Protein AF-0000000070923104 (afdb_homodimer)

InterPro domains:
  IPR005271 Carboxy-S-adenosyl-L-methionine synthase [PIRSF006325] (12-236)
  IPR029063 S-adenosyl-L-methionine-dependent methyltransferase superfamily [G3DSA:3.40.50.150] (15-236)
  IPR029063 S-adenosyl-L-methionine-dependent methyltransferase superfamily [SSF53335] (19-234)
  IPR041698 Methyltransferase domain 25 [PF13649] (59-152)

Nearest PDB structures (foldseek):
  4gek-assembly1_A  TM=9.208E-01  e=6.893E-23  Escherichia coli str. K-12 substr. MG1655
  4iwn-assembly1_B  TM=9.216E-01  e=8.881E-23  Escherichia coli
  1im8-assembly2_B  TM=9.174E-01  e=4.608E-22  Haemophilus influenzae Rd KW20
  8tjj-assembly2_B  TM=7.218E-01  e=3.106E-13  uncultured bacterium
  2ip2-assembly1_B  TM=7.369E-01  e=1.011E-11  Pseudomonas aeruginosa PAO1

pLDDT: mean 89.95, std 16.15, range [25.59, 98.94]

Solvent-accessible surface area (backbone atoms only — not comparable to full-atom values): 24867 Å² total; per-residue (Å²): 125,83,57,91,56,60,86,64,79,50,52,72,46,54,68,61,81,52,74,79,45,51,86,46,36,69,64,52,47,50,57,70,34,84,60,44,65,57,50,48,50,50,52,50,59,56,45,68,81,46,57,55,74,75,28,34,35,39,31,42,50,35,47,52,24,67,61,54,43,52,44,47,64,74,43,64,91,46,55,44,44,36,35,32,28,22,65,44,66,63,21,39,53,43,16,48,61,67,34,64,90,36,88,50,53,45,74,44,80,35,49,82,85,67,55,86,73,66,75,16,24,34,40,35,27,67,64,31,67,37,59,46,58,75,94,51,40,57,59,46,44,34,50,51,51,70,25,37,36,86,65,10,39,38,40,44,28,32,56,36,42,46,96,44,71,70,51,31,55,52,38,52,51,51,50,51,51,51,34,45,75,64,64,51,47,72,67,40,53,52,43,50,53,40,11,34,42,91,50,57,58,59,43,28,62,67,49,51,50,47,44,45,41,74,46,65,42,76,51,66,45,72,42,32,29,51,61,43,37,37,26,35,44,31,36,75,125,82,59,90,57,60,86,66,78,52,50,73,47,55,65,62,81,52,74,80,46,49,86,47,36,70,63,51,47,50,57,72,34,82,61,43,65,59,50,47,51,51,52,50,59,57,44,68,80,46,56,55,75,76,29,33,35,39,31,42,50,34,46,52,24,67,60,55,42,52,43,45,64,73,43,62,92,46,53,46,42,36,37,30,28,21,66,44,66,61,21,39,54,43,16,46,60,68,33,63,88,35,87,51,54,46,74,45,79,36,50,82,86,68,56,86,72,67,74,17,23,33,39,34,28,69,63,33,66,37,58,43,58,75,93,52,40,57,58,46,44,34,51,51,52,71,26,37,35,87,64,10,37,38,39,43,28,33,56,36,41,45,96,44,72,67,51,31,54,50,37,52,50,52,50,50,51,51,36,43,74,63,65,49,48,71,67,41,54,51,44,49,55,41,12,35,42,91,49,57,58,62,43,29,62,66,51,51,50,48,44,44,40,75,44,64,40,76,50,65,46,72,41,30,28,51,60,44,36,37,25,36,44,32,36,74

Foldseek 3Di:
DQAPLHDCPQDFQADDCADPCLVCVVVVCPLQPDPLVVVLVVVLVVCVVFDAAPFEEEEEACFLQPSVQSNLVSQVVGNYAYEYEDQYPSRQVNNCVSCVVRPSYYYYHDDLLPDDAAAGQEYEYAANLQQPDPVCSLVSLLNVLVSYDAFGKYKYKHFAADPDDVLRVVLVVVSVVSSVVSVHDPVSVVSVVRNCVPRGHHYHPVVVVVSNVVSPFDDKDWPDDDSRMTMMMTGD/DQFPLPDCPQDFQADDCADPCQVCVVVVCPLQPDPLVVVLVVVLVVCVVFDAAPFEEEEEACFLQPSVQSNLVSQVVGNYAYEYEDQYPSRQVNNCVSCVVRPSYYYYHDDLLPDDAAAGQEYEYAANLQQPDPVCSLVSLLNVLVSYDAFGKYKYKHFAADPDDVLRVVLVVVSVVSSVVSVHDPVSVVSVVRNCVPRGHHYHPVVVVVSNVVSPFDDKDWPDDDSRMTMMMTTD

Sequence (472 aa):
MPGVGDELRADNANWSFGGDVSEHFDEHVQRSVPFYRAGHELVTHATDFFLPNGSLLYELGCSTGSLLTRLAARHRRKDVRIVGIDREPEMVARAREKCAGHPNVEVIEGDILEVPLENADVIIAYYTVQFVLPRVRQQLIDRIYQSLNWGGAFFLFEKVRGPDARFQDMLNALYTEYKLEQGYQSEEIVAKMRSLKGVLEPFSSEGNLGLLQRAGFTDITTVFKYICFEGFLAIKMPGVGDELRADNANWSFGGDVSEHFDEHVQRSVPFYRAGHELVTHATDFFLPNGSLLYELGCSTGSLLTRLAARHRRKDVRIVGIDREPEMVARAREKCAGHPNVEVIEGDILEVPLENADVIIAYYTVQFVLPRVRQQLIDRIYQSLNWGGAFFLFEKVRGPDARFQDMLNALYTEYKLEQGYQSEEIVAKMRSLKGVLEPFSSEGNLGLLQRAGFTDITTVFKYICFEGFLAIK

Radius of gyration: 23.2 Å; Cα contacts (8 Å, |Δi|>4): 879; chains: 2; bounding box: 59×64×51 Å

Secondary structure (DSSP, 8-state):
---TTTT----TT---S-TTHHHHHHHHHHHHSTTHHHHHHHHHHHGGGT--TTEEEEEES-TTSHHHHHHHHHTTTS-EEEEEEES-HHHHHHHHHHTTT-TTEEEEES-TTTS----EEEEEEES-GGGS-HHHHHHHHHHHHHTEEEEEEEEEEEEEE-SSHHHHHHHHHHHHHHHHHTT--HHHHHHHHHHHTTT--PEEHHHHHHHHHHHT--EEEEEEEETTEEEEEEE-/---TTTT----TT---S-TTHHHHHHHHHHHHSTTHHHHHHHHHHHGGGT--TTEEEEEES-TTSHHHHHHHHHTTTS-EEEEEEES-HHHHHHHHHHTTT-TTEEEEES-TTTS----EEEEEEES-GGGS-HHHHHHHHHHHHHTEEEEEEEEEEEEEE-SSHHHHHHHHHHHHHHHHHTT--HHHHHHHHHHHTTT--PEEHHHHHHHHHHHT--EEEEEEEETTEEEEEEE-

Organism: NCBI:txid713585

Structure (mmCIF, N/CA/C/O backbone):
data_AF-0000000070923104-model_v1
#
loop_
_entity.id
_entity.type
_entity.pdbx_description
1 polymer Methyltransferase
#
loop_
_atom_site.group_PDB
_atom_site.id
_atom_site.type_symbol
_atom_site.label_atom_id
_atom_site.label_alt_id
_atom_site.label_comp_id
_atom_site.label_asym_id
_atom_site.label_entity_id
_atom_site.label_seq_id
_atom_site.pdbx_PDB_ins_code
_atom_site.Cartn_x
_atom_site.Cartn_y
_atom_site.Cartn_z
_atom_site.occupancy
_atom_site.B_iso_or_equiv
_atom_site.auth_seq_id
_atom_site.auth_comp_id
_atom_site.auth_asym_id
_atom_site.auth_atom_id
_atom_site.pdbx_PDB_model_num
ATOM 1 N N . MET A 1 1 ? -23.031 9.578 -22.125 1 25.61 1 MET A N 1
ATOM 2 C CA . MET A 1 1 ? -22.078 8.477 -22.156 1 25.61 1 MET A CA 1
ATOM 3 C C . MET A 1 1 ? -22.5 7.355 -21.219 1 25.61 1 MET A C 1
ATOM 5 O O . MET A 1 1 ? -22.938 7.605 -20.094 1 25.61 1 MET A O 1
ATOM 9 N N . PRO A 1 2 ? -22.891 6.141 -21.703 1 31.53 2 PRO A N 1
ATOM 10 C CA . PRO A 1 2 ? -23.5 5.16 -20.797 1 31.53 2 PRO A CA 1
ATOM 11 C C . PRO A 1 2 ? -22.656 4.918 -19.547 1 31.53 2 PRO A C 1
ATOM 13 O O . PRO A 1 2 ? -21.438 5.102 -19.562 1 31.53 2 PRO A O 1
ATOM 16 N N . GLY A 1 3 ? -23.25 5.195 -18.5 1 34.88 3 GLY A N 1
ATOM 17 C CA . GLY A 1 3 ? -22.562 5.109 -17.234 1 34.88 3 GLY A CA 1
ATOM 18 C C . GLY A 1 3 ? -21.766 3.828 -17.062 1 34.88 3 GLY A C 1
ATOM 19 O O . GLY A 1 3 ? -22.094 2.805 -17.672 1 34.88 3 GLY A O 1
ATOM 20 N N . VAL A 1 4 ? -20.562 3.91 -16.953 1 39.94 4 VAL A N 1
ATOM 21 C CA . VAL A 1 4 ? -19.516 2.895 -16.859 1 39.94 4 VAL A CA 1
ATOM 22 C C . VAL A 1 4 ? -20 1.743 -15.977 1 39.94 4 VAL A C 1
ATOM 24 O O . VAL A 1 4 ? -19.344 0.693 -15.914 1 39.94 4 VAL A O 1
ATOM 27 N N . GLY A 1 5 ? -21.125 1.991 -15.141 1 39.88 5 GLY A N 1
ATOM 28 C CA . GLY A 1 5 ? -21.797 0.982 -14.336 1 39.88 5 GLY A CA 1
ATOM 29 C C . GLY A 1 5 ? -22.75 0.123 -15.141 1 39.88 5 GLY A C 1
ATOM 30 O O . GLY A 1 5 ? -23.641 -0.527 -14.578 1 39.88 5 GLY A O 1
ATOM 31 N N . ASP A 1 6 ? -22.875 0.282 -16.344 1 38.84 6 ASP A N 1
ATOM 32 C CA . ASP A 1 6 ? -24.094 0.094 -17.109 1 38.84 6 ASP A CA 1
ATOM 33 C C . ASP A 1 6 ? -24.719 -1.276 -16.844 1 38.84 6 ASP A C 1
ATOM 35 O O . ASP A 1 6 ? -25.938 -1.394 -16.688 1 38.84 6 ASP A O 1
ATOM 39 N N . GLU A 1 7 ? -24.203 -2.354 -17.438 1 40.53 7 GLU A N 1
ATOM 40 C CA . GLU A 1 7 ? -25.047 -3.539 -17.609 1 40.53 7 GLU A CA 1
ATOM 41 C C . GLU A 1 7 ? -25.031 -4.398 -16.344 1 40.53 7 GLU A C 1
ATOM 43 O O . GLU A 1 7 ? -25.516 -5.535 -16.359 1 40.53 7 GLU A O 1
ATOM 48 N N . LEU A 1 8 ? -24.484 -4.016 -15.352 1 37.03 8 LEU A N 1
ATOM 49 C CA . LEU A 1 8 ? -24.609 -4.918 -14.211 1 37.03 8 LEU A CA 1
ATOM 50 C C . LEU A 1 8 ? -25.875 -4.605 -13.414 1 37.03 8 LEU A C 1
ATOM 52 O O . LEU A 1 8 ? -25.891 -3.688 -12.594 1 37.03 8 LEU A O 1
ATOM 56 N N . ARG A 1 9 ? -27.047 -4.605 -14.016 1 37.88 9 ARG A N 1
ATOM 57 C CA . ARG A 1 9 ? -28.25 -4.66 -13.188 1 37.88 9 ARG A CA 1
ATOM 58 C C . ARG A 1 9 ? -28.141 -5.77 -12.148 1 37.88 9 ARG A C 1
ATOM 60 O O . ARG A 1 9 ? -28.344 -6.945 -12.469 1 37.88 9 ARG A O 1
ATOM 67 N N . ALA A 1 10 ? -27.172 -5.574 -11.258 1 40.12 10 ALA A N 1
ATOM 68 C CA . ALA A 1 10 ? -26.891 -6.598 -10.25 1 40.12 10 ALA A CA 1
ATOM 69 C C . ALA A 1 10 ? -28.109 -6.848 -9.375 1 40.12 10 ALA A C 1
ATOM 71 O O . ALA A 1 10 ? -28.656 -5.918 -8.773 1 40.12 10 ALA A O 1
ATOM 72 N N . ASP A 1 11 ? -28.797 -7.84 -9.633 1 41 11 ASP A N 1
ATOM 73 C CA . ASP A 1 11 ? -29.703 -8.328 -8.602 1 41 11 ASP A CA 1
ATOM 74 C C . ASP A 1 11 ? -28.984 -8.453 -7.258 1 41 11 ASP A C 1
ATOM 76 O O . ASP A 1 11 ? -27.781 -8.719 -7.219 1 41 11 ASP A O 1
ATOM 80 N N . ASN A 1 12 ? -29.438 -8.078 -6.113 1 43.75 12 ASN A N 1
ATOM 81 C CA . ASN A 1 12 ? -28.906 -8.148 -4.758 1 43.75 12 ASN A CA 1
ATOM 82 C C . ASN A 1 12 ? -28.219 -9.484 -4.496 1 43.75 12 ASN A C 1
ATOM 84 O O . ASN A 1 12 ? -28.812 -10.547 -4.672 1 43.75 12 ASN A O 1
ATOM 88 N N . ALA A 1 13 ? -27.094 -9.477 -4.102 1 45.78 13 ALA A N 1
ATOM 89 C CA . ALA A 1 13 ? -26.344 -10.648 -3.662 1 45.78 13 ALA A CA 1
ATOM 90 C C . ALA A 1 13 ? -26.172 -11.648 -4.805 1 45.78 13 ALA A C 1
ATOM 92 O O . ALA A 1 13 ? -26.094 -12.852 -4.574 1 45.78 13 ALA A O 1
ATOM 93 N N . ASN A 1 14 ? -26.234 -11.312 -5.945 1 44.81 14 ASN A N 1
ATOM 94 C CA . ASN A 1 14 ? -26.203 -12.242 -7.062 1 44.81 14 ASN A CA 1
ATOM 95 C C . ASN A 1 14 ? -25.047 -11.938 -8.016 1 44.81 14 ASN A C 1
ATOM 97 O O . ASN A 1 14 ? -25.172 -12.102 -9.227 1 44.81 14 ASN A O 1
ATOM 101 N N . TRP A 1 15 ? -24.031 -11.484 -7.438 1 49.22 15 TRP A N 1
ATOM 102 C CA . TRP A 1 15 ? -22.875 -11.242 -8.305 1 49.22 15 TRP A CA 1
ATOM 103 C C . TRP A 1 15 ? -22.281 -12.555 -8.789 1 49.22 15 TRP A C 1
ATOM 105 O O . TRP A 1 15 ? -22.219 -13.531 -8.039 1 49.22 15 TRP A O 1
ATOM 115 N N . SER A 1 16 ? -22.297 -12.688 -10.156 1 54.94 16 SER A N 1
ATOM 116 C CA . SER A 1 16 ? -21.594 -13.828 -10.734 1 54.94 16 SER A CA 1
ATOM 117 C C . SER A 1 16 ? -20.484 -13.383 -11.672 1 54.94 16 SER A C 1
ATOM 119 O O . SER A 1 16 ? -20.578 -12.328 -12.305 1 54.94 16 SER A O 1
ATOM 121 N N . PHE A 1 17 ? -19.328 -13.977 -11.555 1 57.62 17 PHE A N 1
ATOM 122 C CA . PHE A 1 17 ? -18.234 -13.758 -12.492 1 57.62 17 PHE A CA 1
ATOM 123 C C . PHE A 1 17 ? -18.562 -14.344 -13.859 1 57.62 17 PHE A C 1
ATOM 125 O O . PHE A 1 17 ? -17.719 -14.336 -14.766 1 57.62 17 PHE A O 1
ATOM 132 N N . GLY A 1 18 ? -19.766 -14.781 -14.031 1 53.28 18 GLY A N 1
ATOM 133 C CA . GLY A 1 18 ? -20.172 -15.406 -15.289 1 53.28 18 GLY A CA 1
ATOM 134 C C . GLY A 1 18 ? -20.812 -14.438 -16.25 1 53.28 18 GLY A C 1
ATOM 135 O O . GLY A 1 18 ? -20.953 -13.25 -15.961 1 53.28 18 GLY A O 1
ATOM 136 N N . GLY A 1 19 ? -21 -14.891 -17.469 1 53.69 19 GLY A N 1
ATOM 137 C CA . GLY A 1 19 ? -21.766 -14.188 -18.5 1 53.69 19 GLY A CA 1
ATOM 138 C C . GLY A 1 19 ? -20.969 -13.078 -19.172 1 53.69 19 GLY A C 1
ATOM 139 O O . GLY A 1 19 ? -19.828 -13.273 -19.562 1 53.69 19 GLY A O 1
ATOM 140 N N . ASP A 1 20 ? -21.562 -11.859 -19.438 1 56.62 20 ASP A N 1
ATOM 141 C CA . ASP A 1 20 ? -21.031 -10.719 -20.172 1 56.62 20 ASP A CA 1
ATOM 142 C C . ASP A 1 20 ? -19.969 -9.984 -19.359 1 56.62 20 ASP A C 1
ATOM 144 O O . ASP A 1 20 ? -19.297 -9.094 -19.875 1 56.62 20 ASP A O 1
ATOM 148 N N . VAL A 1 21 ? -19.734 -10.469 -18.156 1 60.53 21 VAL A N 1
ATOM 149 C CA . VAL A 1 21 ? -18.797 -9.805 -17.266 1 60.53 21 VAL A CA 1
ATOM 150 C C . VAL A 1 21 ? -17.375 -10.055 -17.734 1 60.53 21 VAL A C 1
ATOM 152 O O . VAL A 1 21 ? -16.516 -9.172 -17.625 1 60.53 21 VAL A O 1
ATOM 155 N N . SER A 1 22 ? -17.141 -11.125 -18.453 1 68.94 22 SER A N 1
ATOM 156 C CA . SER A 1 22 ? -15.789 -11.508 -18.828 1 68.94 22 SER A CA 1
ATOM 157 C C . SER A 1 22 ? -15.211 -10.562 -19.875 1 68.94 22 SER A C 1
ATOM 159 O O . SER A 1 22 ? -14.008 -10.289 -19.875 1 68.94 22 SER A O 1
ATOM 161 N N . GLU A 1 23 ? -15.984 -10.062 -20.719 1 68.19 23 GLU A N 1
ATOM 162 C CA . GLU A 1 23 ? -15.508 -9.219 -21.812 1 68.19 23 GLU A CA 1
ATOM 163 C C . GLU A 1 23 ? -14.969 -7.891 -21.297 1 68.19 23 GLU A C 1
ATOM 165 O O . GLU A 1 23 ? -14.016 -7.344 -21.859 1 68.19 23 GLU A O 1
ATOM 170 N N . HIS A 1 24 ? -15.531 -7.516 -20.172 1 78.75 24 HIS A N 1
ATOM 171 C CA . HIS A 1 24 ? -15.133 -6.203 -19.672 1 78.75 24 HIS A CA 1
ATOM 172 C C . HIS A 1 24 ? -14.484 -6.305 -18.297 1 78.75 24 HIS A C 1
ATOM 174 O O . HIS A 1 24 ? -14.305 -5.293 -17.609 1 78.75 24 HIS A O 1
ATOM 180 N N . PHE A 1 25 ? -14.156 -7.453 -17.953 1 84.12 25 PHE A N 1
ATOM 181 C CA . PHE A 1 25 ? -13.664 -7.707 -16.609 1 84.12 25 PHE A CA 1
ATOM 182 C C . PHE A 1 25 ? -12.406 -6.887 -16.328 1 84.12 25 PHE A C 1
ATOM 184 O O . PHE A 1 25 ? -12.32 -6.203 -15.312 1 84.12 25 PHE A O 1
ATOM 191 N N . ASP A 1 26 ? -11.5 -6.93 -17.266 1 86.81 26 ASP A N 1
ATOM 192 C CA . ASP A 1 26 ? -10.203 -6.297 -17.047 1 86.81 26 ASP A CA 1
ATOM 193 C C . ASP A 1 26 ? -10.359 -4.797 -16.812 1 86.81 26 ASP A C 1
ATOM 195 O O . ASP A 1 26 ? -9.727 -4.238 -15.906 1 86.81 26 ASP A O 1
ATOM 199 N N . GLU A 1 27 ? -11.164 -4.23 -17.562 1 85.19 27 GLU A N 1
ATOM 200 C CA . GLU A 1 27 ? -11.406 -2.799 -17.391 1 85.19 27 GLU A CA 1
ATOM 201 C C . GLU A 1 27 ? -12.117 -2.51 -16.078 1 85.19 27 GLU A C 1
ATOM 203 O O . GLU A 1 27 ? -11.766 -1.562 -15.367 1 85.19 27 GLU A O 1
ATOM 208 N N . HIS A 1 28 ? -13.094 -3.326 -15.75 1 85.19 28 HIS A N 1
ATOM 209 C CA . HIS A 1 28 ? -13.898 -3.129 -14.555 1 85.19 28 HIS A CA 1
ATOM 210 C C . HIS A 1 28 ? -13.047 -3.277 -13.289 1 85.19 28 HIS A C 1
ATOM 212 O O . HIS A 1 28 ? -13.117 -2.441 -12.391 1 85.19 28 HIS A O 1
ATOM 218 N N . VAL A 1 29 ? -12.211 -4.277 -13.273 1 90.12 29 VAL A N 1
ATOM 219 C CA . VAL A 1 29 ? -11.445 -4.555 -12.062 1 90.12 29 VAL A CA 1
ATOM 220 C C . VAL A 1 29 ? -10.367 -3.492 -11.875 1 90.12 29 VAL A C 1
ATOM 222 O O . VAL A 1 29 ? -10.07 -3.09 -10.75 1 90.12 29 VAL A O 1
ATOM 225 N N . GLN A 1 30 ? -9.805 -3.023 -12.961 1 89.19 30 GLN A N 1
ATOM 226 C CA . GLN A 1 30 ? -8.773 -1.993 -12.891 1 89.19 30 GLN A CA 1
ATOM 227 C C . GLN A 1 30 ? -9.328 -0.689 -12.328 1 89.19 30 GLN A C 1
ATOM 229 O O . GLN A 1 30 ? -8.625 0.052 -11.648 1 89.19 30 GLN A O 1
ATOM 234 N N . ARG A 1 31 ? -10.57 -0.459 -12.523 1 86.69 31 ARG A N 1
ATOM 235 C CA . ARG A 1 31 ? -11.195 0.771 -12.047 1 86.69 31 ARG A CA 1
ATOM 236 C C . ARG A 1 31 ? -11.68 0.623 -10.609 1 86.69 31 ARG A C 1
ATOM 238 O O . ARG A 1 31 ? -11.703 1.597 -9.852 1 86.69 31 ARG A O 1
ATOM 245 N N . SER A 1 32 ? -12.016 -0.596 -10.289 1 90.5 32 SER A N 1
ATOM 246 C CA . SER A 1 32 ? -12.633 -0.814 -8.984 1 90.5 32 SER A CA 1
ATOM 247 C C . SER A 1 32 ? -11.586 -1.131 -7.922 1 90.5 32 SER A C 1
ATOM 249 O O . SER A 1 32 ? -11.789 -0.862 -6.738 1 90.5 32 SER A O 1
ATOM 251 N N . VAL A 1 33 ? -10.5 -1.759 -8.336 1 94.69 33 VAL A N 1
ATOM 252 C CA . VAL A 1 33 ? -9.43 -2.105 -7.41 1 94.69 33 VAL A CA 1
ATOM 253 C C . VAL A 1 33 ? -8.25 -1.148 -7.605 1 94.69 33 VAL A C 1
ATOM 255 O O . VAL A 1 33 ? -7.602 -1.161 -8.648 1 94.69 33 VAL A O 1
ATOM 258 N N . PRO A 1 34 ? -7.984 -0.374 -6.59 1 95.94 34 PRO A N 1
ATOM 259 C CA . PRO A 1 34 ? -6.879 0.582 -6.727 1 95.94 34 PRO A CA 1
ATOM 260 C C . PRO A 1 34 ? -5.551 -0.094 -7.059 1 95.94 34 PRO A C 1
ATOM 262 O O . PRO A 1 34 ? -5.184 -1.084 -6.426 1 95.94 34 PRO A O 1
ATOM 265 N N . PHE A 1 35 ? -4.906 0.415 -8.094 1 96.5 35 PHE A N 1
ATOM 266 C CA . PHE A 1 35 ? -3.551 0.027 -8.469 1 96.5 35 PHE A CA 1
ATOM 267 C C . PHE A 1 35 ? -3.48 -1.466 -8.773 1 96.5 35 PHE A C 1
ATOM 269 O O . PHE A 1 35 ? -2.512 -2.133 -8.398 1 96.5 35 PHE A O 1
ATOM 276 N N . TYR A 1 36 ? -4.555 -1.993 -9.383 1 96 36 TYR A N 1
ATOM 277 C CA . TYR A 1 36 ? -4.652 -3.393 -9.781 1 96 36 TYR A CA 1
ATOM 278 C C . TYR A 1 36 ? -3.449 -3.805 -10.625 1 96 36 TYR A C 1
ATOM 280 O O . TYR A 1 36 ? -2.82 -4.832 -10.352 1 96 36 TYR A O 1
ATOM 288 N N . ARG A 1 37 ? -3.047 -3.018 -11.594 1 95.38 37 ARG A N 1
ATOM 289 C CA . ARG A 1 37 ? -1.942 -3.322 -12.5 1 95.38 37 ARG A CA 1
ATOM 290 C C . ARG A 1 37 ? -0.604 -3.254 -11.766 1 95.38 37 ARG A C 1
ATOM 292 O O . ARG A 1 37 ? 0.291 -4.062 -12.023 1 95.38 37 ARG A O 1
ATOM 299 N N . ALA A 1 38 ? -0.472 -2.295 -10.898 1 95.88 38 ALA A N 1
ATOM 300 C CA . ALA A 1 38 ? 0.767 -2.174 -10.133 1 95.88 38 ALA A CA 1
ATOM 301 C C . ALA A 1 38 ? 1.005 -3.412 -9.273 1 95.88 38 ALA A C 1
ATOM 303 O O . ALA A 1 38 ? 2.148 -3.822 -9.07 1 95.88 38 ALA A O 1
ATOM 304 N N . GLY A 1 39 ? -0.096 -3.939 -8.711 1 97.69 39 GLY A N 1
ATOM 305 C CA . GLY A 1 39 ? 0.025 -5.195 -7.988 1 97.69 39 GLY A CA 1
ATOM 306 C C . GLY A 1 39 ? 0.513 -6.34 -8.852 1 97.69 39 GLY A C 1
ATOM 307 O O . GLY A 1 39 ? 1.346 -7.141 -8.422 1 97.69 39 GLY A O 1
ATOM 308 N N . HIS A 1 40 ? -0.006 -6.438 -10.094 1 98 40 HIS A N 1
ATOM 309 C CA . HIS A 1 40 ? 0.47 -7.434 -11.047 1 98 40 HIS A CA 1
ATOM 310 C C . HIS A 1 40 ? 1.968 -7.285 -11.297 1 98 40 HIS A C 1
ATOM 312 O O . HIS A 1 40 ? 2.697 -8.281 -11.32 1 98 40 HIS A O 1
ATOM 318 N N . GLU A 1 41 ? 2.365 -6.062 -11.461 1 96.19 41 GLU A N 1
ATOM 319 C CA . GLU A 1 41 ? 3.773 -5.785 -11.727 1 96.19 41 GLU A CA 1
ATOM 320 C C . GLU A 1 41 ? 4.648 -6.191 -10.547 1 96.19 41 GLU A C 1
ATOM 322 O O . GLU A 1 41 ? 5.688 -6.828 -10.727 1 96.19 41 GLU A O 1
ATOM 327 N N . LEU A 1 42 ? 4.215 -5.812 -9.398 1 97.5 42 LEU A N 1
ATOM 328 C CA . LEU A 1 42 ? 4.941 -6.129 -8.18 1 97.5 42 LEU A CA 1
ATOM 329 C C . LEU A 1 42 ? 5.109 -7.633 -8.016 1 97.5 42 LEU A C 1
ATOM 331 O O . LEU A 1 42 ? 6.215 -8.117 -7.773 1 97.5 42 LEU A O 1
ATOM 335 N N . VAL A 1 43 ? 4.02 -8.352 -8.148 1 98.25 43 VAL A N 1
ATOM 336 C CA . VAL A 1 43 ? 4.043 -9.805 -8.016 1 98.25 43 VAL A CA 1
ATOM 337 C C . VAL A 1 43 ? 4.965 -10.406 -9.078 1 98.25 43 VAL A C 1
ATOM 339 O O . VAL A 1 43 ? 5.805 -11.258 -8.766 1 98.25 43 VAL A O 1
ATOM 342 N N . THR A 1 44 ? 4.828 -9.953 -10.305 1 97.69 44 THR A N 1
ATOM 343 C CA . THR A 1 44 ? 5.621 -10.477 -11.414 1 97.69 44 THR A CA 1
ATOM 344 C C . THR A 1 44 ? 7.109 -10.305 -11.133 1 97.69 44 THR A C 1
ATOM 346 O O . THR A 1 44 ? 7.883 -11.258 -11.266 1 97.69 44 THR A O 1
ATOM 349 N N . HIS A 1 45 ? 7.516 -9.141 -10.656 1 96.56 45 HIS A N 1
ATOM 350 C CA . HIS A 1 45 ? 8.922 -8.891 -10.352 1 96.56 45 HIS A CA 1
ATOM 351 C C . HIS A 1 45 ? 9.383 -9.742 -9.172 1 96.56 45 HIS A C 1
ATOM 353 O O . HIS A 1 45 ? 10.492 -10.273 -9.188 1 96.56 45 HIS A O 1
ATOM 359 N N . ALA A 1 46 ? 8.547 -9.875 -8.188 1 97.81 46 ALA A N 1
ATOM 360 C CA . ALA A 1 46 ? 8.914 -10.594 -6.969 1 97.81 46 ALA A CA 1
ATOM 361 C C . ALA A 1 46 ? 9.156 -12.07 -7.262 1 97.81 46 ALA A C 1
ATOM 363 O O . ALA A 1 46 ? 9.961 -12.727 -6.59 1 97.81 46 ALA A O 1
ATOM 364 N N . THR A 1 47 ? 8.484 -12.609 -8.266 1 97.75 47 THR A N 1
ATOM 365 C CA . THR A 1 47 ? 8.602 -14.031 -8.57 1 97.75 47 THR A CA 1
ATOM 366 C C . THR A 1 47 ? 10.016 -14.367 -9.023 1 97.75 47 THR A C 1
ATOM 3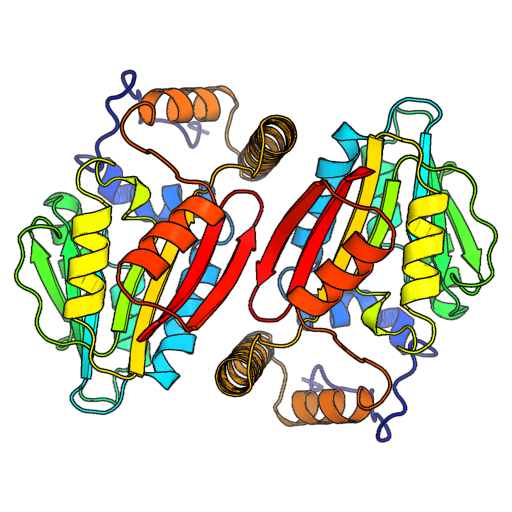68 O O . THR A 1 47 ? 10.422 -15.539 -8.992 1 97.75 47 THR A O 1
ATOM 371 N N . ASP A 1 48 ? 10.781 -13.406 -9.43 1 95.56 48 ASP A N 1
ATOM 372 C CA . ASP A 1 48 ? 12.164 -13.625 -9.844 1 95.56 48 ASP A CA 1
ATOM 373 C C . ASP A 1 48 ? 12.977 -14.289 -8.734 1 95.56 48 ASP A C 1
ATOM 375 O O . ASP A 1 48 ? 13.938 -15.008 -9.008 1 95.56 48 ASP A O 1
ATOM 379 N N . PHE A 1 49 ? 12.57 -14.07 -7.555 1 95.94 49 PHE A N 1
ATOM 380 C CA . PHE A 1 49 ? 13.336 -14.555 -6.41 1 95.94 49 PHE A CA 1
ATOM 381 C C . PHE A 1 49 ? 13.016 -16.016 -6.121 1 95.94 49 PHE A C 1
ATOM 383 O O . PHE A 1 49 ? 13.719 -16.656 -5.34 1 95.94 49 PHE A O 1
ATOM 390 N N . PHE A 1 50 ? 11.977 -16.594 -6.859 1 97.75 50 PHE A N 1
ATOM 391 C CA . PHE A 1 50 ? 11.461 -17.875 -6.363 1 97.75 50 PHE A CA 1
ATOM 392 C C . PHE A 1 50 ? 11.375 -18.891 -7.488 1 97.75 50 PHE A C 1
ATOM 394 O O . PHE A 1 50 ? 11.055 -20.062 -7.246 1 97.75 50 PHE A O 1
ATOM 401 N N . LEU A 1 51 ? 11.75 -18.453 -8.773 1 97.19 51 LEU A N 1
ATOM 402 C CA . LEU A 1 51 ? 11.461 -19.344 -9.891 1 97.19 51 LEU A CA 1
ATOM 403 C C . LEU A 1 51 ? 12.742 -19.703 -10.641 1 97.19 51 LEU A C 1
ATOM 405 O O . LEU A 1 51 ? 13.031 -19.125 -11.688 1 97.19 51 LEU A O 1
ATOM 409 N N . PRO A 1 52 ? 13.469 -20.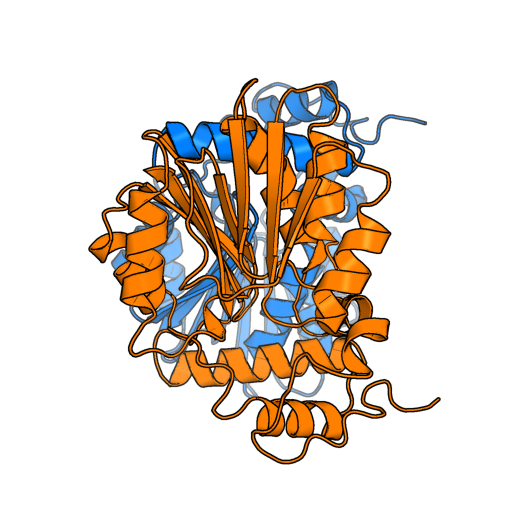703 -10.242 1 93.38 52 PRO A N 1
ATOM 410 C CA . PRO A 1 52 ? 14.539 -21.266 -11.07 1 93.38 52 PRO A CA 1
ATOM 411 C C . PRO A 1 52 ? 14.008 -22.172 -12.18 1 93.38 52 PRO A C 1
ATOM 413 O O . PRO A 1 52 ? 12.797 -22.406 -12.273 1 93.38 52 PRO A O 1
ATOM 416 N N . ASN A 1 53 ? 14.891 -22.609 -12.992 1 95.62 53 ASN A N 1
ATOM 417 C CA . ASN A 1 53 ? 14.5 -23.562 -14.023 1 95.62 53 ASN A CA 1
ATOM 418 C C . ASN A 1 53 ? 13.867 -24.812 -13.406 1 95.62 53 ASN A C 1
ATOM 420 O O . ASN A 1 53 ? 14.344 -25.312 -12.391 1 95.62 53 ASN A O 1
ATOM 424 N N . GLY A 1 54 ? 12.828 -25.266 -14 1 96.94 54 GLY A N 1
ATOM 425 C CA . GLY A 1 54 ? 12.141 -26.453 -13.531 1 96.94 54 GLY A CA 1
ATOM 426 C C . GLY A 1 54 ? 11.062 -26.156 -12.508 1 96.94 54 GLY A C 1
ATOM 427 O O . GLY A 1 54 ? 10.477 -27.078 -11.922 1 96.94 54 GLY A O 1
ATOM 428 N N . SER A 1 55 ? 10.781 -24.844 -12.344 1 97.62 55 SER A N 1
ATOM 429 C CA . SER A 1 55 ? 9.828 -24.438 -11.312 1 97.62 55 SER A CA 1
ATOM 430 C C . SER A 1 55 ? 8.391 -24.516 -11.82 1 97.62 55 SER A C 1
ATOM 432 O O . SER A 1 55 ? 8.156 -24.578 -13.023 1 97.62 55 SER A O 1
ATOM 434 N N . LEU A 1 56 ? 7.508 -24.578 -10.859 1 98.69 56 LEU A N 1
ATOM 435 C CA . LEU A 1 56 ? 6.07 -24.547 -11.094 1 98.69 56 LEU A CA 1
ATOM 436 C C . LEU A 1 56 ? 5.422 -23.375 -10.344 1 98.69 56 LEU A C 1
ATOM 438 O O . LEU A 1 56 ? 5.758 -23.125 -9.188 1 98.69 56 LEU A O 1
ATOM 442 N N . LEU A 1 57 ? 4.574 -22.641 -11.047 1 98.88 57 LEU A N 1
ATOM 443 C CA . LEU A 1 57 ? 3.811 -21.516 -10.492 1 98.88 57 LEU A CA 1
ATOM 444 C C . LEU A 1 57 ? 2.318 -21.719 -10.734 1 98.88 57 LEU A C 1
ATOM 446 O O . LEU A 1 57 ? 1.903 -22.078 -11.836 1 98.88 57 LEU A O 1
ATOM 450 N N . TYR A 1 58 ? 1.511 -21.547 -9.664 1 98.94 58 TYR A N 1
ATOM 451 C CA . TYR A 1 58 ? 0.058 -21.547 -9.797 1 98.94 58 TYR A CA 1
ATOM 452 C C . TYR A 1 58 ? -0.513 -20.156 -9.594 1 98.94 58 TYR A C 1
ATOM 454 O O . TYR A 1 58 ? -0.068 -19.422 -8.703 1 98.94 58 TYR A O 1
ATOM 462 N N . GLU A 1 59 ? -1.429 -19.75 -10.344 1 98.94 59 GLU A N 1
ATOM 463 C CA . GLU A 1 59 ? -2.359 -18.672 -10.023 1 98.94 59 GLU A CA 1
ATOM 464 C C . GLU A 1 59 ? -3.762 -19.219 -9.758 1 98.94 59 GLU A C 1
ATOM 466 O O . GLU A 1 59 ? -4.418 -19.719 -10.672 1 98.94 59 GLU A O 1
ATOM 471 N N . LEU A 1 60 ? -4.203 -19.125 -8.539 1 98.88 60 LEU A N 1
ATOM 472 C CA . LEU A 1 60 ? -5.543 -19.547 -8.141 1 98.88 60 LEU A CA 1
ATOM 473 C C . LEU A 1 60 ? -6.559 -18.422 -8.367 1 98.88 60 LEU A C 1
ATOM 475 O O . LEU A 1 60 ? -6.438 -17.344 -7.789 1 98.88 60 LEU A O 1
ATOM 479 N N . GLY A 1 61 ? -7.574 -18.688 -9.156 1 98.25 61 GLY A N 1
ATOM 480 C CA . GLY A 1 61 ? -8.469 -17.641 -9.609 1 98.25 61 GLY A CA 1
ATOM 481 C C . GLY A 1 61 ? -7.848 -16.734 -10.656 1 98.25 61 GLY A C 1
ATOM 482 O O . GLY A 1 61 ? -7.781 -15.516 -10.469 1 98.25 61 GLY A O 1
ATOM 483 N N . CYS A 1 62 ? -7.539 -17.344 -11.859 1 98.19 62 CYS A N 1
ATOM 484 C CA . CYS A 1 62 ? -6.719 -16.609 -12.828 1 98.19 62 CYS A CA 1
ATOM 485 C C . CYS A 1 62 ? -7.582 -15.711 -13.703 1 98.19 62 CYS A C 1
ATOM 487 O O . CYS A 1 62 ? -7.059 -14.875 -14.445 1 98.19 62 CYS A O 1
ATOM 489 N N . SER A 1 63 ? -8.898 -15.812 -13.609 1 96.5 63 SER A N 1
ATOM 490 C CA . SER A 1 63 ? -9.836 -15 -14.367 1 96.5 63 SER A CA 1
ATOM 491 C C . SER A 1 63 ? -9.484 -14.969 -15.852 1 96.5 63 SER A C 1
ATOM 493 O O . SER A 1 63 ? -9.352 -16.016 -16.484 1 96.5 63 SER A O 1
ATOM 495 N N . THR A 1 64 ? -9.273 -13.781 -16.438 1 96.19 64 THR A N 1
ATOM 496 C CA . THR A 1 64 ? -9.062 -13.68 -17.875 1 96.19 64 THR A CA 1
ATOM 497 C C . THR A 1 64 ? -7.605 -13.969 -18.234 1 96.19 64 THR A C 1
ATOM 499 O O . THR A 1 64 ? -7.227 -13.906 -19.406 1 96.19 64 THR A O 1
ATOM 502 N N . GLY A 1 65 ? -6.723 -14.172 -17.266 1 97.81 65 GLY A N 1
ATOM 503 C CA . GLY A 1 65 ? -5.355 -14.586 -17.516 1 97.81 65 GLY A CA 1
ATOM 504 C C . GLY A 1 65 ? -4.406 -13.414 -17.719 1 97.81 65 GLY A C 1
ATOM 505 O O . GLY A 1 65 ? -3.293 -13.594 -18.219 1 97.81 65 GLY A O 1
ATOM 506 N N . SER A 1 66 ? -4.773 -12.219 -17.312 1 97 66 SER A N 1
ATOM 507 C CA . SER A 1 66 ? -3.92 -11.047 -17.484 1 97 66 SER A CA 1
ATOM 508 C C . SER A 1 66 ? -2.604 -11.211 -16.734 1 97 66 SER A C 1
ATOM 510 O O . SER A 1 66 ? -1.534 -10.914 -17.266 1 97 66 SER A O 1
ATOM 512 N N . LEU A 1 67 ? -2.656 -11.68 -15.508 1 98.38 67 LEU A N 1
ATOM 513 C CA . LEU A 1 67 ? -1.435 -11.891 -14.734 1 98.38 67 LEU A CA 1
ATOM 514 C C . LEU A 1 67 ? -0.638 -13.062 -15.297 1 98.38 67 LEU A C 1
ATOM 516 O O . LEU A 1 67 ? 0.593 -13.008 -15.352 1 98.38 67 LEU A O 1
ATOM 520 N N . LEU A 1 68 ? -1.312 -14.109 -15.789 1 98.62 68 LEU A N 1
ATOM 521 C CA . LEU A 1 68 ? -0.643 -15.25 -16.391 1 98.62 68 LEU A CA 1
ATOM 522 C C . LEU A 1 68 ? 0.226 -14.812 -17.562 1 98.62 68 LEU A C 1
ATOM 524 O O . LEU A 1 68 ? 1.368 -15.258 -17.703 1 98.62 68 LEU A O 1
ATOM 528 N N . THR A 1 69 ? -0.336 -13.969 -18.391 1 97.62 69 THR A N 1
ATOM 529 C CA . THR A 1 69 ? 0.379 -13.5 -19.578 1 97.62 69 THR A CA 1
ATOM 530 C C . THR A 1 69 ? 1.63 -12.719 -19.172 1 97.62 69 THR A C 1
ATOM 532 O O . THR A 1 69 ? 2.684 -12.867 -19.797 1 97.62 69 THR A O 1
ATOM 535 N N . ARG A 1 70 ? 1.494 -11.906 -18.156 1 97.06 70 ARG A N 1
ATOM 536 C CA . ARG A 1 70 ? 2.639 -11.141 -17.656 1 97.06 70 ARG A CA 1
ATOM 537 C C . ARG A 1 70 ? 3.723 -12.07 -17.125 1 97.06 70 ARG A C 1
ATOM 539 O O . ARG A 1 70 ? 4.91 -11.875 -17.391 1 97.06 70 ARG A O 1
ATOM 546 N N . LEU A 1 71 ? 3.316 -13.031 -16.344 1 98.12 71 LEU A N 1
ATOM 547 C CA . LEU A 1 71 ? 4.246 -13.984 -15.758 1 98.12 71 LEU A CA 1
ATOM 548 C C . LEU A 1 71 ? 4.949 -14.797 -16.844 1 98.12 71 LEU A C 1
ATOM 550 O O . LEU A 1 71 ? 6.16 -15.016 -16.766 1 98.12 71 LEU A O 1
ATOM 554 N N . ALA A 1 72 ? 4.195 -15.203 -17.844 1 97.81 72 ALA A N 1
ATOM 555 C CA . ALA A 1 72 ? 4.758 -15.969 -18.953 1 97.81 72 ALA A CA 1
ATOM 556 C C . ALA A 1 72 ? 5.816 -15.156 -19.703 1 97.81 72 ALA A C 1
ATOM 558 O O . ALA A 1 72 ? 6.891 -15.672 -20.016 1 97.81 72 ALA A O 1
ATOM 559 N N . ALA A 1 73 ? 5.469 -13.922 -19.953 1 95.94 73 ALA A N 1
ATOM 560 C CA . ALA A 1 73 ? 6.398 -13.047 -20.656 1 95.94 73 ALA A CA 1
ATOM 561 C C . ALA A 1 73 ? 7.668 -12.828 -19.844 1 95.94 73 ALA A C 1
ATOM 563 O O . ALA A 1 73 ? 8.773 -12.836 -20.391 1 95.94 73 ALA A O 1
ATOM 564 N N . ARG A 1 74 ? 7.527 -12.641 -18.531 1 95.06 74 ARG A N 1
ATOM 565 C CA . ARG A 1 74 ? 8.656 -12.375 -17.656 1 95.06 74 ARG A CA 1
ATOM 566 C C . ARG A 1 74 ? 9.625 -13.555 -17.625 1 95.06 74 ARG A C 1
ATOM 568 O O . ARG A 1 74 ? 10.844 -13.367 -17.578 1 95.06 74 ARG A O 1
ATOM 575 N N . HIS A 1 75 ? 9.07 -14.766 -17.656 1 95.62 75 HIS A N 1
ATOM 576 C CA . HIS A 1 75 ? 9.898 -15.945 -17.453 1 95.62 75 HIS A CA 1
ATOM 577 C C . HIS A 1 75 ? 10.039 -16.75 -18.734 1 95.62 75 HIS A C 1
ATOM 579 O O . HIS A 1 75 ? 10.242 -17.969 -18.688 1 95.62 75 HIS A O 1
ATOM 585 N N . ARG A 1 76 ? 9.961 -16.141 -19.844 1 92.75 76 ARG A N 1
ATOM 586 C CA . ARG A 1 76 ? 9.953 -16.781 -21.141 1 92.75 76 ARG A CA 1
ATOM 587 C C . ARG A 1 76 ? 11.289 -17.484 -21.422 1 92.75 76 ARG A C 1
ATOM 589 O O . ARG A 1 76 ? 11.352 -18.422 -22.219 1 92.75 76 ARG A O 1
ATOM 596 N N . ARG A 1 77 ? 12.352 -17.062 -20.75 1 93.06 77 ARG A N 1
ATOM 597 C CA . ARG A 1 77 ? 13.68 -17.609 -21 1 93.06 77 ARG A CA 1
ATOM 598 C C . ARG A 1 77 ? 13.992 -18.75 -20.047 1 93.06 77 ARG A C 1
ATOM 600 O O . ARG A 1 77 ? 15.086 -19.328 -20.094 1 93.06 77 ARG A O 1
ATOM 607 N N . LYS A 1 78 ? 13.102 -19.016 -19.172 1 94.38 78 LYS A N 1
ATOM 608 C CA . LYS A 1 78 ? 13.273 -20.062 -18.172 1 94.38 78 LYS A CA 1
ATOM 609 C C . LYS A 1 78 ? 12.297 -21.219 -18.422 1 94.38 78 LYS A C 1
ATOM 611 O O . LYS A 1 78 ? 11.258 -21.031 -19.062 1 94.38 78 LYS A O 1
ATOM 616 N N . ASP A 1 79 ? 12.766 -22.391 -17.922 1 96.5 79 ASP A N 1
ATOM 617 C CA . ASP A 1 79 ? 11.859 -23.547 -17.922 1 96.5 79 ASP A CA 1
ATOM 618 C C . ASP A 1 79 ? 10.938 -23.516 -16.703 1 96.5 79 ASP A C 1
ATOM 620 O O . ASP A 1 79 ? 11.172 -24.203 -15.711 1 96.5 79 ASP A O 1
ATOM 624 N N . VAL A 1 80 ? 9.922 -22.688 -16.781 1 97.5 80 VAL A N 1
ATOM 625 C CA . VAL A 1 80 ? 8.938 -22.531 -15.711 1 97.5 80 VAL A CA 1
ATOM 626 C C . VAL A 1 80 ? 7.555 -22.906 -16.234 1 97.5 80 VAL A C 1
ATOM 628 O O . VAL A 1 80 ? 7.129 -22.438 -17.297 1 97.5 80 VAL A O 1
ATOM 631 N N . ARG A 1 81 ? 6.93 -23.828 -15.578 1 98.44 81 ARG A N 1
ATOM 632 C CA . ARG A 1 81 ? 5.535 -24.141 -15.867 1 98.44 81 ARG A CA 1
ATOM 633 C C . ARG A 1 81 ? 4.594 -23.219 -15.102 1 98.44 81 ARG A C 1
ATOM 635 O O . ARG A 1 81 ? 4.762 -23.016 -13.898 1 98.44 81 ARG A O 1
ATOM 642 N N . ILE A 1 82 ? 3.652 -22.625 -15.805 1 98.81 82 ILE A N 1
ATOM 643 C CA . ILE A 1 82 ? 2.686 -21.703 -15.211 1 98.81 82 ILE A CA 1
ATOM 644 C C . ILE A 1 82 ? 1.273 -22.25 -15.398 1 98.81 82 ILE A C 1
ATOM 646 O O . ILE A 1 82 ? 0.868 -22.578 -16.516 1 98.81 82 ILE A O 1
ATOM 650 N N . VAL A 1 83 ? 0.524 -22.391 -14.297 1 98.94 83 VAL A N 1
ATOM 651 C CA . VAL A 1 83 ? -0.812 -22.969 -14.352 1 98.94 83 VAL A CA 1
ATOM 652 C C . VAL A 1 83 ? -1.822 -22.016 -13.727 1 98.94 83 VAL A C 1
ATOM 654 O O . VAL A 1 83 ? -1.668 -21.609 -12.57 1 98.94 83 VAL A O 1
ATOM 657 N N . GLY A 1 84 ? -2.797 -21.609 -14.484 1 98.88 84 GLY A N 1
ATOM 658 C CA . GLY A 1 84 ? -3.936 -20.875 -13.961 1 98.88 84 GLY A CA 1
ATOM 659 C C . GLY A 1 84 ? -5.152 -21.75 -13.719 1 98.88 84 GLY A C 1
ATOM 660 O O . GLY A 1 84 ? -5.438 -22.656 -14.508 1 98.88 84 GLY A O 1
ATOM 661 N N . ILE A 1 85 ? -5.867 -21.516 -12.633 1 98.81 85 ILE A N 1
ATOM 662 C CA . ILE A 1 85 ? -7.09 -22.25 -12.328 1 98.81 85 ILE A CA 1
ATOM 663 C C . ILE A 1 85 ? -8.242 -21.266 -12.102 1 98.81 85 ILE A C 1
ATOM 665 O O . ILE A 1 85 ? -8.086 -20.281 -11.375 1 98.81 85 ILE A O 1
ATOM 669 N N . ASP A 1 86 ? -9.32 -21.469 -12.688 1 98.19 86 ASP A N 1
ATOM 670 C CA . ASP A 1 86 ? -10.547 -20.719 -12.453 1 98.19 86 ASP A CA 1
ATOM 671 C C . ASP A 1 86 ? -11.781 -21.609 -12.641 1 98.19 86 ASP A C 1
ATOM 673 O O . ASP A 1 86 ? -11.773 -22.516 -13.477 1 98.19 86 ASP A O 1
ATOM 677 N N . ARG A 1 87 ? -12.805 -21.328 -11.93 1 96.38 87 ARG A N 1
ATOM 678 C CA . ARG A 1 87 ? -13.977 -22.188 -11.984 1 96.38 87 ARG A CA 1
ATOM 679 C C . ARG A 1 87 ? -14.961 -21.703 -13.047 1 96.38 87 ARG A C 1
ATOM 681 O O . ARG A 1 87 ? -15.867 -22.438 -13.445 1 96.38 87 ARG A O 1
ATOM 688 N N . GLU A 1 88 ? -14.828 -20.422 -13.469 1 94.12 88 GLU A N 1
ATOM 689 C CA . GLU A 1 88 ? -15.773 -19.828 -14.414 1 94.12 88 GLU A CA 1
ATOM 690 C C . GLU A 1 88 ? -15.367 -20.125 -15.852 1 94.12 88 GLU A C 1
ATOM 692 O O . GLU A 1 88 ? -14.336 -19.641 -16.312 1 94.12 88 GLU A O 1
ATOM 697 N N . PRO A 1 89 ? -16.219 -20.812 -16.609 1 95.38 89 PRO A N 1
ATOM 698 C CA . PRO A 1 89 ? -15.859 -21.25 -17.969 1 95.38 89 PRO A CA 1
ATOM 699 C C . PRO A 1 89 ? -15.531 -20.062 -18.875 1 95.38 89 PRO A C 1
ATOM 701 O O . PRO A 1 89 ? -14.617 -20.156 -19.703 1 95.38 89 PRO A O 1
ATOM 704 N N . GLU A 1 90 ? -16.297 -19.031 -18.766 1 93.5 90 GLU A N 1
ATOM 705 C CA . GLU A 1 90 ? -16.047 -17.875 -19.625 1 93.5 90 GLU A CA 1
ATOM 706 C C . GLU A 1 90 ? -14.695 -17.234 -19.328 1 93.5 90 GLU A C 1
ATOM 708 O O . GLU A 1 90 ? -13.992 -16.812 -20.25 1 93.5 90 GLU A O 1
ATOM 713 N N . MET A 1 91 ? -14.336 -17.156 -18.062 1 95.25 91 MET A N 1
ATOM 714 C CA . MET A 1 91 ? -13.023 -16.656 -17.688 1 95.25 91 MET A CA 1
ATOM 715 C C . MET A 1 91 ? -11.914 -17.547 -18.219 1 95.25 91 MET A C 1
ATOM 717 O O . MET A 1 91 ? -10.922 -17.062 -18.766 1 95.25 91 MET A O 1
ATOM 721 N N . VAL A 1 92 ? -12.109 -18.828 -18.141 1 97.12 92 VAL A N 1
ATOM 722 C CA . VAL A 1 92 ? -11.133 -19.812 -18.578 1 97.12 92 VAL A CA 1
ATOM 723 C C . VAL A 1 92 ? -10.93 -19.688 -20.094 1 97.12 92 VAL A C 1
ATOM 725 O O . VAL A 1 92 ? -9.797 -19.719 -20.578 1 97.12 92 VAL A O 1
ATOM 728 N N . ALA A 1 93 ? -12 -19.578 -20.828 1 96.75 93 ALA A N 1
ATOM 729 C CA . ALA A 1 93 ? -11.914 -19.438 -22.281 1 96.75 93 ALA A CA 1
ATOM 730 C C . ALA A 1 93 ? -11.094 -18.203 -22.672 1 96.75 93 ALA A C 1
ATOM 732 O O . ALA A 1 93 ? -10.242 -18.266 -23.547 1 96.75 93 ALA A O 1
ATOM 733 N N . ARG A 1 94 ? -11.375 -17.141 -22.016 1 96.19 94 ARG A N 1
ATOM 734 C CA . ARG A 1 94 ? -10.641 -15.906 -22.266 1 96.19 94 ARG A CA 1
ATOM 735 C C . ARG A 1 94 ? -9.164 -16.062 -21.906 1 96.19 94 ARG A C 1
ATOM 737 O O . ARG A 1 94 ? -8.289 -15.578 -22.625 1 96.19 94 ARG A O 1
ATOM 744 N N . ALA A 1 95 ? -8.906 -16.672 -20.781 1 97.69 95 ALA A N 1
ATOM 745 C CA . ALA A 1 95 ? -7.527 -16.875 -20.344 1 97.69 95 ALA A CA 1
ATOM 746 C C . ALA A 1 95 ? -6.758 -17.734 -21.344 1 97.69 95 ALA A C 1
ATOM 748 O O . ALA A 1 95 ? -5.605 -17.438 -21.656 1 97.69 95 ALA A O 1
ATOM 749 N N . ARG A 1 96 ? -7.355 -18.781 -21.828 1 97.94 96 ARG A N 1
ATOM 750 C CA . ARG A 1 96 ? -6.715 -19.641 -22.812 1 97.94 96 ARG A CA 1
ATOM 751 C C . ARG A 1 96 ? -6.406 -18.875 -24.094 1 97.94 96 ARG A C 1
ATOM 753 O O . ARG A 1 96 ? -5.328 -19.031 -24.672 1 97.94 96 ARG A O 1
ATOM 760 N N . GLU A 1 97 ? -7.352 -18.047 -24.453 1 97.12 97 GLU A N 1
ATOM 761 C CA . GLU A 1 97 ? -7.133 -17.219 -25.625 1 97.12 97 GLU A CA 1
ATOM 762 C C . GLU A 1 97 ? -5.969 -16.266 -25.422 1 97.12 97 GLU A C 1
ATOM 764 O O . GLU A 1 97 ? -5.09 -16.141 -26.281 1 97.12 97 GLU A O 1
ATOM 769 N N . LYS A 1 98 ? -5.965 -15.578 -24.312 1 96.19 98 LYS A N 1
ATOM 770 C CA . LYS A 1 98 ? -4.938 -14.586 -24 1 96.19 98 LYS A CA 1
ATOM 771 C C . LYS A 1 98 ? -3.561 -15.234 -23.891 1 96.19 98 LYS A C 1
ATOM 773 O O . LYS A 1 98 ? -2.549 -14.625 -24.234 1 96.19 98 LYS A O 1
ATOM 778 N N . CYS A 1 99 ? -3.568 -16.484 -23.422 1 97.5 99 CYS A N 1
ATOM 779 C CA . CYS A 1 99 ? -2.297 -17.141 -23.141 1 97.5 99 CYS A CA 1
ATOM 780 C C . CYS A 1 99 ? -1.872 -18.031 -24.297 1 97.5 99 CYS A C 1
ATOM 782 O O . CYS A 1 99 ? -0.879 -18.766 -24.188 1 97.5 99 CYS A O 1
ATOM 784 N N . ALA A 1 100 ? -2.527 -18.031 -25.406 1 96.31 100 ALA A N 1
ATOM 785 C CA . ALA A 1 100 ? -2.301 -18.953 -26.516 1 96.31 100 ALA A CA 1
ATOM 786 C C . ALA A 1 100 ? -0.873 -18.828 -27.047 1 96.31 100 ALA A C 1
ATOM 788 O O . ALA A 1 100 ? -0.287 -19.812 -27.5 1 96.31 100 ALA A O 1
ATOM 789 N N . GLY A 1 101 ? -0.248 -17.719 -26.87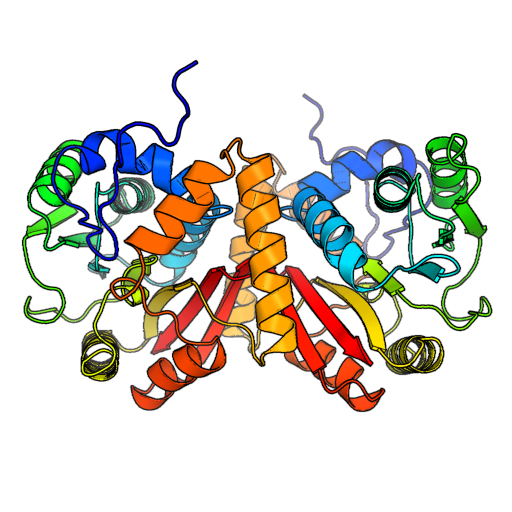5 1 95.19 101 GLY A N 1
ATOM 790 C CA . GLY A 1 101 ? 1.101 -17.5 -27.375 1 95.19 101 GLY A CA 1
ATOM 791 C C . GLY A 1 101 ? 2.176 -17.938 -26.391 1 95.19 101 GLY A C 1
ATOM 792 O O . GLY A 1 101 ? 3.369 -17.812 -26.688 1 95.19 101 GLY A O 1
ATOM 793 N N . HIS A 1 102 ? 1.745 -18.547 -25.312 1 96.88 102 HIS A N 1
ATOM 794 C CA . HIS A 1 102 ? 2.68 -18.953 -24.266 1 96.88 102 HIS A CA 1
ATOM 795 C C . HIS A 1 102 ? 2.562 -20.453 -23.984 1 96.88 102 HIS A C 1
ATOM 797 O O . HIS A 1 102 ? 1.745 -20.859 -23.156 1 96.88 102 HIS A O 1
ATOM 803 N N . PRO A 1 103 ? 3.445 -21.234 -24.578 1 94.12 103 PRO A N 1
ATOM 804 C CA . PRO A 1 103 ? 3.311 -22.688 -24.469 1 94.12 103 PRO A CA 1
ATOM 805 C C . PRO A 1 103 ? 3.525 -23.219 -23.047 1 94.12 103 PRO A C 1
ATOM 807 O O . PRO A 1 103 ? 3.148 -24.344 -22.75 1 94.12 103 PRO A O 1
ATOM 810 N N . ASN A 1 104 ? 4.164 -22.406 -22.219 1 95.25 104 ASN A N 1
ATOM 811 C CA . ASN A 1 104 ? 4.434 -22.859 -20.859 1 95.25 104 ASN A CA 1
ATOM 812 C C . ASN A 1 104 ? 3.287 -22.516 -19.922 1 95.25 104 ASN A C 1
ATOM 814 O O . ASN A 1 104 ? 3.418 -22.656 -18.703 1 95.25 104 ASN A O 1
ATOM 818 N N . VAL A 1 105 ? 2.16 -22.047 -20.422 1 98.38 105 VAL A N 1
ATOM 819 C CA . VAL A 1 105 ? 1.003 -21.703 -19.594 1 98.38 105 VAL A CA 1
ATOM 820 C C . VAL A 1 105 ? -0.115 -22.719 -19.828 1 98.38 105 VAL A C 1
ATOM 822 O O . VAL A 1 105 ? -0.453 -23.031 -20.969 1 98.38 105 VAL A O 1
ATOM 825 N N . GLU A 1 106 ? -0.594 -23.266 -18.797 1 98.5 106 GLU A N 1
ATOM 826 C CA . GLU A 1 106 ? -1.785 -24.109 -18.812 1 98.5 106 GLU A CA 1
ATOM 827 C C . GLU A 1 106 ? -2.914 -23.469 -18 1 98.5 106 GLU A C 1
ATOM 829 O O . GLU A 1 106 ? -2.676 -22.891 -16.938 1 98.5 106 GLU A O 1
ATOM 834 N N . VAL A 1 107 ? -4.117 -23.531 -18.531 1 98.75 107 VAL A N 1
ATOM 835 C CA . VAL A 1 107 ? -5.281 -23.031 -17.812 1 98.75 107 VAL A CA 1
ATOM 836 C C . VAL A 1 107 ? -6.25 -24.188 -17.531 1 98.75 107 VAL A C 1
ATOM 838 O O . VAL A 1 107 ? -6.703 -24.859 -18.453 1 98.75 107 VAL A O 1
ATOM 841 N N . ILE A 1 108 ? -6.594 -24.375 -16.328 1 98.75 108 ILE A N 1
ATOM 842 C CA . ILE A 1 108 ? -7.457 -25.469 -15.898 1 98.75 108 ILE A CA 1
ATOM 843 C C . ILE A 1 108 ? -8.789 -24.906 -15.398 1 98.75 108 ILE A C 1
ATOM 845 O O . ILE A 1 108 ? -8.82 -23.984 -14.586 1 98.75 108 ILE A O 1
ATOM 849 N N . GLU A 1 109 ? -9.867 -25.438 -15.961 1 98.5 109 GLU A N 1
ATOM 850 C CA . GLU A 1 109 ? -11.188 -25.125 -15.414 1 98.5 109 GLU A CA 1
ATOM 851 C C . GLU A 1 109 ? -11.5 -26.016 -14.211 1 98.5 109 GLU A C 1
ATOM 853 O O . GLU A 1 109 ? -11.594 -27.234 -14.344 1 98.5 109 GLU A O 1
ATOM 858 N N . GLY A 1 110 ? -11.609 -25.406 -13.016 1 98 110 GLY A N 1
ATOM 859 C CA . GLY A 1 110 ? -11.891 -26.188 -11.828 1 98 110 GLY A CA 1
ATOM 860 C C . GLY A 1 110 ? -11.93 -25.359 -10.555 1 98 110 GLY A C 1
ATOM 861 O O . GLY A 1 110 ? -11.617 -24.172 -10.578 1 98 110 GLY A O 1
ATOM 862 N N . ASP A 1 111 ? -12.391 -26.016 -9.508 1 97.88 111 ASP A N 1
ATOM 863 C CA . ASP A 1 111 ? -12.438 -25.422 -8.18 1 97.88 111 ASP A CA 1
ATOM 864 C C . ASP A 1 111 ? -11.086 -25.531 -7.48 1 97.88 111 ASP A C 1
ATOM 866 O O . ASP A 1 111 ? -10.547 -26.625 -7.34 1 97.88 111 ASP A O 1
ATOM 870 N N . ILE A 1 112 ? -10.57 -24.406 -7.031 1 97.81 112 ILE A N 1
ATOM 871 C CA . ILE A 1 112 ? -9.242 -24.375 -6.434 1 97.81 112 ILE A CA 1
ATOM 872 C C . ILE A 1 112 ? -9.219 -25.219 -5.168 1 97.81 112 ILE A C 1
ATOM 874 O O . ILE A 1 112 ? -8.148 -25.594 -4.684 1 97.81 112 ILE A O 1
ATOM 878 N N . LEU A 1 113 ? -10.336 -25.578 -4.613 1 97.56 113 LEU A N 1
ATOM 879 C CA . LEU A 1 113 ? -10.422 -26.438 -3.436 1 97.56 113 LEU A CA 1
ATOM 880 C C . LEU A 1 113 ? -10.305 -27.906 -3.828 1 97.56 113 LEU A C 1
ATOM 882 O O . LEU A 1 113 ? -10.062 -28.766 -2.977 1 97.56 113 LEU A O 1
ATOM 886 N N . GLU A 1 114 ? -10.453 -28.188 -5.148 1 97.56 114 GLU A N 1
ATOM 887 C CA . GLU A 1 114 ? -10.562 -29.578 -5.562 1 97.56 114 GLU A CA 1
ATOM 888 C C . GLU A 1 114 ? -9.43 -29.969 -6.512 1 97.56 114 GLU A C 1
ATOM 890 O O . GLU A 1 114 ? -8.961 -31.094 -6.5 1 97.56 114 GLU A O 1
ATOM 895 N N . VAL A 1 115 ? -9.039 -29.031 -7.375 1 98.19 115 VAL A N 1
ATOM 896 C CA . VAL A 1 115 ? -7.984 -29.328 -8.336 1 98.19 115 VAL A CA 1
ATOM 897 C C . VAL A 1 115 ? -6.711 -29.75 -7.602 1 98.19 115 VAL A C 1
ATOM 899 O O . VAL A 1 115 ? -6.238 -29.031 -6.715 1 98.19 115 VAL A O 1
ATOM 902 N N . PRO A 1 116 ? -6.188 -30.922 -7.934 1 97.88 116 PRO A N 1
ATOM 903 C CA . PRO A 1 116 ? -4.93 -31.312 -7.293 1 97.88 116 PRO A CA 1
ATOM 904 C C . PRO A 1 116 ? -3.783 -30.344 -7.625 1 97.88 116 PRO A C 1
ATOM 906 O O . PRO A 1 116 ? -3.666 -29.891 -8.766 1 97.88 116 PRO A O 1
ATOM 909 N N . LEU A 1 117 ? -3.012 -30.016 -6.613 1 98.31 117 LEU A N 1
ATOM 910 C CA . LEU A 1 117 ? -1.834 -29.172 -6.789 1 98.31 117 LEU A CA 1
ATOM 911 C C . LEU A 1 117 ? -0.554 -29.969 -6.602 1 98.31 117 LEU A C 1
ATOM 913 O O . LEU A 1 117 ? -0.457 -30.797 -5.684 1 98.31 117 LEU A O 1
ATOM 917 N N . GLU A 1 118 ? 0.42 -29.812 -7.48 1 98.38 118 GLU A N 1
ATOM 918 C CA . GLU A 1 118 ? 1.782 -30.281 -7.266 1 98.38 118 GLU A CA 1
ATOM 919 C C . GLU A 1 118 ? 2.584 -29.312 -6.41 1 98.38 118 GLU A C 1
ATOM 921 O O . GLU A 1 118 ? 2.164 -28.172 -6.199 1 98.38 118 GLU A O 1
ATOM 926 N N . ASN A 1 119 ? 3.746 -29.828 -5.918 1 98.31 119 ASN A N 1
ATOM 927 C CA . ASN A 1 119 ? 4.621 -28.906 -5.199 1 98.31 119 ASN A CA 1
ATOM 928 C C . ASN A 1 119 ? 5.129 -27.781 -6.105 1 98.31 119 ASN A C 1
ATOM 930 O O . ASN A 1 119 ? 5.711 -28.047 -7.16 1 98.31 119 ASN A O 1
ATOM 934 N N . ALA A 1 120 ? 4.879 -26.594 -5.684 1 98.81 120 ALA A N 1
ATOM 935 C CA . ALA A 1 120 ? 5.215 -25.438 -6.5 1 98.81 120 ALA A CA 1
ATOM 936 C C . ALA A 1 120 ? 6.156 -24.5 -5.75 1 98.81 120 ALA A C 1
ATOM 938 O O . ALA A 1 120 ? 6.281 -24.578 -4.527 1 98.81 120 ALA A O 1
ATOM 939 N N . ASP A 1 121 ? 6.777 -23.641 -6.473 1 98.88 121 ASP A N 1
ATOM 940 C CA . ASP A 1 121 ? 7.664 -22.641 -5.879 1 98.88 121 ASP A CA 1
ATOM 941 C C . ASP A 1 121 ? 6.922 -21.328 -5.613 1 98.88 121 ASP A C 1
ATOM 943 O O . ASP A 1 121 ? 7.312 -20.547 -4.738 1 98.88 121 ASP A O 1
ATOM 947 N N . VAL A 1 122 ? 5.883 -21.141 -6.414 1 98.94 122 VAL A N 1
ATOM 948 C CA . VAL A 1 122 ? 5.078 -19.938 -6.227 1 98.94 122 VAL A CA 1
ATOM 949 C C . VAL A 1 122 ? 3.6 -20.266 -6.402 1 98.94 122 VAL A C 1
ATOM 951 O O . VAL A 1 122 ? 3.225 -21 -7.328 1 98.94 122 VAL A O 1
ATOM 954 N N . ILE A 1 123 ? 2.807 -19.781 -5.516 1 98.94 123 ILE A N 1
ATOM 955 C CA . ILE A 1 123 ? 1.354 -19.781 -5.656 1 98.94 123 ILE A CA 1
ATOM 956 C C . ILE A 1 123 ? 0.815 -18.375 -5.438 1 98.94 123 ILE A C 1
ATOM 958 O O . ILE A 1 123 ? 1.216 -17.688 -4.492 1 98.94 123 ILE A O 1
ATOM 962 N N . ILE A 1 124 ? -0.058 -17.953 -6.32 1 98.94 124 ILE A N 1
ATOM 963 C CA . ILE A 1 124 ? -0.625 -16.609 -6.266 1 98.94 124 ILE A CA 1
ATOM 964 C C . ILE A 1 124 ? -2.146 -16.703 -6.156 1 98.94 124 ILE A C 1
ATOM 966 O O . ILE A 1 124 ? -2.783 -17.484 -6.871 1 98.94 124 ILE A O 1
ATOM 970 N N . ALA A 1 125 ? -2.713 -16.016 -5.258 1 98.88 125 ALA A N 1
ATOM 971 C CA . ALA A 1 125 ? -4.141 -15.719 -5.199 1 98.88 125 ALA A CA 1
ATOM 972 C C . ALA A 1 125 ? -4.375 -14.211 -5.191 1 98.88 125 ALA A C 1
ATOM 974 O O . ALA A 1 125 ? -4.25 -13.562 -4.148 1 98.88 125 ALA A O 1
ATOM 975 N N . TYR A 1 126 ? -4.676 -13.695 -6.324 1 98.56 126 TYR A N 1
ATOM 976 C CA . TYR A 1 126 ? -4.82 -12.258 -6.52 1 98.56 126 TYR A CA 1
ATOM 977 C C . TYR A 1 126 ? -6.293 -11.852 -6.516 1 98.56 126 TYR A C 1
ATOM 979 O O . TYR A 1 126 ? -6.938 -11.828 -7.566 1 98.56 126 TYR A O 1
ATOM 987 N N . TYR A 1 127 ? -6.766 -11.477 -5.254 1 97.88 127 TYR A N 1
ATOM 988 C CA . TYR A 1 127 ? -8.148 -11.086 -4.988 1 97.88 127 TYR A CA 1
ATOM 989 C C . TYR A 1 127 ? -9.102 -12.234 -5.301 1 97.88 127 TYR A C 1
ATOM 991 O O . TYR A 1 127 ? -10.133 -12.031 -5.949 1 97.88 127 TYR A O 1
ATOM 999 N N . THR A 1 128 ? -8.75 -13.43 -4.84 1 97.75 128 THR A N 1
ATOM 1000 C CA . THR A 1 128 ? -9.5 -14.648 -5.109 1 97.75 128 THR A CA 1
ATOM 1001 C C . THR A 1 128 ? -10.062 -15.234 -3.816 1 97.75 128 THR A C 1
ATOM 1003 O O . THR A 1 128 ? -11.234 -15.594 -3.75 1 97.75 128 THR A O 1
ATOM 1006 N N . VAL A 1 129 ? -9.273 -15.312 -2.738 1 97.69 129 VAL A N 1
ATOM 1007 C CA . VAL A 1 129 ? -9.617 -16 -1.5 1 97.69 129 VAL A CA 1
ATOM 1008 C C . VAL A 1 129 ? -10.828 -15.328 -0.856 1 97.69 129 VAL A C 1
ATOM 1010 O O . VAL A 1 129 ? -11.648 -15.992 -0.215 1 97.69 129 VAL A O 1
ATOM 1013 N N . GLN A 1 130 ? -10.984 -14.055 -1.114 1 95.88 130 GLN A N 1
ATOM 1014 C CA . GLN A 1 130 ? -12.094 -13.281 -0.573 1 95.88 130 GLN A CA 1
ATOM 1015 C C . GLN A 1 130 ? -13.438 -13.82 -1.068 1 95.88 130 GLN A C 1
ATOM 1017 O O . GLN A 1 130 ? -14.484 -13.523 -0.489 1 95.88 130 GLN A O 1
ATOM 1022 N N . PHE A 1 131 ? -13.453 -14.641 -2.092 1 94.38 131 PHE A N 1
ATOM 1023 C CA . PHE A 1 131 ? -14.68 -15.203 -2.65 1 94.38 131 PHE A CA 1
ATOM 1024 C C . PHE A 1 131 ? -14.867 -16.641 -2.195 1 94.38 131 PHE A C 1
ATOM 1026 O O . PHE A 1 131 ? -15.891 -17.266 -2.504 1 94.38 131 PHE A O 1
ATOM 1033 N N . VAL A 1 132 ? -13.906 -17.203 -1.483 1 95.31 132 VAL A N 1
ATOM 1034 C CA . VAL A 1 132 ? -14.031 -18.531 -0.878 1 95.31 132 VAL A CA 1
ATOM 1035 C C . VAL A 1 132 ? -14.82 -18.422 0.427 1 95.31 132 VAL A C 1
ATOM 1037 O O . VAL A 1 132 ? -14.57 -17.531 1.242 1 95.31 132 VAL A O 1
ATOM 1040 N N . LEU A 1 133 ? -15.711 -19.281 0.623 1 92.56 133 LEU A N 1
ATOM 1041 C CA . LEU A 1 133 ? -16.531 -19.266 1.836 1 92.56 133 LEU A CA 1
ATOM 1042 C C . LEU A 1 133 ? -15.641 -19.359 3.078 1 92.56 133 LEU A C 1
ATOM 1044 O O . LEU A 1 133 ? -14.672 -20.125 3.104 1 92.56 133 LEU A O 1
ATOM 1048 N N . PRO A 1 134 ? -16.016 -18.625 4.105 1 94.12 134 PRO A N 1
ATOM 1049 C CA . PRO A 1 134 ? -15.203 -18.609 5.324 1 94.12 134 PRO A CA 1
ATOM 1050 C C . PRO A 1 134 ? -15.016 -20 5.918 1 94.12 134 PRO A C 1
ATOM 1052 O O . PRO A 1 134 ? -13.93 -20.344 6.387 1 94.12 134 PRO A O 1
ATOM 1055 N N . ARG A 1 135 ? -15.969 -20.844 5.848 1 94.31 135 ARG A N 1
ATOM 1056 C CA . ARG A 1 135 ? -15.938 -22.141 6.52 1 94.31 135 ARG A CA 1
ATOM 1057 C C . ARG A 1 135 ? -14.859 -23.031 5.922 1 94.31 135 ARG A C 1
ATOM 1059 O O . ARG A 1 135 ? -14.406 -23.984 6.566 1 94.31 135 ARG A O 1
ATOM 1066 N N . VAL A 1 136 ? -14.383 -22.734 4.668 1 96.44 136 VAL A N 1
ATOM 1067 C CA . VAL A 1 136 ? -13.391 -23.609 4.039 1 96.44 136 VAL A CA 1
ATOM 1068 C C . VAL A 1 136 ? -12.133 -22.797 3.703 1 96.44 136 VAL A C 1
ATOM 1070 O O . VAL A 1 136 ? -11.266 -23.281 2.977 1 96.44 136 VAL A O 1
ATOM 1073 N N . ARG A 1 137 ? -12.008 -21.625 4.105 1 97.5 137 ARG A N 1
ATOM 1074 C CA . ARG A 1 137 ? -10.891 -20.766 3.734 1 97.5 137 ARG A CA 1
ATOM 1075 C C . ARG A 1 137 ? -9.586 -21.281 4.336 1 97.5 137 ARG A C 1
ATOM 1077 O O . ARG A 1 137 ? -8.539 -21.266 3.68 1 97.5 137 ARG A O 1
ATOM 1084 N N . GLN A 1 138 ? -9.703 -21.672 5.629 1 98.44 138 GLN A N 1
ATOM 1085 C CA . GLN A 1 138 ? -8.492 -22.203 6.25 1 98.44 138 GLN A CA 1
ATOM 1086 C C . GLN A 1 138 ? -8.016 -23.469 5.527 1 98.44 138 GLN A C 1
ATOM 1088 O O . GLN A 1 138 ? -6.809 -23.672 5.367 1 98.44 138 GLN A O 1
ATOM 1093 N N . GLN A 1 139 ? -8.93 -24.266 5.102 1 98.31 139 GLN A N 1
ATOM 1094 C CA . GLN A 1 139 ? -8.578 -25.453 4.34 1 98.31 139 GLN A CA 1
ATOM 1095 C C . GLN A 1 139 ? -7.793 -25.094 3.082 1 98.31 139 GLN A C 1
ATOM 1097 O O . GLN A 1 139 ? -6.809 -25.766 2.75 1 98.31 139 GLN A O 1
ATOM 1102 N N . LEU A 1 140 ? -8.227 -24.094 2.383 1 98.69 140 LEU A N 1
ATOM 1103 C CA . LEU A 1 140 ? -7.531 -23.656 1.179 1 98.69 140 LEU A CA 1
ATOM 1104 C C . LEU A 1 140 ? -6.117 -23.188 1.507 1 98.69 140 LEU A C 1
ATOM 1106 O O . LEU A 1 140 ? -5.164 -23.547 0.813 1 98.69 140 LEU A O 1
ATOM 1110 N N . ILE A 1 141 ? -6 -22.359 2.549 1 98.88 141 ILE A N 1
ATOM 1111 C CA . ILE A 1 141 ? -4.691 -21.828 2.914 1 98.88 141 ILE A CA 1
ATOM 1112 C C . ILE A 1 141 ? -3.773 -22.953 3.355 1 98.88 141 ILE A C 1
ATOM 1114 O O . ILE A 1 141 ? -2.58 -22.953 3.041 1 98.88 141 ILE A O 1
ATOM 1118 N N . ASP A 1 142 ? -4.309 -23.969 4.066 1 98.75 142 ASP A N 1
ATOM 1119 C CA . ASP A 1 142 ? -3.539 -25.156 4.43 1 98.75 142 ASP A CA 1
ATOM 1120 C C . ASP A 1 142 ? -3.035 -25.891 3.186 1 98.75 142 ASP A C 1
ATOM 1122 O O . ASP A 1 142 ? -1.867 -26.281 3.121 1 98.75 142 ASP A O 1
ATOM 1126 N N . ARG A 1 143 ? -3.916 -26.047 2.246 1 98.69 143 ARG A N 1
ATOM 1127 C CA . ARG A 1 143 ? -3.576 -26.719 0.993 1 98.69 143 ARG A CA 1
ATOM 1128 C C . ARG A 1 143 ? -2.465 -25.969 0.261 1 98.69 143 ARG A C 1
ATOM 1130 O O . ARG A 1 143 ? -1.545 -26.578 -0.277 1 98.69 143 ARG A O 1
ATOM 1137 N N . ILE A 1 144 ? -2.555 -24.688 0.229 1 98.81 144 ILE A N 1
ATOM 1138 C CA . ILE A 1 144 ? -1.553 -23.844 -0.418 1 98.81 144 ILE A CA 1
ATOM 1139 C C . ILE A 1 144 ? -0.201 -24.031 0.268 1 98.81 144 ILE A C 1
ATOM 1141 O O . ILE A 1 144 ? 0.812 -24.266 -0.395 1 98.81 144 ILE A O 1
ATOM 1145 N N . TYR A 1 145 ? -0.176 -23.938 1.584 1 98.88 145 TYR A N 1
ATOM 1146 C CA . TYR A 1 145 ? 1.059 -24.125 2.338 1 98.88 145 TYR A CA 1
ATOM 1147 C C . TYR A 1 145 ? 1.668 -25.484 2.062 1 98.88 145 TYR A C 1
ATOM 1149 O O . TYR A 1 145 ? 2.871 -25.609 1.818 1 98.88 145 TYR A O 1
ATOM 1157 N N . GLN A 1 146 ? 0.818 -26.531 2.064 1 98.62 146 GLN A N 1
ATOM 1158 C CA . GLN A 1 146 ? 1.279 -27.906 1.874 1 98.62 146 GLN A CA 1
ATOM 1159 C C . GLN A 1 146 ? 1.817 -28.109 0.461 1 98.62 146 GLN A C 1
ATOM 1161 O O . GLN A 1 146 ? 2.715 -28.922 0.248 1 98.62 146 GLN A O 1
ATOM 1166 N N . SER A 1 147 ? 1.347 -27.312 -0.446 1 98.75 147 SER A N 1
ATOM 1167 C CA . SER A 1 147 ? 1.694 -27.516 -1.851 1 98.75 147 SER A CA 1
ATOM 1168 C C . SER A 1 147 ? 2.865 -26.625 -2.256 1 98.75 147 SER A C 1
ATOM 1170 O O . SER A 1 147 ? 3.205 -26.531 -3.438 1 98.75 147 SER A O 1
ATOM 1172 N N . LEU A 1 148 ? 3.404 -25.922 -1.312 1 98.81 148 LEU A N 1
ATOM 1173 C CA . LEU A 1 148 ? 4.582 -25.109 -1.584 1 98.81 148 LEU A CA 1
ATOM 1174 C C . LEU A 1 148 ? 5.859 -25.859 -1.224 1 98.81 148 LEU A C 1
ATOM 1176 O O . LEU A 1 148 ? 5.922 -26.531 -0.187 1 98.81 148 LEU A O 1
ATOM 1180 N N . ASN A 1 149 ? 6.84 -25.781 -2.1 1 98.5 149 ASN A N 1
ATOM 1181 C CA . ASN A 1 149 ? 8.18 -26.203 -1.719 1 98.5 149 ASN A CA 1
ATOM 1182 C C . ASN A 1 149 ? 8.734 -25.359 -0.579 1 98.5 149 ASN A C 1
ATOM 1184 O O . ASN A 1 149 ? 8.336 -24.203 -0.41 1 98.5 149 ASN A O 1
ATOM 1188 N N . TRP A 1 150 ? 9.617 -25.969 0.211 1 98.06 150 TRP A N 1
ATOM 1189 C CA . TRP A 1 150 ? 10.305 -25.172 1.216 1 98.06 150 TRP A CA 1
ATOM 1190 C C . TRP A 1 150 ? 11.047 -24 0.568 1 98.06 150 TRP A C 1
ATOM 1192 O O . TRP A 1 150 ? 11.781 -24.188 -0.4 1 98.06 150 TRP A O 1
ATOM 1202 N N . GLY A 1 151 ? 10.828 -22.844 1.035 1 97.62 151 GLY A N 1
ATOM 1203 C CA . GLY A 1 151 ? 11.398 -21.641 0.433 1 97.62 151 GLY A CA 1
ATOM 1204 C C . GLY A 1 151 ? 10.508 -21.031 -0.625 1 97.62 151 GLY A C 1
ATOM 1205 O O . GLY A 1 151 ? 10.805 -19.953 -1.14 1 97.62 151 GLY A O 1
ATOM 1206 N N . GLY A 1 152 ? 9.383 -21.703 -0.908 1 98.56 152 GLY A N 1
ATOM 1207 C CA . GLY A 1 152 ? 8.438 -21.188 -1.88 1 98.56 152 GLY A CA 1
ATOM 1208 C C . GLY A 1 152 ? 7.605 -20.031 -1.346 1 98.56 152 GLY A C 1
ATOM 1209 O O . GLY A 1 152 ? 7.613 -19.766 -0.143 1 98.56 152 GLY A O 1
ATOM 1210 N N . ALA A 1 153 ? 6.898 -19.344 -2.256 1 98.81 153 ALA A N 1
ATOM 1211 C CA . ALA A 1 153 ? 6.195 -18.109 -1.88 1 98.81 153 ALA A CA 1
ATOM 1212 C C . ALA A 1 153 ? 4.711 -18.203 -2.215 1 98.81 153 ALA A C 1
ATOM 1214 O O . ALA A 1 153 ? 4.332 -18.781 -3.232 1 98.81 153 ALA A O 1
ATOM 1215 N N . PHE A 1 154 ? 3.961 -17.641 -1.323 1 98.94 154 PHE A N 1
ATOM 1216 C CA . PHE A 1 154 ? 2.543 -17.391 -1.56 1 98.94 154 PHE A CA 1
ATOM 1217 C C . PHE A 1 154 ? 2.24 -15.906 -1.562 1 98.94 154 PHE A C 1
ATOM 1219 O O . PHE A 1 154 ? 2.545 -15.203 -0.595 1 98.94 154 PHE A O 1
ATOM 1226 N N . PHE A 1 155 ? 1.709 -15.398 -2.689 1 98.94 155 PHE A N 1
ATOM 1227 C CA . PHE A 1 155 ? 1.212 -14.031 -2.791 1 98.94 155 PHE A CA 1
ATOM 1228 C C . PHE A 1 155 ? -0.298 -13.984 -2.594 1 98.94 155 PHE A C 1
ATOM 1230 O O . PHE A 1 155 ? -1.052 -14.516 -3.41 1 98.94 155 PHE A O 1
ATOM 1237 N N . LEU A 1 156 ? -0.686 -13.32 -1.55 1 98.94 156 LEU A N 1
ATOM 1238 C CA . LEU A 1 156 ? -2.102 -13.188 -1.227 1 98.94 156 LEU A CA 1
ATOM 1239 C C . LEU A 1 156 ? -2.533 -11.719 -1.288 1 98.94 156 LEU A C 1
ATOM 1241 O O . LEU A 1 156 ? -2.109 -10.914 -0.463 1 98.94 156 LEU A O 1
ATOM 1245 N N . PHE A 1 157 ? -3.299 -11.344 -2.238 1 98.81 157 PHE A N 1
ATOM 1246 C CA . PHE A 1 157 ? -3.918 -10.023 -2.322 1 98.81 157 PHE A CA 1
ATOM 1247 C C . PHE A 1 157 ? -5.41 -10.109 -2.012 1 98.81 157 PHE A C 1
ATOM 1249 O O . PHE A 1 157 ? -6.113 -10.961 -2.551 1 98.81 157 PHE A O 1
ATOM 1256 N N . GLU A 1 158 ? -5.898 -9.203 -1.105 1 98.25 158 GLU A N 1
ATOM 1257 C CA . GLU A 1 158 ? -7.27 -9.266 -0.607 1 98.25 158 GLU A CA 1
ATOM 1258 C C . GLU A 1 158 ? -7.812 -7.863 -0.318 1 98.25 158 GLU A C 1
ATOM 1260 O O . GLU A 1 158 ? -7.043 -6.945 -0.032 1 98.25 158 GLU A O 1
ATOM 1265 N N . LYS A 1 159 ? -9.109 -7.73 -0.499 1 97.69 159 LYS A N 1
ATOM 1266 C CA . LYS A 1 159 ? -9.766 -6.656 0.242 1 97.69 159 LYS A CA 1
ATOM 1267 C C . LYS A 1 159 ? -9.812 -6.969 1.735 1 97.69 159 LYS A C 1
ATOM 1269 O O . LYS A 1 159 ? -10.078 -8.109 2.129 1 97.69 159 LYS A O 1
ATOM 1274 N N . VAL A 1 160 ? -9.523 -5.996 2.607 1 98.06 160 VAL A N 1
ATOM 1275 C CA . VAL A 1 160 ? -9.469 -6.281 4.039 1 98.06 160 VAL A CA 1
ATOM 1276 C C . VAL A 1 160 ? -10.367 -5.309 4.797 1 98.06 160 VAL A C 1
ATOM 1278 O O . VAL A 1 160 ? -10.633 -4.203 4.324 1 98.06 160 VAL A O 1
ATOM 1281 N N . ARG A 1 161 ? -10.852 -5.77 5.926 1 95.69 161 ARG A N 1
ATOM 1282 C CA . ARG A 1 161 ? -11.594 -4.914 6.848 1 95.69 161 ARG A CA 1
ATOM 1283 C C . ARG A 1 161 ? -10.648 -4.164 7.781 1 95.69 161 ARG A C 1
ATOM 1285 O O . ARG A 1 161 ? -9.523 -4.609 8.023 1 95.69 161 ARG A O 1
ATOM 1292 N N . GLY A 1 162 ? -11.148 -2.969 8.273 1 95.62 162 GLY A N 1
ATOM 1293 C CA . GLY A 1 162 ? -10.391 -2.209 9.258 1 95.62 162 GLY A CA 1
ATOM 1294 C C . GLY A 1 162 ? -10.25 -2.934 10.586 1 95.62 162 GLY A C 1
ATOM 1295 O O . GLY A 1 162 ? -10.945 -3.918 10.844 1 95.62 162 GLY A O 1
ATOM 1296 N N . PRO A 1 163 ? -9.266 -2.475 11.375 1 95 163 PRO A N 1
ATOM 1297 C CA . PRO A 1 163 ? -8.992 -3.168 12.633 1 95 163 PRO A CA 1
ATOM 1298 C C . PRO A 1 163 ? -10.086 -2.961 13.672 1 95 163 PRO A C 1
ATOM 1300 O O . PRO A 1 163 ? -10.141 -3.682 14.672 1 95 163 PRO A O 1
ATOM 1303 N N . ASP A 1 164 ? -10.93 -1.988 13.523 1 93.75 164 ASP A N 1
ATOM 1304 C CA . ASP A 1 164 ? -12.102 -1.753 14.359 1 93.75 164 ASP A CA 1
ATOM 1305 C C . ASP A 1 164 ? -13.172 -0.978 13.602 1 93.75 164 ASP A C 1
ATOM 1307 O O . ASP A 1 164 ? -13.008 -0.676 12.422 1 93.75 164 ASP A O 1
ATOM 1311 N N . ALA A 1 165 ? -14.25 -0.688 14.281 1 92.62 165 ALA A N 1
ATOM 1312 C CA . ALA A 1 165 ? -15.414 -0.102 13.617 1 92.62 165 ALA A CA 1
ATOM 1313 C C . ALA A 1 165 ? -15.109 1.302 13.109 1 92.62 165 ALA A C 1
ATOM 1315 O O . ALA A 1 165 ? -15.57 1.695 12.031 1 92.62 165 ALA A O 1
ATOM 1316 N N . ARG A 1 166 ? -14.383 2.076 13.812 1 94.25 166 ARG A N 1
ATOM 1317 C CA . ARG A 1 166 ? -14.07 3.447 13.43 1 94.25 166 ARG A CA 1
ATOM 1318 C C . ARG A 1 166 ? -13.211 3.482 12.164 1 94.25 166 ARG A C 1
ATOM 1320 O O . ARG A 1 166 ? -13.531 4.195 11.211 1 94.25 166 ARG A O 1
ATOM 1327 N N . PHE A 1 167 ? -12.141 2.732 12.141 1 95.69 167 PHE A N 1
ATOM 1328 C CA . PHE A 1 167 ? -11.289 2.654 10.961 1 95.69 167 PHE A CA 1
ATOM 1329 C C . PHE A 1 167 ? -12.062 2.092 9.773 1 95.69 167 PHE A C 1
ATOM 1331 O O . PHE A 1 167 ? -11.867 2.529 8.633 1 95.69 167 PHE A O 1
ATOM 1338 N N . GLN A 1 168 ? -12.898 1.129 10.055 1 95.62 168 GLN A N 1
ATOM 1339 C CA . GLN A 1 168 ? -13.672 0.527 8.977 1 95.62 168 GLN A CA 1
ATOM 1340 C C . GLN A 1 168 ? -14.555 1.567 8.289 1 95.62 168 GLN A C 1
ATOM 1342 O O . GLN A 1 168 ? -14.633 1.6 7.059 1 95.62 168 GLN A O 1
ATOM 1347 N N . ASP A 1 169 ? -15.25 2.369 9.062 1 93.5 169 ASP A N 1
ATOM 1348 C CA . ASP A 1 169 ? -16.078 3.434 8.5 1 93.5 169 ASP A CA 1
ATOM 1349 C C . ASP A 1 169 ? -15.242 4.383 7.645 1 93.5 169 ASP A C 1
ATOM 1351 O O . ASP A 1 169 ? -15.648 4.746 6.539 1 93.5 169 ASP A O 1
ATOM 1355 N N . MET A 1 170 ? -14.102 4.793 8.141 1 95.06 170 MET A N 1
ATOM 1356 C CA . MET A 1 170 ? -13.227 5.703 7.418 1 95.06 170 MET A CA 1
ATOM 1357 C C . MET A 1 170 ? -12.742 5.074 6.113 1 95.06 170 MET A C 1
ATOM 1359 O O . MET A 1 170 ? -12.766 5.719 5.062 1 95.06 170 MET A O 1
ATOM 1363 N N . LEU A 1 171 ? -12.273 3.832 6.188 1 96 171 LEU A N 1
ATOM 1364 C CA . LEU A 1 171 ? -11.75 3.139 5.016 1 96 171 LEU A CA 1
ATOM 1365 C C . LEU A 1 171 ? -12.828 2.971 3.951 1 96 171 LEU A C 1
ATOM 1367 O O . LEU A 1 171 ? -12.562 3.125 2.758 1 96 171 LEU A O 1
ATOM 1371 N N . ASN A 1 172 ? -14.062 2.686 4.344 1 94 172 ASN A N 1
ATOM 1372 C CA . ASN A 1 172 ? -15.172 2.602 3.406 1 94 172 ASN A CA 1
ATOM 1373 C C . ASN A 1 172 ? -15.398 3.926 2.686 1 94 172 ASN A C 1
ATOM 1375 O O . ASN A 1 172 ? -15.617 3.949 1.473 1 94 172 ASN A O 1
ATOM 1379 N N . ALA A 1 173 ? -15.375 4.957 3.438 1 93.62 173 ALA A N 1
ATOM 1380 C CA . ALA A 1 173 ? -15.594 6.277 2.855 1 93.62 173 ALA A CA 1
ATOM 1381 C C . ALA A 1 173 ? -14.469 6.645 1.89 1 93.62 173 ALA A C 1
ATOM 1383 O O . ALA A 1 173 ? -14.719 7.191 0.813 1 93.62 173 ALA A O 1
ATOM 1384 N N . LEU A 1 174 ? -13.25 6.383 2.287 1 94.94 174 LEU A N 1
ATOM 1385 C CA . LEU A 1 174 ? -12.102 6.676 1.438 1 94.94 174 LEU A CA 1
ATOM 1386 C C . LEU A 1 174 ? -12.164 5.879 0.139 1 94.94 174 LEU A C 1
ATOM 1388 O O . LEU A 1 174 ? -11.82 6.395 -0.928 1 94.94 174 LEU A O 1
ATOM 1392 N N . TYR A 1 175 ? -12.57 4.633 0.231 1 95 175 TYR A N 1
ATOM 1393 C CA . TYR A 1 175 ? -12.727 3.805 -0.96 1 95 175 TYR A CA 1
ATOM 1394 C C . TYR A 1 175 ? -13.82 4.352 -1.863 1 95 175 TYR A C 1
ATOM 1396 O O . TYR A 1 175 ? -13.703 4.32 -3.09 1 95 175 TYR A O 1
ATOM 1404 N N . THR A 1 176 ? -14.914 4.82 -1.264 1 92.25 176 THR A N 1
ATOM 1405 C CA . THR A 1 176 ? -15.984 5.457 -2.029 1 92.25 176 THR A CA 1
ATOM 1406 C C . THR A 1 176 ? -15.453 6.672 -2.785 1 92.25 176 THR A C 1
ATOM 1408 O O . THR A 1 176 ? -15.766 6.867 -3.961 1 92.25 176 THR A O 1
ATOM 1411 N N . GLU A 1 177 ? -14.609 7.477 -2.092 1 91 177 GLU A N 1
ATOM 1412 C CA . GLU A 1 177 ? -14 8.633 -2.746 1 91 177 GLU A CA 1
ATOM 1413 C C . GLU A 1 177 ? -13.125 8.203 -3.922 1 91 177 GLU A C 1
ATOM 1415 O O . GLU A 1 177 ? -13.133 8.844 -4.973 1 91 177 GLU A O 1
ATOM 1420 N N . TYR A 1 178 ? -12.375 7.176 -3.697 1 93.25 178 TYR A N 1
ATOM 1421 C CA . TYR A 1 178 ? -11.555 6.645 -4.777 1 93.25 178 TYR A CA 1
ATOM 1422 C C . TYR A 1 178 ? -12.398 6.285 -5.988 1 93.25 178 TYR A C 1
ATOM 1424 O O . TYR A 1 178 ? -12.07 6.656 -7.117 1 93.25 178 TYR A O 1
ATOM 1432 N N . LYS A 1 179 ? -13.5 5.578 -5.801 1 91.5 179 LYS A N 1
ATOM 1433 C CA . LYS A 1 179 ? -14.359 5.145 -6.895 1 91.5 179 LYS A CA 1
ATOM 1434 C C . LYS A 1 179 ? -14.961 6.34 -7.633 1 91.5 179 LYS A C 1
ATOM 1436 O O . LYS A 1 179 ? -15.062 6.328 -8.859 1 91.5 179 LYS A O 1
ATOM 1441 N N . LEU A 1 180 ? -15.32 7.328 -6.906 1 88 180 LEU A N 1
ATOM 1442 C CA . LEU A 1 180 ? -15.867 8.531 -7.523 1 88 180 LEU A CA 1
ATOM 1443 C C . LEU A 1 180 ? -14.836 9.203 -8.414 1 88 180 LEU A C 1
ATOM 1445 O O . LEU A 1 180 ? -15.156 9.648 -9.523 1 88 180 LEU A O 1
ATOM 1449 N N . GLU A 1 181 ? -13.633 9.242 -7.898 1 88.25 181 GLU A N 1
ATOM 1450 C CA . GLU A 1 181 ? -12.555 9.852 -8.672 1 88.25 181 GLU A CA 1
ATOM 1451 C C . GLU A 1 181 ? -12.273 9.055 -9.945 1 88.25 181 GLU A C 1
ATOM 1453 O O . GLU A 1 181 ? -11.781 9.602 -10.93 1 88.25 181 GLU A O 1
ATOM 1458 N N . GLN A 1 182 ? -12.602 7.773 -9.828 1 87.56 182 GLN A N 1
ATOM 1459 C CA . GLN A 1 182 ? -12.406 6.914 -10.992 1 87.56 182 GLN A CA 1
ATOM 1460 C C . GLN A 1 182 ? -13.586 7.023 -11.961 1 87.56 182 GLN A C 1
ATOM 1462 O O . GLN A 1 182 ? -13.625 6.324 -12.969 1 87.56 182 GLN A O 1
ATOM 1467 N N . GLY A 1 183 ? -14.609 7.82 -11.664 1 83.06 183 GLY A N 1
ATOM 1468 C CA . GLY A 1 183 ? -15.703 8.094 -12.578 1 83.06 183 GLY A CA 1
ATOM 1469 C C . GLY A 1 183 ? -16.953 7.277 -12.281 1 83.06 183 GLY A C 1
ATOM 1470 O O . GLY A 1 183 ? -17.922 7.324 -13.031 1 83.06 183 GLY A O 1
ATOM 1471 N N . TYR A 1 184 ? -16.891 6.492 -11.211 1 82.38 184 TYR A N 1
ATOM 1472 C CA . TYR A 1 184 ? -18.109 5.773 -10.828 1 82.38 184 TYR A CA 1
ATOM 1473 C C . TYR A 1 184 ? -19.188 6.742 -10.375 1 82.38 184 TYR A C 1
ATOM 1475 O O . TYR A 1 184 ? -18.906 7.742 -9.711 1 82.38 184 TYR A O 1
ATOM 1483 N N . GLN A 1 185 ? -20.375 6.367 -10.773 1 80.75 185 GLN A N 1
ATOM 1484 C CA . GLN A 1 185 ? -21.516 7.102 -10.25 1 80.75 185 GLN A CA 1
ATOM 1485 C C . GLN A 1 185 ? -22.016 6.484 -8.945 1 80.75 185 GLN A C 1
ATOM 1487 O O . GLN A 1 185 ? -21.812 5.293 -8.703 1 80.75 185 GLN A O 1
ATOM 1492 N N . SER A 1 186 ? -22.625 7.285 -8.164 1 81.25 186 SER A N 1
ATOM 1493 C CA . SER A 1 186 ? -23.094 6.855 -6.848 1 81.25 186 SER A CA 1
ATOM 1494 C C . SER A 1 186 ? -23.969 5.609 -6.957 1 81.25 186 SER A C 1
ATOM 1496 O O . SER A 1 186 ? -23.844 4.688 -6.148 1 81.25 186 SER A O 1
ATOM 1498 N N . GLU A 1 187 ? -24.766 5.602 -7.91 1 75.44 187 GLU A N 1
ATOM 1499 C CA . GLU A 1 187 ? -25.672 4.473 -8.094 1 75.44 187 GLU A CA 1
ATOM 1500 C C . GLU A 1 187 ? -24.906 3.189 -8.398 1 75.44 187 GLU A C 1
ATOM 1502 O O . GLU A 1 187 ? -25.297 2.107 -7.953 1 75.44 187 GLU A O 1
ATOM 1507 N N . GLU A 1 188 ? -23.844 3.344 -9.07 1 74.31 188 GLU A N 1
ATOM 1508 C CA . GLU A 1 188 ? -23.016 2.193 -9.422 1 74.31 188 GLU A CA 1
ATOM 1509 C C . GLU A 1 188 ? -22.297 1.639 -8.188 1 74.31 188 GLU A C 1
ATOM 1511 O O . GLU A 1 188 ? -22.141 0.424 -8.055 1 74.31 188 GLU A O 1
ATOM 1516 N N . ILE A 1 189 ? -21.922 2.562 -7.383 1 78.5 189 ILE A N 1
ATOM 1517 C CA . ILE A 1 189 ? -21.219 2.178 -6.172 1 78.5 189 ILE A CA 1
ATOM 1518 C C . ILE A 1 189 ? -22.141 1.377 -5.258 1 78.5 189 ILE A C 1
ATOM 1520 O O . ILE A 1 189 ? -21.766 0.321 -4.75 1 78.5 189 ILE A O 1
ATOM 1524 N N . VAL A 1 190 ? -23.312 1.867 -5.105 1 73.12 190 VAL A N 1
ATOM 1525 C CA . VAL A 1 190 ? -24.297 1.198 -4.266 1 73.12 190 VAL A CA 1
ATOM 1526 C C . VAL A 1 190 ? -24.688 -0.143 -4.887 1 73.12 190 VAL A C 1
ATOM 1528 O O . VAL A 1 190 ? -24.781 -1.154 -4.184 1 73.12 190 VAL A O 1
ATOM 1531 N N . ALA A 1 191 ? -24.906 -0.184 -6.148 1 70.88 191 ALA A N 1
ATOM 1532 C CA . ALA A 1 191 ? -25.266 -1.411 -6.852 1 70.88 191 ALA A CA 1
ATOM 1533 C C . ALA A 1 191 ? -24.203 -2.48 -6.676 1 70.88 191 ALA A C 1
ATOM 1535 O O . ALA A 1 191 ? -24.516 -3.65 -6.438 1 70.88 191 ALA A O 1
ATOM 1536 N N . LYS A 1 192 ? -23.016 -2.08 -6.746 1 73.94 192 LYS A N 1
ATOM 1537 C CA . LYS A 1 192 ? -21.922 -3.016 -6.582 1 73.94 192 LYS A CA 1
ATOM 1538 C C . LYS A 1 192 ? -21.844 -3.533 -5.148 1 73.94 192 LYS A C 1
ATOM 1540 O O . LYS A 1 192 ? -21.609 -4.723 -4.922 1 73.94 192 LYS A O 1
ATOM 1545 N N . MET A 1 193 ? -22.062 -2.609 -4.285 1 73.06 193 MET A N 1
ATOM 1546 C CA . MET A 1 193 ? -22.078 -2.998 -2.877 1 73.06 193 MET A CA 1
ATOM 1547 C C . MET A 1 193 ? -23.156 -4.035 -2.605 1 73.06 193 MET A C 1
ATOM 1549 O O . MET A 1 193 ? -22.922 -5.031 -1.919 1 73.06 193 MET A O 1
ATOM 1553 N N . ARG A 1 194 ? -24.281 -3.871 -3.188 1 66.69 194 ARG A N 1
ATOM 1554 C CA . ARG A 1 194 ? -25.422 -4.77 -2.992 1 66.69 194 ARG A CA 1
ATOM 1555 C C . ARG A 1 194 ? -25.172 -6.121 -3.652 1 66.69 194 ARG A C 1
ATOM 1557 O O . ARG A 1 194 ? -25.531 -7.164 -3.105 1 66.69 194 ARG A O 1
ATOM 1564 N N . SER A 1 195 ? -24.516 -6.074 -4.766 1 69.19 195 SER A N 1
ATOM 1565 C CA . SER A 1 195 ? -24.281 -7.301 -5.52 1 69.19 195 SER A CA 1
ATOM 1566 C C . SER A 1 195 ? -23.234 -8.172 -4.844 1 69.19 195 SER A C 1
ATOM 1568 O O . SER A 1 195 ? -23.266 -9.398 -4.965 1 69.19 195 SER A O 1
ATOM 1570 N N . LEU A 1 196 ? -22.438 -7.562 -4.074 1 73.5 196 LEU A N 1
ATOM 1571 C CA . LEU A 1 196 ? -21.312 -8.266 -3.49 1 73.5 196 LEU A CA 1
ATOM 1572 C C . LEU A 1 196 ? -21.656 -8.828 -2.115 1 73.5 196 LEU A C 1
ATOM 1574 O O . LEU A 1 196 ? -20.953 -9.68 -1.582 1 73.5 196 LEU A O 1
ATOM 1578 N N . LYS A 1 197 ? -22.797 -8.43 -1.676 1 66.31 197 LYS A N 1
ATOM 1579 C CA . LYS A 1 197 ? -23.219 -8.891 -0.356 1 66.31 197 LYS A CA 1
ATOM 1580 C C . LYS A 1 197 ? -23.391 -10.414 -0.335 1 66.31 197 LYS A C 1
ATOM 1582 O O . LYS A 1 197 ? -24.062 -10.977 -1.207 1 66.31 197 LYS A O 1
ATOM 1587 N N . GLY A 1 198 ? -22.703 -11.023 0.549 1 70.75 198 GLY A N 1
ATOM 1588 C CA . GLY A 1 198 ? -22.797 -12.469 0.697 1 70.75 198 GLY A CA 1
ATOM 1589 C C . GLY A 1 198 ? -21.859 -13.227 -0.226 1 70.75 198 GLY A C 1
ATOM 1590 O O . GLY A 1 198 ? -21.719 -14.445 -0.105 1 70.75 198 GLY A O 1
ATOM 1591 N N . VAL A 1 199 ? -21.266 -12.57 -1.137 1 76.06 199 VAL A N 1
ATOM 1592 C CA . VAL A 1 199 ? -20.375 -13.203 -2.107 1 76.06 199 VAL A CA 1
ATOM 1593 C C . VAL A 1 199 ? -18.922 -12.898 -1.746 1 76.06 199 VAL A C 1
ATOM 1595 O O . VAL A 1 199 ? -18.109 -13.812 -1.608 1 76.06 199 VAL A O 1
ATOM 1598 N N . LEU A 1 200 ? -18.641 -11.711 -1.528 1 86 200 LEU A N 1
ATOM 1599 C CA . LEU A 1 200 ? -17.328 -11.25 -1.098 1 86 200 LEU A CA 1
ATOM 1600 C C . LEU A 1 200 ? -17.281 -11.078 0.417 1 86 200 LEU A C 1
ATOM 1602 O O . LEU A 1 200 ? -18.047 -10.305 0.985 1 86 200 LEU A O 1
ATOM 1606 N N . GLU A 1 201 ? -16.5 -11.875 1.073 1 90.25 201 GLU A N 1
ATOM 1607 C CA . GLU A 1 201 ? -16.359 -11.789 2.523 1 90.25 201 GLU A CA 1
ATOM 1608 C C . GLU A 1 201 ? -14.922 -11.461 2.924 1 90.25 201 GLU A C 1
ATOM 1610 O O . GLU A 1 201 ? -14.125 -12.367 3.195 1 90.25 201 GLU A O 1
ATOM 1615 N N . PRO A 1 202 ? -14.641 -10.227 3.084 1 95.19 202 PRO A N 1
ATOM 1616 C CA . PRO A 1 202 ? -13.273 -9.844 3.459 1 95.19 202 PRO A CA 1
ATOM 1617 C C . PRO A 1 202 ? -12.969 -10.117 4.93 1 95.19 202 PRO A C 1
ATOM 1619 O O . PRO A 1 202 ? -13.844 -9.961 5.785 1 95.19 202 PRO A O 1
ATOM 1622 N N . PHE A 1 203 ? -11.789 -10.586 5.223 1 96.25 203 PHE A N 1
ATOM 1623 C CA . PHE A 1 203 ? -11.242 -10.625 6.574 1 96.25 203 PHE A CA 1
ATOM 1624 C C . PHE A 1 203 ? -10.375 -9.398 6.844 1 96.25 203 PHE A C 1
ATOM 1626 O O . PHE A 1 203 ? -9.953 -8.711 5.906 1 96.25 203 PHE A O 1
ATOM 1633 N N . SER A 1 204 ? -10.211 -9.102 8.109 1 97.44 204 SER A N 1
ATOM 1634 C CA . SER A 1 204 ? -9.258 -8.062 8.461 1 97.44 204 SER A CA 1
ATOM 1635 C C . SER A 1 204 ? -7.836 -8.461 8.102 1 97.44 204 SER A C 1
ATOM 1637 O O . SER A 1 204 ? -7.578 -9.617 7.762 1 97.44 204 SER A O 1
ATOM 1639 N N . SER A 1 205 ? -6.918 -7.461 8.117 1 98.12 205 SER A N 1
ATOM 1640 C CA . SER A 1 205 ? -5.5 -7.781 7.961 1 98.12 205 SER A CA 1
ATOM 1641 C C . SER A 1 205 ? -5.059 -8.852 8.953 1 98.12 205 SER A C 1
ATOM 1643 O O . SER A 1 205 ? -4.391 -9.812 8.578 1 98.12 205 SER A O 1
ATOM 1645 N N . GLU A 1 206 ? -5.5 -8.688 10.156 1 97.56 206 GLU A N 1
ATOM 1646 C CA . GLU A 1 206 ? -5.141 -9.656 11.195 1 97.56 206 GLU A CA 1
ATOM 1647 C C . GLU A 1 206 ? -5.777 -11.016 10.922 1 97.56 206 GLU A C 1
ATOM 1649 O O . GLU A 1 206 ? -5.18 -12.055 11.211 1 97.56 206 GLU A O 1
ATOM 1654 N N . GLY A 1 207 ? -6.969 -10.992 10.406 1 97.81 207 GLY A N 1
ATOM 1655 C CA . GLY A 1 207 ? -7.609 -12.242 10.031 1 97.81 207 GLY A CA 1
ATOM 1656 C C . GLY A 1 207 ? -6.852 -13.008 8.969 1 97.81 207 GLY A C 1
ATOM 1657 O O . GLY A 1 207 ? -6.691 -14.227 9.062 1 97.81 207 GLY A O 1
ATOM 1658 N N . ASN A 1 208 ? -6.418 -12.328 7.961 1 98.56 208 ASN A N 1
ATOM 1659 C CA . ASN A 1 208 ? -5.637 -12.961 6.906 1 98.56 208 ASN A CA 1
ATOM 1660 C C . ASN A 1 208 ? -4.289 -13.461 7.426 1 98.56 208 ASN A C 1
ATOM 1662 O O . ASN A 1 208 ? -3.859 -14.562 7.09 1 98.56 208 ASN A O 1
ATOM 1666 N N . LEU A 1 209 ? -3.645 -12.617 8.258 1 98.44 209 LEU A N 1
ATOM 1667 C CA . LEU A 1 209 ? -2.393 -13.039 8.875 1 98.44 209 LEU A CA 1
ATOM 1668 C C . LEU A 1 209 ? -2.6 -14.297 9.711 1 98.44 209 LEU A C 1
ATOM 1670 O O . LEU A 1 209 ? -1.767 -15.211 9.688 1 98.44 209 LEU A O 1
ATOM 1674 N N . GLY A 1 210 ? -3.709 -14.344 10.43 1 98.56 210 GLY A N 1
ATOM 1675 C CA . GLY A 1 210 ? -4.043 -15.523 11.211 1 98.56 210 GLY A CA 1
ATOM 1676 C C . GLY A 1 210 ? -4.191 -16.781 10.375 1 98.56 210 GLY A C 1
ATOM 1677 O O . GLY A 1 210 ? -3.707 -17.844 10.758 1 98.56 210 GLY A O 1
ATOM 1678 N N . LEU A 1 211 ? -4.871 -16.656 9.211 1 98.56 211 LEU A N 1
ATOM 1679 C CA . LEU A 1 211 ? -5.008 -17.781 8.289 1 98.56 211 LEU A CA 1
ATOM 1680 C C . LEU A 1 211 ? -3.639 -18.312 7.871 1 98.56 211 LEU A C 1
ATOM 1682 O O . LEU A 1 211 ? -3.404 -19.516 7.887 1 98.56 211 LEU A O 1
ATOM 1686 N N . LEU A 1 212 ? -2.766 -17.359 7.508 1 98.88 212 LEU A N 1
ATOM 1687 C CA . LEU A 1 212 ? -1.438 -17.734 7.027 1 98.88 212 LEU A CA 1
ATOM 1688 C C . LEU A 1 212 ? -0.624 -18.391 8.133 1 98.88 212 LEU A C 1
ATOM 1690 O O . LEU A 1 212 ? 0.009 -19.422 7.914 1 98.88 212 LEU A O 1
ATOM 1694 N N . GLN A 1 213 ? -0.693 -17.859 9.32 1 98.75 213 GLN A N 1
ATOM 1695 C CA . GLN A 1 213 ? 0.083 -18.359 10.445 1 98.75 213 GLN A CA 1
ATOM 1696 C C . GLN A 1 213 ? -0.404 -19.734 10.875 1 98.75 213 GLN A C 1
ATOM 1698 O O . GLN A 1 213 ? 0.402 -20.625 11.148 1 98.75 213 GLN A O 1
ATOM 1703 N N . ARG A 1 214 ? -1.685 -19.938 10.914 1 98.69 214 ARG A N 1
ATOM 1704 C CA . ARG A 1 214 ? -2.25 -21.219 11.305 1 98.69 214 ARG A CA 1
ATOM 1705 C C . ARG A 1 214 ? -1.854 -22.312 10.312 1 98.69 214 ARG A C 1
ATOM 1707 O O . ARG A 1 214 ? -1.694 -23.484 10.695 1 98.69 214 ARG A O 1
ATOM 1714 N N . ALA A 1 215 ? -1.663 -21.906 9.047 1 98.81 215 ALA A N 1
ATOM 1715 C CA . ALA A 1 215 ? -1.263 -22.891 8.039 1 98.81 215 ALA A CA 1
ATOM 1716 C C . ALA A 1 215 ? 0.203 -23.281 8.195 1 98.81 215 ALA A C 1
ATOM 1718 O O . ALA A 1 215 ? 0.633 -24.312 7.707 1 98.81 215 ALA A O 1
ATOM 1719 N N . GLY A 1 216 ? 1.047 -22.359 8.773 1 98.75 216 GLY A N 1
ATOM 1720 C CA . GLY A 1 216 ? 2.441 -22.688 9.023 1 98.75 216 GLY A CA 1
ATOM 1721 C C . GLY A 1 216 ? 3.4 -21.609 8.578 1 98.75 216 GLY A C 1
ATOM 1722 O O . GLY A 1 216 ? 4.598 -21.672 8.859 1 98.75 216 GLY A O 1
ATOM 1723 N N . PHE A 1 217 ? 2.869 -20.547 7.926 1 98.69 217 PHE A N 1
ATOM 1724 C CA . PHE A 1 217 ? 3.748 -19.484 7.484 1 98.69 217 PHE A CA 1
ATOM 1725 C C . PHE A 1 217 ? 4.277 -18.688 8.672 1 98.69 217 PHE A C 1
ATOM 1727 O O . PHE A 1 217 ? 3.516 -18.297 9.562 1 98.69 217 PHE A O 1
ATOM 1734 N N . THR A 1 218 ? 5.555 -18.391 8.656 1 97.62 218 THR A N 1
ATOM 1735 C CA . THR A 1 218 ? 6.184 -17.562 9.68 1 97.62 218 THR A CA 1
ATOM 1736 C C . THR A 1 218 ? 6.742 -16.281 9.078 1 97.62 218 THR A C 1
ATOM 1738 O O . THR A 1 218 ? 6.656 -15.219 9.688 1 97.62 218 THR A O 1
ATOM 1741 N N . ASP A 1 219 ? 7.27 -16.453 7.891 1 97.69 219 ASP A N 1
ATOM 1742 C CA . ASP A 1 219 ? 7.84 -15.312 7.191 1 97.69 219 ASP A CA 1
ATOM 1743 C C . ASP A 1 219 ? 6.797 -14.633 6.309 1 97.69 219 ASP A C 1
ATOM 1745 O O . ASP A 1 219 ? 6.598 -15.016 5.156 1 97.69 219 ASP A O 1
ATOM 1749 N N . ILE A 1 220 ? 6.18 -13.648 6.863 1 98.44 220 ILE A N 1
ATOM 1750 C CA . ILE A 1 220 ? 5.098 -12.945 6.184 1 98.44 220 ILE A CA 1
ATOM 1751 C C . ILE A 1 220 ? 5.348 -11.438 6.227 1 98.44 220 ILE A C 1
ATOM 1753 O O . ILE A 1 220 ? 5.785 -10.906 7.25 1 98.44 220 ILE A O 1
ATOM 1757 N N . THR A 1 221 ? 5.125 -10.703 5.152 1 97.88 221 THR A N 1
ATOM 1758 C CA . THR A 1 221 ? 5.176 -9.242 5.152 1 97.88 221 THR A CA 1
ATOM 1759 C C . THR A 1 221 ? 4.133 -8.664 4.203 1 97.88 221 THR A C 1
ATOM 1761 O O . THR A 1 221 ? 3.697 -9.336 3.266 1 97.88 221 THR A O 1
ATOM 1764 N N . THR A 1 222 ? 3.619 -7.492 4.531 1 98.38 222 THR A N 1
ATOM 1765 C CA . THR A 1 222 ? 2.775 -6.742 3.609 1 98.38 222 THR A CA 1
ATOM 1766 C C . THR A 1 222 ? 3.623 -6.035 2.557 1 98.38 222 THR A C 1
ATOM 1768 O O . THR A 1 222 ? 4.59 -5.348 2.889 1 98.38 222 THR A O 1
ATOM 1771 N N . VAL A 1 223 ? 3.256 -6.199 1.268 1 98.25 223 VAL A N 1
ATOM 1772 C CA . VAL A 1 223 ? 4.043 -5.594 0.2 1 98.25 223 VAL A CA 1
ATOM 1773 C C . VAL A 1 223 ? 3.213 -4.539 -0.523 1 98.25 223 VAL A C 1
ATOM 1775 O O . VAL A 1 223 ? 3.75 -3.723 -1.274 1 98.25 223 VAL A O 1
ATOM 1778 N N . PHE A 1 224 ? 1.956 -4.59 -0.311 1 98.62 224 PHE A N 1
ATOM 1779 C CA . PHE A 1 224 ? 1.037 -3.637 -0.923 1 98.62 224 PHE A CA 1
ATOM 1780 C C . PHE A 1 224 ? -0.111 -3.307 0.024 1 98.62 224 PHE A C 1
ATOM 1782 O O . PHE A 1 224 ? -0.636 -4.191 0.703 1 98.62 224 PHE A O 1
ATOM 1789 N N . LYS A 1 225 ? -0.466 -2.053 0.102 1 98.62 225 LYS A N 1
ATOM 1790 C CA . LYS A 1 225 ? -1.659 -1.605 0.814 1 98.62 225 LYS A CA 1
ATOM 1791 C C . LYS A 1 225 ? -2.154 -0.267 0.273 1 98.62 225 LYS A C 1
ATOM 1793 O O . LYS A 1 225 ? -1.367 0.664 0.09 1 98.62 225 LYS A O 1
ATOM 1798 N N . TYR A 1 226 ? -3.316 -0.19 -0.034 1 98.5 226 TYR A N 1
ATOM 1799 C CA . TYR A 1 226 ? -4.008 1.066 -0.298 1 98.5 226 TYR A CA 1
ATOM 1800 C C . TYR A 1 226 ? -5.441 1.019 0.221 1 98.5 226 TYR A C 1
ATOM 1802 O O . TYR A 1 226 ? -6.273 0.268 -0.297 1 98.5 226 TYR A O 1
ATOM 1810 N N . ILE A 1 227 ? -5.73 1.783 1.257 1 97.31 227 ILE A N 1
ATOM 1811 C CA . ILE A 1 227 ? -7.035 1.841 1.907 1 97.31 227 ILE A CA 1
ATOM 1812 C C . ILE A 1 227 ? -7.438 0.447 2.383 1 97.31 227 ILE A C 1
ATOM 1814 O O . ILE A 1 227 ? -6.906 -0.052 3.379 1 97.31 227 ILE A O 1
ATOM 1818 N N . CYS A 1 228 ? -8.297 -0.27 1.647 1 97.56 228 CYS A N 1
ATOM 1819 C CA . CYS A 1 228 ? -8.805 -1.558 2.113 1 97.56 228 CYS A CA 1
ATOM 1820 C C . CYS A 1 228 ? -8.344 -2.686 1.196 1 97.56 228 CYS A C 1
ATOM 1822 O O . CYS A 1 228 ? -8.93 -3.77 1.2 1 97.56 228 CYS A O 1
ATOM 1824 N N . PHE A 1 229 ? -7.344 -2.516 0.41 1 98.5 229 PHE A N 1
ATOM 1825 C CA . PHE A 1 229 ? -6.746 -3.557 -0.421 1 98.5 229 PHE A CA 1
ATOM 1826 C C . PHE A 1 229 ? -5.312 -3.832 0.006 1 98.5 229 PHE A C 1
ATOM 1828 O O . PHE A 1 229 ? -4.508 -2.906 0.135 1 98.5 229 PHE A O 1
ATOM 1835 N N . GLU A 1 230 ? -5.039 -5.047 0.202 1 98.75 230 GLU A N 1
ATOM 1836 C CA . GLU A 1 230 ? -3.762 -5.402 0.81 1 98.75 230 GLU A CA 1
ATOM 1837 C C . GLU A 1 230 ? -3.146 -6.621 0.126 1 98.75 230 GLU A C 1
ATOM 1839 O O . GLU A 1 230 ? -3.863 -7.535 -0.289 1 98.75 230 GLU A O 1
ATOM 1844 N N . GLY A 1 231 ? -1.835 -6.57 -0.072 1 98.81 231 GLY A N 1
ATOM 1845 C CA . GLY A 1 231 ? -1.067 -7.691 -0.594 1 98.81 231 GLY A CA 1
ATOM 1846 C C . GLY A 1 231 ? -0.023 -8.203 0.379 1 98.81 231 GLY A C 1
ATOM 1847 O O . GLY A 1 231 ? 0.773 -7.426 0.91 1 98.81 231 GLY A O 1
ATOM 1848 N N . PHE A 1 232 ? -0.038 -9.531 0.611 1 98.75 232 PHE A N 1
ATOM 1849 C CA . PHE A 1 232 ? 0.911 -10.211 1.489 1 98.75 232 PHE A CA 1
ATOM 1850 C C . PHE A 1 232 ? 1.861 -11.086 0.684 1 98.75 232 PHE A C 1
ATOM 1852 O O . PHE A 1 232 ? 1.458 -11.711 -0.3 1 98.75 232 PHE A O 1
ATOM 1859 N N . LEU A 1 233 ? 3.113 -11.109 1.086 1 98.88 233 LEU A N 1
ATOM 1860 C CA . LEU A 1 233 ? 4.09 -12.109 0.677 1 98.88 233 LEU A CA 1
ATOM 1861 C C . LEU A 1 233 ? 4.434 -13.039 1.837 1 98.88 233 LEU A C 1
ATOM 1863 O O . LEU A 1 233 ? 4.906 -12.586 2.881 1 98.88 233 LEU A O 1
ATOM 1867 N N . ALA A 1 234 ? 4.121 -14.273 1.701 1 98.88 234 ALA A N 1
ATOM 1868 C CA . ALA A 1 234 ? 4.434 -15.305 2.695 1 98.88 234 ALA A CA 1
ATOM 1869 C C . ALA A 1 234 ? 5.395 -16.344 2.129 1 98.88 234 ALA A C 1
ATOM 1871 O O . ALA A 1 234 ? 5.172 -16.875 1.039 1 98.88 234 ALA A O 1
ATOM 1872 N N . ILE A 1 235 ? 6.43 -16.641 2.893 1 98.62 235 ILE A N 1
ATOM 1873 C CA . ILE A 1 235 ? 7.43 -17.609 2.441 1 98.62 235 ILE A CA 1
ATOM 1874 C C . ILE A 1 235 ? 7.438 -18.812 3.369 1 98.62 235 ILE A C 1
ATOM 1876 O O . ILE A 1 235 ? 7.414 -18.672 4.594 1 98.62 235 ILE A O 1
ATOM 1880 N N . LYS A 1 236 ? 7.387 -19.969 2.797 1 98.19 236 LYS A N 1
ATOM 1881 C CA . LYS A 1 236 ? 7.469 -21.203 3.553 1 98.19 236 LYS A CA 1
ATOM 1882 C C . LYS A 1 236 ? 8.906 -21.516 3.959 1 98.19 236 LYS A C 1
ATOM 1884 O O . LYS A 1 236 ? 9.82 -21.469 3.125 1 98.19 236 LYS A O 1
ATOM 1889 N N . MET B 1 1 ? 19.109 12.516 -24.625 1 25.59 1 MET B N 1
ATOM 1890 C CA . MET B 1 1 ? 18.234 13.148 -23.641 1 25.59 1 MET B CA 1
ATOM 1891 C C . MET B 1 1 ? 18.891 13.156 -22.266 1 25.59 1 MET B C 1
ATOM 1893 O O . MET B 1 1 ? 19.438 12.148 -21.828 1 25.59 1 MET B O 1
ATOM 1897 N N . PRO B 1 2 ? 19.328 14.305 -21.656 1 31.62 2 PRO B N 1
ATOM 1898 C CA . PRO B 1 2 ? 20.141 14.242 -20.453 1 31.62 2 PRO B CA 1
ATOM 1899 C C . PRO B 1 2 ? 19.516 13.375 -19.359 1 31.62 2 PRO B C 1
ATOM 1901 O O . PRO B 1 2 ? 18.297 13.211 -19.312 1 31.62 2 PRO B O 1
ATOM 1904 N N . GLY B 1 3 ? 20.203 12.406 -19.031 1 34.94 3 GLY B N 1
ATOM 1905 C CA . GLY B 1 3 ? 19.734 11.43 -18.062 1 34.94 3 GLY B CA 1
ATOM 1906 C C . GLY B 1 3 ? 19.078 12.07 -16.844 1 34.94 3 GLY B C 1
ATOM 1907 O O . GLY B 1 3 ? 19.438 13.18 -16.453 1 34.94 3 GLY B O 1
ATOM 1908 N N . VAL B 1 4 ? 17.906 11.898 -16.672 1 39.03 4 VAL B N 1
ATOM 1909 C CA . VAL B 1 4 ? 16.969 12.43 -15.672 1 39.03 4 VAL B CA 1
ATOM 1910 C C . VAL B 1 4 ? 17.641 12.453 -14.305 1 39.03 4 VAL B C 1
ATOM 1912 O O . VAL B 1 4 ? 17.062 12.945 -13.328 1 39.03 4 VAL B O 1
ATOM 1915 N N . GLY B 1 5 ? 18.859 11.711 -14.148 1 39.75 5 GLY B N 1
ATOM 1916 C CA . GLY B 1 5 ? 19.703 11.766 -12.961 1 39.75 5 GLY B CA 1
ATOM 1917 C C . GLY B 1 5 ? 20.531 13.039 -12.875 1 39.75 5 GLY B C 1
ATOM 1918 O O . GLY B 1 5 ? 21.625 13.039 -12.312 1 39.75 5 GLY B O 1
ATOM 1919 N N . ASP B 1 6 ? 20.344 13.953 -13.648 1 38.34 6 ASP B N 1
ATOM 1920 C CA . ASP B 1 6 ? 21.375 14.875 -14.102 1 38.34 6 ASP B CA 1
ATOM 1921 C C . ASP B 1 6 ? 22.188 15.398 -12.922 1 38.34 6 ASP B C 1
ATOM 1923 O O . ASP B 1 6 ? 23.422 15.297 -12.922 1 38.34 6 ASP B O 1
ATOM 1927 N N . GLU B 1 7 ? 21.875 16.656 -12.445 1 39.44 7 GLU B N 1
ATOM 1928 C CA . GLU B 1 7 ? 22.844 17.5 -11.75 1 39.44 7 GLU B CA 1
ATOM 1929 C C . GLU B 1 7 ? 23.031 17.062 -10.297 1 39.44 7 GLU B C 1
ATOM 1931 O O . GLU B 1 7 ? 23.609 17.781 -9.492 1 39.44 7 GLU B O 1
ATOM 1936 N N . LEU B 1 8 ? 22.531 16.047 -9.922 1 36.72 8 LEU B N 1
ATOM 1937 C CA . LEU B 1 8 ? 22.875 15.727 -8.539 1 36.72 8 LEU B CA 1
ATOM 1938 C C . LEU B 1 8 ? 24.219 15.016 -8.469 1 36.72 8 LEU B C 1
ATOM 1940 O O . LEU B 1 8 ? 24.297 13.812 -8.719 1 36.72 8 LEU B O 1
ATOM 1944 N N . ARG B 1 9 ? 25.297 15.562 -8.977 1 37.69 9 ARG B N 1
ATOM 1945 C CA . ARG B 1 9 ? 26.625 15.055 -8.602 1 37.69 9 ARG B CA 1
ATOM 1946 C C . ARG B 1 9 ? 26.734 14.898 -7.094 1 37.69 9 ARG B C 1
ATOM 1948 O O . ARG B 1 9 ? 26.938 15.883 -6.375 1 37.69 9 ARG B O 1
ATOM 1955 N N . ALA B 1 10 ? 25.875 14.023 -6.578 1 39.59 10 ALA B N 1
ATOM 1956 C CA . ALA B 1 10 ? 25.844 13.844 -5.129 1 39.59 10 ALA B CA 1
ATOM 1957 C C . ALA B 1 10 ? 27.203 13.391 -4.602 1 39.59 10 ALA B C 1
ATOM 1959 O O . ALA B 1 10 ? 27.75 12.383 -5.066 1 39.59 10 ALA B O 1
ATOM 1960 N N . ASP B 1 11 ? 27.922 14.25 -4.094 1 40.94 11 ASP B N 1
ATOM 1961 C CA . ASP B 1 11 ? 29 13.797 -3.217 1 40.94 11 ASP B CA 1
ATOM 1962 C C . ASP B 1 11 ? 28.469 12.797 -2.186 1 40.94 11 ASP B C 1
ATOM 1964 O O . ASP B 1 11 ? 27.312 12.859 -1.78 1 40.94 11 ASP B O 1
ATOM 1968 N N . ASN B 1 12 ? 29.047 11.703 -1.855 1 43.75 12 ASN B N 1
ATOM 1969 C CA . ASN B 1 12 ? 28.719 10.664 -0.886 1 43.75 12 ASN B CA 1
ATOM 1970 C C . ASN B 1 12 ? 28.156 11.258 0.398 1 43.75 12 ASN B C 1
ATOM 1972 O O . ASN B 1 12 ? 28.781 12.109 1.025 1 43.75 12 ASN B O 1
ATOM 1976 N N . ALA B 1 13 ? 27.094 10.883 0.796 1 45.72 13 ALA B N 1
ATOM 1977 C CA . ALA B 1 13 ? 26.5 11.219 2.08 1 45.72 13 ALA B CA 1
ATOM 1978 C C . ALA B 1 13 ? 26.219 12.719 2.186 1 45.72 13 ALA B C 1
ATOM 1980 O O . ALA B 1 13 ? 26.266 13.289 3.277 1 45.72 13 ALA B O 1
ATOM 1981 N N . ASN B 1 14 ? 26.109 13.414 1.212 1 45.5 14 ASN B N 1
ATOM 1982 C CA . ASN B 1 14 ? 25.969 14.867 1.262 1 45.5 14 ASN B CA 1
ATOM 1983 C C . ASN B 1 14 ? 24.672 15.328 0.602 1 45.5 14 ASN B C 1
ATOM 1985 O O . ASN B 1 14 ? 24.625 16.391 -0.026 1 45.5 14 ASN B O 1
ATOM 1989 N N . TRP B 1 15 ? 23.703 14.508 0.769 1 48.72 15 TRP B N 1
ATOM 1990 C CA . TRP B 1 15 ? 22.438 14.945 0.201 1 48.72 15 TRP B CA 1
ATOM 1991 C C . TRP B 1 15 ? 21.844 16.078 1.018 1 48.72 15 TRP B C 1
ATOM 1993 O O . TRP B 1 15 ? 21.938 16.094 2.246 1 48.72 15 TRP B O 1
ATOM 2003 N N . SER B 1 16 ? 21.672 17.234 0.289 1 54.91 16 SER B N 1
ATOM 2004 C CA . SER B 1 16 ? 20.953 18.344 0.935 1 54.91 16 SER B CA 1
ATOM 2005 C C . SER B 1 16 ? 19.703 18.719 0.166 1 54.91 16 SER B C 1
ATOM 2007 O O . SER B 1 16 ? 19.641 18.562 -1.056 1 54.91 16 SER B O 1
ATOM 2009 N N . PHE B 1 17 ? 18.625 18.922 0.864 1 57.41 17 PHE B N 1
ATOM 2010 C CA . PHE B 1 17 ? 17.391 19.422 0.277 1 57.41 17 PHE B CA 1
ATOM 2011 C C . PHE B 1 17 ? 17.547 20.875 -0.148 1 57.41 17 PHE B C 1
ATOM 2013 O O . PHE B 1 17 ? 16.594 21.516 -0.589 1 57.41 17 PHE B O 1
ATOM 2020 N N . GLY B 1 18 ? 18.75 21.391 -0.083 1 52.91 18 GLY B N 1
ATOM 2021 C CA . GLY B 1 18 ? 19 22.781 -0.423 1 52.91 18 GLY B CA 1
ATOM 2022 C C . GLY B 1 18 ? 19.422 22.984 -1.864 1 52.91 18 GLY B C 1
ATOM 2023 O O . GLY B 1 18 ? 19.531 22.016 -2.623 1 52.91 18 GLY B O 1
ATOM 2024 N N . GLY B 1 19 ? 19.453 24.219 -2.305 1 53.22 19 GLY B N 1
ATOM 2025 C CA . GLY B 1 19 ? 20.016 24.641 -3.584 1 53.22 19 GLY B CA 1
ATOM 2026 C C . GLY B 1 19 ? 19.062 24.391 -4.75 1 53.22 19 GLY B C 1
ATOM 2027 O O . GLY B 1 19 ? 17.875 24.703 -4.676 1 53.22 19 GLY B O 1
ATOM 2028 N N . ASP B 1 20 ? 19.547 23.891 -5.961 1 56.34 20 ASP B N 1
ATOM 2029 C CA . ASP B 1 20 ? 18.844 23.688 -7.223 1 56.34 20 ASP B CA 1
ATOM 2030 C C . ASP B 1 20 ? 17.859 22.516 -7.129 1 56.34 20 ASP B C 1
ATOM 2032 O O . ASP B 1 20 ? 17.047 22.297 -8.031 1 56.34 20 ASP B O 1
ATOM 2036 N N . VAL B 1 21 ? 17.844 21.875 -5.984 1 60.22 21 VAL B N 1
ATOM 2037 C CA . VAL B 1 21 ? 17.016 20.688 -5.805 1 60.22 21 VAL B CA 1
ATOM 2038 C C . VAL B 1 21 ? 15.547 21.109 -5.68 1 60.22 21 VAL B C 1
ATOM 2040 O O . VAL B 1 21 ? 14.648 20.422 -6.184 1 60.22 21 VAL B O 1
ATOM 2043 N N . SER B 1 22 ? 15.297 22.328 -5.266 1 68.44 22 SER B N 1
ATOM 2044 C CA . SER B 1 22 ? 13.93 22.766 -4.992 1 68.44 22 SER B CA 1
ATOM 2045 C C . SER B 1 22 ? 13.133 22.938 -6.281 1 68.44 22 SER B C 1
ATOM 2047 O O . SER B 1 22 ? 11.93 22.672 -6.312 1 68.44 22 SER B O 1
ATOM 2049 N N . GLU B 1 23 ? 13.734 23.344 -7.305 1 68 23 GLU B N 1
ATOM 2050 C CA . GLU B 1 23 ? 13.047 23.641 -8.555 1 68 23 GLU B CA 1
ATOM 2051 C C . GLU B 1 23 ? 12.5 22.359 -9.195 1 68 23 GLU B C 1
ATOM 2053 O O . GLU B 1 23 ? 11.438 22.375 -9.82 1 68 23 GLU B O 1
ATOM 2058 N N . HIS B 1 24 ? 13.195 21.281 -8.867 1 78.81 24 HIS B N 1
ATOM 2059 C CA . HIS B 1 24 ? 12.781 20.047 -9.531 1 78.81 24 HIS B CA 1
ATOM 2060 C C . HIS B 1 24 ? 12.352 19 -8.516 1 78.81 24 HIS B C 1
ATOM 2062 O O . HIS B 1 24 ? 12.203 17.812 -8.859 1 78.81 24 HIS B O 1
ATOM 2068 N N . PHE B 1 25 ? 12.164 19.438 -7.371 1 84.06 25 PHE B N 1
ATOM 2069 C CA . PHE B 1 25 ? 11.891 18.5 -6.281 1 84.06 25 PHE B CA 1
ATOM 2070 C C . PHE B 1 25 ? 10.633 17.688 -6.562 1 84.06 25 PHE B C 1
ATOM 2072 O O . PHE B 1 25 ? 10.648 16.469 -6.461 1 84.06 25 PHE B O 1
ATOM 2079 N N . ASP B 1 26 ? 9.602 18.375 -6.969 1 86.81 26 ASP B N 1
ATOM 2080 C CA . ASP B 1 26 ? 8.305 17.719 -7.141 1 86.81 26 ASP B CA 1
ATOM 2081 C C . ASP B 1 26 ? 8.391 16.594 -8.18 1 86.81 26 ASP B C 1
ATOM 2083 O O . ASP B 1 26 ? 7.863 15.508 -7.973 1 86.81 26 ASP B O 1
ATOM 2087 N N . GLU B 1 27 ? 9.039 16.906 -9.195 1 85.12 27 GLU B N 1
ATOM 2088 C CA . GLU B 1 27 ? 9.195 15.891 -10.242 1 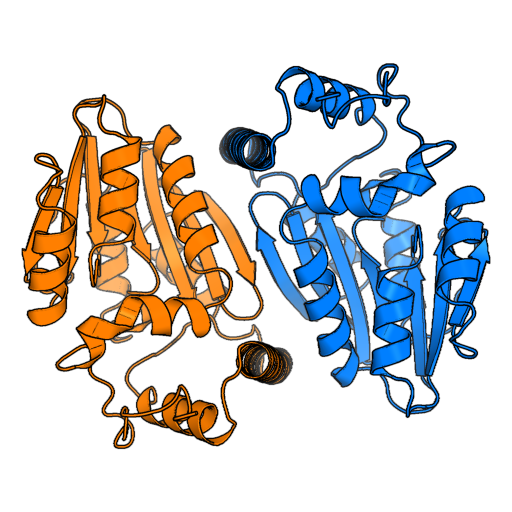85.12 27 GLU B CA 1
ATOM 2089 C C . GLU B 1 27 ? 10.07 14.734 -9.766 1 85.12 27 GLU B C 1
ATOM 2091 O O . GLU B 1 27 ? 9.758 13.57 -10.023 1 85.12 27 GLU B O 1
ATOM 2096 N N . HIS B 1 28 ? 11.133 15.055 -9.078 1 85.25 28 HIS B N 1
ATOM 2097 C CA . HIS B 1 28 ? 12.094 14.055 -8.617 1 85.25 28 HIS B CA 1
ATOM 2098 C C . HIS B 1 28 ? 11.453 13.109 -7.609 1 85.25 28 HIS B C 1
ATOM 2100 O O . HIS B 1 28 ? 11.602 11.891 -7.715 1 85.25 28 HIS B O 1
ATOM 2106 N N . VAL B 1 29 ? 10.695 13.672 -6.695 1 90.12 29 VAL B N 1
ATOM 2107 C CA . VAL B 1 29 ? 10.141 12.844 -5.629 1 90.12 29 VAL B CA 1
ATOM 2108 C C . VAL B 1 29 ? 9.023 11.961 -6.184 1 90.12 29 VAL B C 1
ATOM 2110 O O . VAL B 1 29 ? 8.867 10.812 -5.762 1 90.12 29 VAL B O 1
ATOM 2113 N N . GLN B 1 30 ? 8.281 12.469 -7.129 1 89.12 30 GLN B N 1
ATOM 2114 C CA . GLN B 1 30 ? 7.203 11.703 -7.738 1 89.12 30 GLN B CA 1
ATOM 2115 C C . GLN B 1 30 ? 7.742 10.492 -8.492 1 89.12 30 GLN B C 1
ATOM 2117 O O . GLN B 1 30 ? 7.094 9.445 -8.555 1 89.12 30 GLN B O 1
ATOM 2122 N N . ARG B 1 31 ? 8.922 10.586 -8.961 1 86.81 31 ARG B N 1
ATOM 2123 C CA . ARG B 1 31 ? 9.516 9.5 -9.727 1 86.81 31 ARG B CA 1
ATOM 2124 C C . ARG B 1 31 ? 10.211 8.5 -8.805 1 86.81 31 ARG B C 1
ATOM 2126 O O . ARG B 1 31 ? 10.273 7.305 -9.102 1 86.81 31 ARG B O 1
ATOM 2133 N N . SER B 1 32 ? 10.68 9.039 -7.715 1 90.56 32 SER B N 1
ATOM 2134 C CA . SER B 1 32 ? 11.492 8.195 -6.84 1 90.56 32 SER B CA 1
ATOM 2135 C C . SER B 1 32 ? 10.633 7.496 -5.793 1 90.56 32 SER B C 1
ATOM 2137 O O . SER B 1 32 ? 10.984 6.414 -5.312 1 90.56 32 SER B O 1
ATOM 2139 N N . VAL B 1 33 ? 9.555 8.125 -5.383 1 94.69 33 VAL B N 1
ATOM 2140 C CA . VAL B 1 33 ? 8.656 7.551 -4.391 1 94.69 33 VAL B CA 1
ATOM 2141 C C . VAL B 1 33 ? 7.398 7.023 -5.078 1 94.69 33 VAL B C 1
ATOM 2143 O O . VAL B 1 33 ? 6.605 7.797 -5.617 1 94.69 33 VAL B O 1
ATOM 2146 N N . PRO B 1 34 ? 7.223 5.734 -5.023 1 96 34 PRO B N 1
ATOM 2147 C CA . PRO B 1 34 ? 6.047 5.168 -5.688 1 96 34 PRO B CA 1
ATOM 2148 C C . PRO B 1 34 ? 4.738 5.754 -5.172 1 96 34 PRO B C 1
ATOM 2150 O O . PRO B 1 34 ? 4.535 5.859 -3.957 1 96 34 PRO B O 1
ATOM 2153 N N . PHE B 1 35 ? 3.91 6.184 -6.102 1 96.44 35 PHE B N 1
ATOM 2154 C CA . PHE B 1 35 ? 2.545 6.621 -5.836 1 96.44 35 PHE B CA 1
ATOM 2155 C C . PHE B 1 35 ? 2.535 7.785 -4.852 1 96.44 35 PHE B C 1
ATOM 2157 O O . PHE B 1 35 ? 1.678 7.848 -3.965 1 96.44 35 PHE B O 1
ATOM 2164 N N . TYR B 1 36 ? 3.543 8.664 -4.973 1 96.06 36 TYR B N 1
ATOM 2165 C CA . TYR B 1 36 ? 3.676 9.859 -4.145 1 96.06 36 TYR B CA 1
ATOM 2166 C C . TYR B 1 36 ? 2.395 10.688 -4.164 1 96.06 36 TYR B C 1
ATOM 2168 O O . TYR B 1 36 ? 1.883 11.078 -3.113 1 96.06 36 TYR B O 1
ATOM 2176 N N . ARG B 1 37 ? 1.798 10.93 -5.312 1 95.31 37 ARG B N 1
ATOM 2177 C CA . ARG B 1 37 ? 0.599 11.742 -5.469 1 95.31 37 ARG B CA 1
ATOM 2178 C C . ARG B 1 37 ? -0.623 11.039 -4.883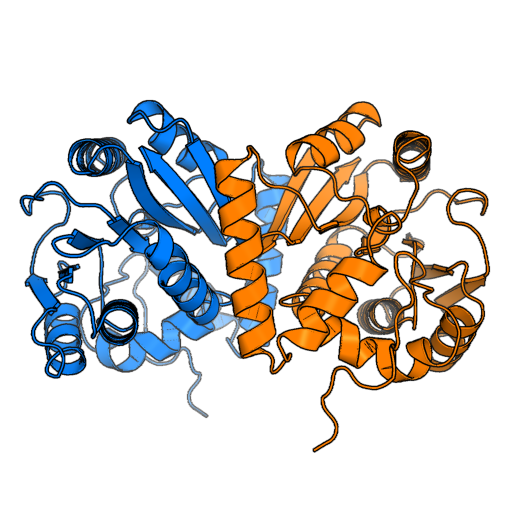 1 95.31 37 ARG B C 1
ATOM 2180 O O . ARG B 1 37 ? -1.488 11.688 -4.289 1 95.31 37 ARG B O 1
ATOM 2187 N N . ALA B 1 38 ? -0.685 9.758 -5.082 1 95.94 38 ALA B N 1
ATOM 2188 C CA . ALA B 1 38 ? -1.806 9 -4.527 1 95.94 38 ALA B CA 1
ATOM 2189 C C . ALA B 1 38 ? -1.828 9.086 -3.006 1 95.94 38 ALA B C 1
ATOM 2191 O O . ALA B 1 38 ? -2.898 9.102 -2.395 1 95.94 38 ALA B O 1
ATOM 2192 N N . GLY B 1 39 ? -0.629 9.055 -2.41 1 97.69 39 GLY B N 1
ATOM 2193 C CA . GLY B 1 39 ? -0.553 9.266 -0.973 1 97.69 39 GLY B CA 1
ATOM 2194 C C . GLY B 1 39 ? -1.081 10.625 -0.541 1 97.69 39 GLY B C 1
ATOM 2195 O O . GLY B 1 39 ? -1.785 10.727 0.465 1 97.69 39 GLY B O 1
ATOM 2196 N N . HIS B 1 40 ? -0.734 11.688 -1.293 1 98 40 HIS B N 1
ATOM 2197 C CA . HIS B 1 40 ? -1.272 13.016 -1.034 1 98 40 HIS B CA 1
ATOM 2198 C C . HIS B 1 40 ? -2.797 13.016 -1.083 1 98 40 HIS B C 1
ATOM 2200 O O . HIS B 1 40 ? -3.451 13.609 -0.224 1 98 40 HIS B O 1
ATOM 2206 N N . GLU B 1 41 ? -3.307 12.352 -2.084 1 96.25 41 GLU B N 1
ATOM 2207 C CA . GLU B 1 41 ? -4.754 12.289 -2.256 1 96.25 41 GLU B CA 1
ATOM 2208 C C . GLU B 1 41 ? -5.418 11.562 -1.088 1 96.25 41 GLU B C 1
ATOM 2210 O O . GLU B 1 41 ? -6.422 12.031 -0.551 1 96.25 41 GLU B O 1
ATOM 2215 N N . LEU B 1 42 ? -4.844 10.461 -0.748 1 97.56 42 LEU B N 1
ATOM 2216 C CA . LEU B 1 42 ? -5.359 9.656 0.352 1 97.56 42 LEU B CA 1
ATOM 2217 C C . LEU B 1 42 ? -5.395 10.461 1.646 1 97.56 42 LEU B C 1
ATOM 2219 O O . LEU B 1 42 ? -6.418 10.5 2.334 1 97.56 42 LEU B O 1
ATOM 2223 N N . VAL B 1 43 ? -4.281 11.094 1.968 1 98.25 43 VAL B N 1
ATOM 2224 C CA . VAL B 1 43 ? -4.184 11.898 3.182 1 98.25 43 VAL B CA 1
ATOM 2225 C C . VAL B 1 43 ? -5.207 13.031 3.135 1 98.25 43 VAL B C 1
ATOM 2227 O O . VAL B 1 43 ? -5.926 13.266 4.109 1 98.25 43 VAL B O 1
ATOM 2230 N N . THR B 1 44 ? -5.281 13.703 2.008 1 97.69 44 THR B N 1
ATOM 2231 C CA . THR B 1 44 ? -6.188 14.836 1.852 1 97.69 44 THR B CA 1
ATOM 2232 C C . THR B 1 44 ? -7.633 14.414 2.107 1 97.69 44 THR B C 1
ATOM 2234 O O . THR B 1 44 ? -8.344 15.055 2.885 1 97.69 44 THR B O 1
ATOM 2237 N N . HIS B 1 45 ? -8.047 13.289 1.551 1 96.44 45 HIS B N 1
ATOM 2238 C CA . HIS B 1 45 ? -9.406 12.797 1.75 1 96.44 45 HIS B CA 1
ATOM 2239 C C . HIS B 1 45 ? -9.633 12.383 3.199 1 96.44 45 HIS B C 1
ATOM 2241 O O . HIS B 1 45 ? -10.695 12.641 3.764 1 96.44 45 HIS B O 1
ATOM 2247 N N . ALA B 1 46 ? -8.656 11.742 3.785 1 97.81 46 ALA B N 1
ATOM 2248 C CA . ALA B 1 46 ? -8.797 11.227 5.145 1 97.81 46 ALA B CA 1
ATOM 2249 C C . ALA B 1 46 ? -8.969 12.359 6.148 1 97.81 46 ALA B C 1
ATOM 2251 O O . ALA B 1 46 ? -9.609 12.188 7.188 1 97.81 46 ALA B O 1
ATOM 2252 N N . THR B 1 47 ? -8.406 13.523 5.855 1 97.69 47 THR B N 1
ATOM 2253 C CA . THR B 1 47 ? -8.469 14.641 6.789 1 97.69 47 THR B CA 1
ATOM 2254 C C . THR B 1 47 ? -9.906 15.102 6.988 1 97.69 47 THR B C 1
ATOM 2256 O O . THR B 1 47 ? -10.219 15.781 7.973 1 97.69 47 THR B O 1
ATOM 2259 N N . ASP B 1 48 ? -10.797 14.758 6.113 1 95.44 48 ASP B N 1
ATOM 2260 C CA . ASP B 1 48 ? -12.203 15.125 6.23 1 95.44 48 ASP B CA 1
ATOM 2261 C C . ASP B 1 48 ? -12.797 14.609 7.543 1 95.44 48 ASP B C 1
ATOM 2263 O O . ASP B 1 48 ? -13.734 15.203 8.078 1 95.44 48 ASP B O 1
ATOM 2267 N N . PHE B 1 49 ? -12.234 13.594 8.031 1 95.75 49 PHE B N 1
ATOM 2268 C CA . PHE B 1 49 ? -12.789 12.945 9.219 1 95.75 49 PHE B CA 1
ATOM 2269 C C . PHE B 1 49 ? -12.336 13.664 10.484 1 95.75 49 PHE B C 1
ATOM 2271 O O . PHE B 1 49 ? -12.859 13.414 11.57 1 95.75 49 PHE B O 1
ATOM 2278 N N . PHE B 1 50 ? -11.375 14.68 10.336 1 97.69 50 PHE B N 1
ATOM 2279 C CA . PHE B 1 50 ? -10.711 15.117 11.555 1 97.69 50 PHE B CA 1
ATOM 2280 C C . PHE B 1 50 ? -10.719 16.641 11.648 1 97.69 50 PHE B C 1
ATOM 2282 O O . PHE B 1 50 ? -10.281 17.203 12.656 1 97.69 50 PHE B O 1
ATOM 2289 N N . LEU B 1 51 ? -11.305 17.344 10.57 1 97.06 51 LEU B N 1
ATOM 2290 C CA . LEU B 1 51 ? -11.125 18.781 10.539 1 97.06 51 LEU B CA 1
ATOM 2291 C C . LEU B 1 51 ? -12.469 19.5 10.555 1 97.06 51 LEU B C 1
ATOM 2293 O O . LEU B 1 51 ? -12.953 19.938 9.508 1 97.06 51 LEU B O 1
ATOM 2297 N N . PRO B 1 52 ? -13.055 19.766 11.695 1 93.19 52 PRO B N 1
ATOM 2298 C CA . PRO B 1 52 ? -14.188 20.703 11.781 1 93.19 52 PRO B CA 1
ATOM 2299 C C . PRO B 1 52 ? -13.75 22.156 11.727 1 93.19 52 PRO B C 1
ATOM 2301 O O . PRO B 1 52 ? -12.555 22.453 11.672 1 93.19 52 PRO B O 1
ATOM 2304 N N . ASN B 1 53 ? -14.734 23.016 11.688 1 95.62 53 ASN B N 1
ATOM 2305 C CA . ASN B 1 53 ? -14.422 24.438 11.75 1 95.62 53 ASN B CA 1
ATOM 2306 C C . ASN B 1 53 ? -13.633 24.781 13.008 1 95.62 53 ASN B C 1
ATOM 2308 O O . ASN B 1 53 ? -13.93 24.266 14.094 1 95.62 53 ASN B O 1
ATOM 2312 N N . GLY B 1 54 ? -12.648 25.594 12.836 1 97 54 GLY B N 1
ATOM 2313 C CA . GLY B 1 54 ? -11.82 26.016 13.953 1 97 54 GLY B CA 1
ATOM 2314 C C . GLY B 1 54 ? -10.625 25.109 14.188 1 97 54 GLY B C 1
ATOM 2315 O O . GLY B 1 54 ? -9.898 25.281 15.172 1 97 54 GLY B O 1
ATOM 2316 N N . SER B 1 55 ? -10.406 24.188 13.234 1 97.62 55 SER B N 1
ATOM 2317 C CA . SER B 1 55 ? -9.344 23.188 13.398 1 97.62 55 SER B CA 1
ATOM 2318 C C . SER B 1 55 ? -7.996 23.734 12.945 1 97.62 55 SER B C 1
ATOM 2320 O O . SER B 1 55 ? -7.938 24.734 12.219 1 97.62 55 SER B O 1
ATOM 2322 N N . LEU B 1 56 ? -6.992 23.094 13.438 1 98.69 56 LEU B N 1
ATOM 2323 C CA . LEU B 1 56 ? -5.609 23.359 13.055 1 98.69 56 LEU B CA 1
ATOM 2324 C C . LEU B 1 56 ? -4.945 22.094 12.516 1 98.69 56 LEU B C 1
ATOM 2326 O O . LEU B 1 56 ? -5.125 21.016 13.07 1 98.69 56 LEU B O 1
ATOM 2330 N N . LEU B 1 57 ? -4.262 22.234 11.383 1 98.88 57 LEU B N 1
ATOM 2331 C CA . LEU B 1 57 ? -3.51 21.156 10.742 1 98.88 57 LEU B CA 1
ATOM 2332 C C . LEU B 1 57 ? -2.057 21.562 10.523 1 98.88 57 LEU B C 1
ATOM 2334 O O . LEU B 1 57 ? -1.785 22.672 10.062 1 98.88 57 LEU B O 1
ATOM 2338 N N . TYR B 1 58 ? -1.118 20.688 10.922 1 98.94 58 TYR B N 1
ATOM 2339 C CA . TYR B 1 58 ? 0.296 20.906 10.633 1 98.94 58 TYR B CA 1
ATOM 2340 C C . TYR B 1 58 ? 0.793 19.906 9.594 1 98.94 58 TYR B C 1
ATOM 2342 O O . TYR B 1 58 ? 0.434 18.719 9.633 1 98.94 58 TYR B O 1
ATOM 2350 N N . GLU B 1 59 ? 1.565 20.312 8.688 1 98.94 59 GLU B N 1
ATOM 2351 C CA . GLU B 1 59 ? 2.457 19.453 7.914 1 98.94 59 GLU B CA 1
ATOM 2352 C C . GLU B 1 59 ? 3.916 19.688 8.297 1 98.94 59 GLU B C 1
ATOM 2354 O O . GLU B 1 59 ? 4.469 20.75 8.023 1 98.94 59 GLU B O 1
ATOM 2359 N N . LEU B 1 60 ? 4.516 18.703 8.891 1 98.88 60 LEU B N 1
ATOM 2360 C CA . LEU B 1 60 ? 5.922 18.75 9.273 1 98.88 60 LEU B CA 1
ATOM 2361 C C . LEU B 1 60 ? 6.816 18.312 8.125 1 98.88 60 LEU B C 1
ATOM 2363 O O . LEU B 1 60 ? 6.703 17.172 7.656 1 98.88 60 LEU B O 1
ATOM 2367 N N . GLY B 1 61 ? 7.73 19.156 7.703 1 98.25 61 GLY B N 1
ATOM 2368 C CA . GLY B 1 61 ? 8.477 18.906 6.477 1 98.25 61 GLY B CA 1
ATOM 2369 C C . GLY B 1 61 ? 7.641 19.109 5.227 1 98.25 61 GLY B C 1
ATOM 2370 O O . GLY B 1 61 ? 7.512 18.203 4.406 1 98.25 61 GLY B O 1
ATOM 2371 N N . CYS B 1 62 ? 7.199 20.406 5.004 1 98.19 62 CYS B N 1
ATOM 2372 C CA . CYS B 1 62 ? 6.203 20.641 3.969 1 98.19 62 CYS B CA 1
ATOM 2373 C C . CYS B 1 62 ? 6.859 20.812 2.604 1 98.19 62 CYS B C 1
ATOM 2375 O O . CYS B 1 62 ? 6.18 20.828 1.577 1 98.19 62 CYS B O 1
ATOM 2377 N N . SER B 1 63 ? 8.18 20.906 2.551 1 96.44 63 SER B N 1
ATOM 2378 C CA . SER B 1 63 ? 8.945 21.062 1.317 1 96.44 63 SER B CA 1
ATOM 2379 C C . SER B 1 63 ? 8.375 22.172 0.443 1 96.44 63 SER B C 1
ATOM 2381 O O . SER B 1 63 ? 8.227 23.312 0.895 1 96.44 63 SER B O 1
ATOM 2383 N N . THR B 1 64 ? 8 21.859 -0.813 1 96.06 64 THR B N 1
ATOM 2384 C CA . THR B 1 64 ? 7.582 22.906 -1.741 1 96.06 64 THR B CA 1
ATOM 2385 C C . THR B 1 64 ? 6.113 23.266 -1.529 1 96.06 64 THR B C 1
ATOM 2387 O O . THR B 1 64 ? 5.562 24.109 -2.238 1 96.06 64 THR B O 1
ATOM 2390 N N . GLY B 1 65 ? 5.391 22.562 -0.658 1 97.81 65 GLY B N 1
ATOM 2391 C CA . GLY B 1 65 ? 4.031 22.938 -0.295 1 97.81 65 GLY B CA 1
ATOM 2392 C C . GLY B 1 65 ? 2.984 22.281 -1.183 1 97.81 65 GLY B C 1
ATOM 2393 O O . GLY B 1 65 ? 1.825 22.703 -1.188 1 97.81 65 GLY B O 1
ATOM 2394 N N . SER B 1 66 ? 3.324 21.266 -1.927 1 97 66 SER B N 1
ATOM 2395 C CA . SER B 1 66 ? 2.377 20.594 -2.816 1 97 66 SER B CA 1
ATOM 2396 C C . SER B 1 66 ? 1.198 20.016 -2.039 1 97 66 SER B C 1
ATOM 2398 O O . SER B 1 66 ? 0.044 20.172 -2.441 1 97 66 SER B O 1
ATOM 2400 N N . LEU B 1 67 ? 1.457 19.359 -0.933 1 98.38 67 LEU B N 1
ATOM 2401 C CA . LEU B 1 67 ? 0.379 18.797 -0.119 1 98.38 67 LEU B CA 1
ATOM 2402 C C . LEU B 1 67 ? -0.407 19.922 0.567 1 98.38 67 LEU B C 1
ATOM 2404 O O . LEU B 1 67 ? -1.634 19.844 0.669 1 98.38 67 LEU B O 1
ATOM 2408 N N . LEU B 1 68 ? 0.271 21 0.984 1 98.62 68 LEU B N 1
ATOM 2409 C CA . LEU B 1 68 ? -0.4 22.141 1.599 1 98.62 68 LEU B CA 1
ATOM 2410 C C . LEU B 1 68 ? -1.46 22.719 0.665 1 98.62 68 LEU B C 1
ATOM 2412 O O . LEU B 1 68 ? -2.576 23.016 1.096 1 98.62 68 LEU B O 1
ATOM 2416 N N . THR B 1 69 ? -1.087 22.875 -0.578 1 97.62 69 THR B N 1
ATOM 2417 C CA . THR B 1 69 ? -1.998 23.453 -1.561 1 97.62 69 THR B CA 1
ATOM 2418 C C . THR B 1 69 ? -3.229 22.562 -1.739 1 97.62 69 THR B C 1
ATOM 2420 O O . THR B 1 69 ? -4.348 23.062 -1.849 1 97.62 69 THR B O 1
ATOM 2423 N N . ARG B 1 70 ? -3 21.266 -1.761 1 97 70 ARG B N 1
ATOM 2424 C CA . ARG B 1 70 ? -4.109 20.328 -1.884 1 97 70 ARG B CA 1
ATOM 2425 C C . ARG B 1 70 ? -5.039 20.406 -0.677 1 97 70 ARG B C 1
ATOM 2427 O O . ARG B 1 70 ? -6.262 20.422 -0.828 1 97 70 ARG B O 1
ATOM 2434 N N . LEU B 1 71 ? -4.449 20.438 0.482 1 98.06 71 LEU B N 1
ATOM 2435 C CA . LEU B 1 71 ? -5.215 20.5 1.722 1 98.06 71 LEU B CA 1
ATOM 2436 C C . LEU B 1 71 ? -6.012 21.797 1.793 1 98.06 71 LEU B C 1
ATOM 2438 O O . LEU B 1 71 ? -7.18 21.797 2.184 1 98.06 71 LEU B O 1
ATOM 2442 N N . ALA B 1 72 ? -5.387 22.906 1.38 1 97.81 72 ALA B N 1
ATOM 2443 C CA . ALA B 1 72 ? -6.051 24.203 1.38 1 97.81 72 ALA B CA 1
ATOM 2444 C C . ALA B 1 72 ? -7.258 24.203 0.447 1 97.81 72 ALA B C 1
ATOM 2446 O O . ALA B 1 72 ? -8.328 24.688 0.81 1 97.81 72 ALA B O 1
ATOM 2447 N N . ALA B 1 73 ? -7.039 23.656 -0.719 1 95.88 73 ALA B N 1
ATOM 2448 C CA . ALA B 1 73 ? -8.117 23.594 -1.699 1 95.88 73 ALA B CA 1
ATOM 2449 C C . ALA B 1 73 ? -9.273 22.734 -1.189 1 95.88 73 ALA B C 1
ATOM 2451 O O . ALA B 1 73 ? -10.438 23.078 -1.358 1 95.88 73 ALA B O 1
ATOM 2452 N N . ARG B 1 74 ? -8.961 21.609 -0.556 1 95 74 ARG B N 1
ATOM 2453 C CA . ARG B 1 74 ? -9.969 20.672 -0.066 1 95 74 ARG B CA 1
ATOM 2454 C C . ARG B 1 74 ? -10.828 21.328 1.012 1 95 74 ARG B C 1
ATOM 2456 O O . ARG B 1 74 ? -12.039 21.078 1.07 1 95 74 ARG B O 1
ATOM 2463 N N . HIS B 1 75 ? -10.203 22.125 1.864 1 95.44 75 HIS B N 1
ATOM 2464 C CA . HIS B 1 75 ? -10.906 22.656 3.031 1 95.44 75 HIS B CA 1
ATOM 2465 C C . HIS B 1 75 ? -11.18 24.141 2.891 1 95.44 75 HIS B C 1
ATOM 2467 O O . HIS B 1 75 ? -11.289 24.859 3.891 1 95.44 75 HIS B O 1
ATOM 2473 N N . ARG B 1 76 ? -11.273 24.625 1.724 1 92.56 76 ARG B N 1
ATOM 2474 C CA . ARG B 1 76 ? -11.422 26.047 1.43 1 92.56 76 ARG B CA 1
ATOM 2475 C C . ARG B 1 76 ? -12.719 26.594 2.004 1 92.56 76 ARG B C 1
ATOM 2477 O O . ARG B 1 76 ? -12.844 27.797 2.24 1 92.56 76 ARG B O 1
ATOM 2484 N N . ARG B 1 77 ? -13.727 25.734 2.236 1 93.5 77 ARG B N 1
ATOM 2485 C CA . ARG B 1 77 ? -15.031 26.203 2.699 1 93.5 77 ARG B CA 1
ATOM 2486 C C . ARG B 1 77 ? -15.125 26.125 4.219 1 93.5 77 ARG B C 1
ATOM 2488 O O . ARG B 1 77 ? -16.172 26.469 4.797 1 93.5 77 ARG B O 1
ATOM 2495 N N . LYS B 1 78 ? -14.109 25.688 4.816 1 94.25 78 LYS B N 1
ATOM 2496 C CA . LYS B 1 78 ? -14.055 25.562 6.27 1 94.25 78 LYS B CA 1
ATOM 2497 C C . LYS B 1 78 ? -13.055 26.531 6.875 1 94.25 78 LYS B C 1
ATOM 2499 O O . LYS B 1 78 ? -12.125 26.984 6.195 1 94.25 78 LYS B O 1
ATOM 2504 N N . ASP B 1 79 ? -13.367 26.844 8.164 1 96.5 79 ASP B N 1
ATOM 2505 C CA . ASP B 1 79 ? -12.398 27.625 8.93 1 96.5 79 ASP B CA 1
ATOM 2506 C C . ASP B 1 79 ? -11.312 26.719 9.508 1 96.5 79 ASP B C 1
ATOM 2508 O O . ASP B 1 79 ? -11.359 26.359 10.688 1 96.5 79 ASP B O 1
ATOM 2512 N N . VAL B 1 80 ? -10.367 26.328 8.695 1 97.5 80 VAL B N 1
ATOM 2513 C CA . VAL B 1 80 ? -9.242 25.469 9.078 1 97.5 80 VAL B CA 1
ATOM 2514 C C . VAL B 1 80 ? -7.93 26.219 8.844 1 97.5 80 VAL B C 1
ATOM 2516 O O . VAL B 1 80 ? -7.695 26.766 7.766 1 97.5 80 VAL B O 1
ATOM 2519 N N . ARG B 1 81 ? -7.164 26.328 9.867 1 98.44 81 ARG B N 1
ATOM 2520 C CA . ARG B 1 81 ? -5.812 26.844 9.727 1 98.44 81 ARG B CA 1
ATOM 2521 C C . ARG B 1 81 ? -4.832 25.75 9.344 1 98.44 81 ARG B C 1
ATOM 2523 O O . ARG B 1 81 ? -4.832 24.672 9.953 1 98.44 81 ARG B O 1
ATOM 2530 N N . ILE B 1 82 ? -4.051 25.984 8.312 1 98.81 82 ILE B N 1
ATOM 2531 C CA . ILE B 1 82 ? -3.07 25.016 7.82 1 98.81 82 ILE B CA 1
ATOM 2532 C C . ILE B 1 82 ? -1.667 25.609 7.93 1 98.81 82 ILE B C 1
ATOM 2534 O O . ILE B 1 82 ? -1.411 26.703 7.434 1 98.81 82 ILE B O 1
ATOM 2538 N N . VAL B 1 83 ? -0.762 24.891 8.602 1 98.88 83 VAL B N 1
ATOM 2539 C CA . VAL B 1 83 ? 0.588 25.391 8.82 1 98.88 83 VAL B CA 1
ATOM 2540 C C . VAL B 1 83 ? 1.611 24.391 8.32 1 98.88 83 VAL B C 1
ATOM 2542 O O . VAL B 1 83 ? 1.604 23.219 8.734 1 98.88 83 VAL B O 1
ATOM 2545 N N . GLY B 1 84 ? 2.443 24.781 7.398 1 98.88 84 GLY B N 1
ATOM 2546 C CA . GLY B 1 84 ? 3.592 23.984 6.984 1 98.88 84 GLY B CA 1
ATOM 2547 C C . GLY B 1 84 ? 4.891 24.438 7.633 1 98.88 84 GLY B C 1
ATOM 2548 O O . GLY B 1 84 ? 5.117 25.641 7.809 1 98.88 84 GLY B O 1
ATOM 2549 N N . ILE B 1 85 ? 5.734 23.516 8.008 1 98.81 85 ILE B N 1
ATOM 2550 C CA . ILE B 1 85 ? 7.035 23.812 8.594 1 98.81 85 ILE B CA 1
ATOM 2551 C C . ILE B 1 85 ? 8.133 23.109 7.801 1 98.81 85 ILE B C 1
ATOM 2553 O O . ILE B 1 85 ? 8.023 21.906 7.5 1 98.81 85 ILE B O 1
ATOM 2557 N N . ASP B 1 86 ? 9.125 23.766 7.453 1 98.19 86 ASP B N 1
ATOM 2558 C CA . ASP B 1 86 ? 10.32 23.188 6.832 1 98.19 86 ASP B CA 1
ATOM 2559 C C . ASP B 1 86 ? 11.57 23.984 7.227 1 98.19 86 ASP B C 1
ATOM 2561 O O . ASP B 1 86 ? 11.508 25.188 7.434 1 98.19 86 ASP B O 1
ATOM 2565 N N . ARG B 1 87 ? 12.664 23.312 7.289 1 96.31 87 ARG B N 1
ATOM 2566 C CA . ARG B 1 87 ? 13.875 23.984 7.754 1 96.31 87 ARG B CA 1
ATOM 2567 C C . ARG B 1 87 ? 14.656 24.578 6.586 1 96.31 87 ARG B C 1
ATOM 2569 O O . ARG B 1 87 ? 15.539 25.406 6.785 1 96.31 87 ARG B O 1
ATOM 2576 N N . GLU B 1 88 ? 14.375 24.094 5.352 1 94.12 88 GLU B N 1
ATOM 2577 C CA . GLU B 1 88 ? 15.133 24.531 4.18 1 94.12 88 GLU B CA 1
ATOM 2578 C C . GLU B 1 88 ? 14.539 25.797 3.586 1 94.12 88 GLU B C 1
ATOM 2580 O O . GLU B 1 88 ? 13.414 25.797 3.082 1 94.12 88 GLU B O 1
ATOM 2585 N N . PRO B 1 89 ? 15.312 26.891 3.539 1 95.44 89 PRO B N 1
ATOM 2586 C CA . PRO B 1 89 ? 14.797 28.188 3.092 1 95.44 89 PRO B CA 1
ATOM 2587 C C . PRO B 1 89 ? 14.25 28.141 1.665 1 95.44 89 PRO B C 1
ATOM 2589 O O . PRO B 1 89 ? 13.242 28.781 1.367 1 95.44 89 PRO B O 1
ATOM 2592 N N . GLU B 1 90 ? 14.953 27.453 0.813 1 93.56 90 GLU B N 1
ATOM 2593 C CA . GLU B 1 90 ? 14.516 27.391 -0.576 1 93.56 90 GLU B CA 1
ATOM 2594 C C . GLU B 1 90 ? 13.172 26.672 -0.696 1 93.56 90 GLU B C 1
ATOM 2596 O O . GLU B 1 90 ? 12.32 27.062 -1.494 1 93.56 90 GLU B O 1
ATOM 2601 N N . MET B 1 91 ? 12.992 25.594 0.061 1 95.19 91 MET B N 1
ATOM 2602 C CA . MET B 1 91 ? 11.719 24.891 0.09 1 95.19 91 MET B CA 1
ATOM 2603 C C . MET B 1 91 ? 10.609 25.797 0.626 1 95.19 91 MET B C 1
ATOM 2605 O O . MET B 1 91 ? 9.516 25.859 0.057 1 95.19 91 MET B O 1
ATOM 2609 N N . VAL B 1 92 ? 10.906 26.547 1.649 1 97.19 92 VAL B N 1
ATOM 2610 C CA . VAL B 1 92 ? 9.945 27.438 2.285 1 97.19 92 VAL B CA 1
ATOM 2611 C C . VAL B 1 92 ? 9.516 28.516 1.302 1 97.19 92 VAL B C 1
ATOM 2613 O O . VAL B 1 92 ? 8.328 28.844 1.192 1 97.19 92 VAL B O 1
ATOM 2616 N N . ALA B 1 93 ? 10.453 29.094 0.596 1 96.75 93 ALA B N 1
ATOM 2617 C CA . ALA B 1 93 ? 10.148 30.125 -0.387 1 96.75 93 ALA B CA 1
ATOM 2618 C C . ALA B 1 93 ? 9.203 29.609 -1.462 1 96.75 93 ALA B C 1
ATOM 2620 O O . ALA B 1 93 ? 8.234 30.281 -1.826 1 96.75 93 ALA B O 1
ATOM 2621 N N . ARG B 1 94 ? 9.508 28.453 -1.929 1 96.19 94 ARG B N 1
ATOM 2622 C CA . ARG B 1 94 ? 8.656 27.828 -2.941 1 96.19 94 ARG B CA 1
ATOM 2623 C C . ARG B 1 94 ? 7.266 27.531 -2.383 1 96.19 94 ARG B C 1
ATOM 2625 O O . ARG B 1 94 ? 6.262 27.719 -3.072 1 96.19 94 ARG B O 1
ATOM 2632 N N . ALA B 1 95 ? 7.203 27.016 -1.186 1 97.75 95 ALA B N 1
ATOM 2633 C CA . ALA B 1 95 ? 5.922 26.703 -0.552 1 97.75 95 ALA B CA 1
ATOM 2634 C C . ALA B 1 95 ? 5.074 27.969 -0.385 1 97.75 95 ALA B C 1
ATOM 2636 O O . ALA B 1 95 ? 3.869 27.953 -0.649 1 97.75 95 ALA B O 1
ATOM 2637 N N . ARG B 1 96 ? 5.68 29.047 0.059 1 97.94 96 ARG B N 1
ATOM 2638 C CA . ARG B 1 96 ? 4.961 30.297 0.214 1 97.94 96 ARG B CA 1
ATOM 2639 C C . ARG B 1 96 ? 4.414 30.781 -1.124 1 97.94 96 ARG B C 1
ATOM 2641 O O . ARG B 1 96 ? 3.279 31.266 -1.2 1 97.94 96 ARG B O 1
ATOM 2648 N N . GLU B 1 97 ? 5.238 30.625 -2.131 1 97.12 97 GLU B N 1
ATOM 2649 C CA . GLU B 1 97 ? 4.793 31 -3.467 1 97.12 97 GLU B CA 1
ATOM 2650 C C . GLU B 1 97 ? 3.605 30.156 -3.918 1 97.12 97 GLU B C 1
ATOM 2652 O O . GLU B 1 97 ? 2.607 30.688 -4.406 1 97.12 97 GLU B O 1
ATOM 2657 N N . LYS B 1 98 ? 3.717 28.859 -3.758 1 96.12 98 LYS B N 1
ATOM 2658 C CA . LYS B 1 98 ? 2.68 27.938 -4.195 1 96.12 98 LYS B CA 1
ATOM 2659 C C . LYS B 1 98 ? 1.383 28.156 -3.424 1 96.12 98 LYS B C 1
ATOM 2661 O O . LYS B 1 98 ? 0.292 27.969 -3.967 1 96.12 98 LYS B O 1
ATOM 2666 N N . CYS B 1 99 ? 1.536 28.578 -2.178 1 97.5 99 CYS B N 1
ATOM 2667 C CA . CYS B 1 99 ? 0.369 28.672 -1.309 1 97.5 99 CYS B CA 1
ATOM 2668 C C . CYS B 1 99 ? -0.153 30.109 -1.251 1 97.5 99 CYS B C 1
ATOM 2670 O O . CYS B 1 99 ? -1.067 30.406 -0.481 1 97.5 99 CYS B O 1
ATOM 2672 N N . ALA B 1 100 ? 0.34 31 -2.023 1 96.19 100 ALA B N 1
ATOM 2673 C CA . ALA B 1 100 ? 0.015 32.438 -1.968 1 96.19 100 ALA B CA 1
ATOM 2674 C C . ALA B 1 100 ? -1.479 32.656 -2.178 1 96.19 100 ALA B C 1
ATOM 2676 O O . ALA B 1 100 ? -2.057 33.594 -1.606 1 96.19 100 ALA B O 1
ATOM 2677 N N . GLY B 1 101 ? -2.154 31.797 -2.855 1 95.12 101 GLY B N 1
ATOM 2678 C CA . GLY B 1 101 ? -3.574 31.953 -3.133 1 95.12 101 GLY B CA 1
ATOM 2679 C C . GLY B 1 101 ? -4.461 31.391 -2.045 1 95.12 101 GLY B C 1
ATOM 2680 O O . GLY B 1 101 ? -5.691 31.438 -2.146 1 95.12 101 GLY B O 1
ATOM 2681 N N . HIS B 1 102 ? -3.854 30.953 -0.965 1 96.81 102 HIS B N 1
ATOM 2682 C CA . HIS B 1 102 ? -4.594 30.328 0.129 1 96.81 102 HIS B CA 1
ATOM 2683 C C . HIS B 1 102 ? -4.328 31.047 1.448 1 96.81 102 HIS B C 1
ATOM 2685 O O . HIS B 1 102 ? -3.373 30.719 2.156 1 96.81 102 HIS B O 1
ATOM 2691 N N . PRO B 1 103 ? -5.207 31.953 1.831 1 94.12 103 PRO B N 1
ATOM 2692 C CA . PRO B 1 103 ? -4.961 32.781 3.002 1 94.12 103 PRO B CA 1
ATOM 2693 C C . PRO B 1 103 ? -4.93 32 4.305 1 94.12 103 PRO B C 1
ATOM 2695 O O . PRO B 1 103 ? -4.434 32.5 5.324 1 94.12 103 PRO B O 1
ATOM 2698 N N . ASN B 1 104 ? -5.504 30.812 4.293 1 95.19 104 ASN B N 1
ATOM 2699 C CA . ASN B 1 104 ? -5.543 30.016 5.516 1 95.19 104 ASN B CA 1
ATOM 2700 C C . ASN B 1 104 ? -4.301 29.141 5.656 1 95.19 104 ASN B C 1
ATOM 2702 O O . ASN B 1 104 ? -4.242 28.266 6.527 1 95.19 104 ASN B O 1
ATOM 2706 N N . VAL B 1 105 ? -3.289 29.328 4.816 1 98.38 105 VAL B N 1
ATOM 2707 C CA . VAL B 1 105 ? -2.053 28.562 4.883 1 98.38 105 VAL B CA 1
ATOM 2708 C C . VAL B 1 105 ? -0.913 29.453 5.367 1 98.38 105 VAL B C 1
ATOM 2710 O O . VAL B 1 105 ? -0.726 30.562 4.863 1 98.38 105 VAL B O 1
ATOM 2713 N N . GLU B 1 106 ? -0.263 29.031 6.344 1 98.44 106 GLU B N 1
ATOM 2714 C CA . GLU B 1 106 ? 0.969 29.641 6.828 1 98.44 106 GLU B CA 1
ATOM 2715 C C . GLU B 1 106 ? 2.158 28.703 6.664 1 98.44 106 GLU B C 1
ATOM 2717 O O . GLU B 1 106 ? 2.041 27.5 6.91 1 98.44 106 GLU B O 1
ATOM 2722 N N . VAL B 1 107 ? 3.279 29.219 6.211 1 98.75 107 VAL B N 1
ATOM 2723 C CA . VAL B 1 107 ? 4.5 28.422 6.094 1 98.75 107 VAL B CA 1
ATOM 2724 C C . VAL B 1 107 ? 5.578 29 7.016 1 98.75 107 VAL B C 1
ATOM 2726 O O . VAL B 1 107 ? 5.938 30.172 6.902 1 98.75 107 VAL B O 1
ATOM 2729 N N . ILE B 1 108 ? 6.109 28.219 7.859 1 98.69 108 ILE B N 1
ATOM 2730 C CA . ILE B 1 108 ? 7.098 28.625 8.852 1 98.69 108 ILE B CA 1
ATOM 2731 C C . ILE B 1 108 ? 8.445 27.984 8.531 1 98.69 108 ILE B C 1
ATOM 2733 O O . ILE B 1 108 ? 8.531 26.781 8.305 1 98.69 108 ILE B O 1
ATOM 2737 N N . GLU B 1 109 ? 9.461 28.812 8.43 1 98.44 109 GLU B N 1
ATOM 2738 C CA . GLU B 1 109 ? 10.82 28.297 8.344 1 98.44 109 GLU B CA 1
ATOM 2739 C C . GLU B 1 109 ? 11.367 27.938 9.727 1 98.44 109 GLU B C 1
ATOM 2741 O O . GLU B 1 109 ? 11.523 28.812 10.578 1 98.44 109 GLU B O 1
ATOM 2746 N N . GLY B 1 110 ? 11.609 26.641 9.961 1 98 110 GLY B N 1
ATOM 2747 C CA . GLY B 1 110 ? 12.109 26.234 11.266 1 98 110 GLY B CA 1
ATOM 2748 C C . GLY B 1 110 ? 12.289 24.734 11.398 1 98 110 GLY B C 1
ATOM 2749 O O . GLY B 1 110 ? 11.891 23.984 10.508 1 98 110 GLY B O 1
ATOM 2750 N N . ASP B 1 111 ? 12.922 24.359 12.469 1 97.88 111 ASP B N 1
ATOM 2751 C CA . ASP B 1 111 ? 13.125 22.953 12.82 1 97.88 111 ASP B CA 1
ATOM 2752 C C . ASP B 1 111 ? 11.906 22.391 13.539 1 97.88 111 ASP B C 1
ATOM 2754 O O . ASP B 1 111 ? 11.469 22.922 14.555 1 97.88 111 ASP B O 1
ATOM 2758 N N . ILE B 1 112 ? 11.383 21.297 13.016 1 97.81 112 ILE B N 1
ATOM 2759 C CA . ILE B 1 112 ? 10.156 20.703 13.547 1 97.81 112 ILE B CA 1
ATOM 2760 C C . ILE B 1 112 ? 10.383 20.266 14.984 1 97.81 112 ILE B C 1
ATOM 2762 O O . ILE B 1 112 ? 9.422 20.047 15.727 1 97.81 112 ILE B O 1
ATOM 2766 N N . LEU B 1 113 ? 11.594 20.125 15.445 1 97.56 113 LEU B N 1
ATOM 2767 C CA . LEU B 1 113 ? 11.906 19.75 16.812 1 97.56 113 LEU B CA 1
ATOM 2768 C C . LEU B 1 113 ? 11.836 20.969 17.734 1 97.56 113 LEU B C 1
ATOM 2770 O O . LEU B 1 113 ? 11.781 20.828 18.969 1 97.56 113 LEU B O 1
ATOM 2774 N N . GLU B 1 114 ? 11.812 22.188 17.125 1 97.56 114 GLU B N 1
ATOM 2775 C CA . GLU B 1 114 ? 11.961 23.391 17.938 1 97.56 114 GLU B CA 1
ATOM 2776 C C . GLU B 1 114 ? 10.734 24.281 17.828 1 97.56 114 GLU B C 1
ATOM 2778 O O . GLU B 1 114 ? 10.352 24.953 18.781 1 97.56 114 GLU B O 1
ATOM 2783 N N . VAL B 1 115 ? 10.148 24.328 16.625 1 98.12 115 VAL B N 1
ATOM 2784 C CA . VAL B 1 115 ? 8.992 25.188 16.422 1 98.12 115 VAL B CA 1
ATOM 2785 C C . VAL B 1 115 ? 7.875 24.797 17.391 1 98.12 115 VAL B C 1
ATOM 2787 O O . VAL B 1 115 ? 7.484 23.625 17.438 1 98.12 115 VAL B O 1
ATOM 2790 N N . PRO B 1 116 ? 7.391 25.75 18.172 1 97.88 116 PRO B N 1
ATOM 2791 C CA . PRO B 1 116 ? 6.266 25.406 19.047 1 97.88 116 PRO B CA 1
ATOM 2792 C C . PRO B 1 116 ? 5.023 24.984 18.266 1 97.88 116 PRO B C 1
ATOM 2794 O O . PRO B 1 116 ? 4.711 25.578 17.234 1 97.88 116 PRO B O 1
ATOM 2797 N N . LEU B 1 117 ? 4.383 23.938 18.734 1 98.25 117 LEU B N 1
ATOM 2798 C CA . LEU B 1 117 ? 3.139 23.469 18.125 1 98.25 117 LEU B CA 1
ATOM 2799 C C . LEU B 1 117 ? 1.956 23.734 19.062 1 98.25 117 LEU B C 1
ATOM 2801 O O . LEU B 1 117 ? 2.051 23.531 20.266 1 98.25 117 LEU B O 1
ATOM 2805 N N . GLU B 1 118 ? 0.862 24.234 18.531 1 98.38 118 GLU B N 1
ATOM 2806 C CA . GLU B 1 118 ? -0.419 24.281 19.234 1 98.38 118 GLU B CA 1
ATOM 2807 C C . GLU B 1 118 ? -1.149 22.938 19.109 1 98.38 118 GLU B C 1
ATOM 2809 O O . GLU B 1 118 ? -0.784 22.094 18.297 1 98.38 118 GLU B O 1
ATOM 2814 N N . ASN B 1 119 ? -2.188 22.781 19.984 1 98.31 119 ASN B N 1
ATOM 2815 C CA . ASN B 1 119 ? -3.006 21.594 19.844 1 98.31 119 ASN B CA 1
ATOM 2816 C C . ASN B 1 119 ? -3.723 21.562 18.484 1 98.31 119 ASN B C 1
ATOM 2818 O O . ASN B 1 119 ? -4.441 22.5 18.141 1 98.31 119 ASN B O 1
ATOM 2822 N N . ALA B 1 120 ? -3.494 20.516 17.781 1 98.81 120 ALA B N 1
ATOM 2823 C CA . ALA B 1 120 ? -4.031 20.406 16.438 1 98.81 120 ALA B CA 1
ATOM 2824 C C . ALA B 1 120 ? -4.918 19.156 16.297 1 98.81 120 ALA B C 1
ATOM 2826 O O . ALA B 1 120 ? -4.859 18.266 17.141 1 98.81 120 ALA B O 1
ATOM 2827 N N . ASP B 1 121 ? -5.695 19.141 15.281 1 98.81 121 ASP B N 1
ATOM 2828 C CA . ASP B 1 121 ? -6.551 18 15 1 98.81 121 ASP B CA 1
ATOM 2829 C C . ASP B 1 121 ? -5.871 17.031 14.039 1 98.81 121 ASP B C 1
ATOM 2831 O O . ASP B 1 121 ? -6.18 15.836 14.031 1 98.81 121 ASP B O 1
ATOM 2835 N N . VAL B 1 122 ? -4.98 17.594 13.242 1 98.94 122 VAL B N 1
ATOM 2836 C CA . VAL B 1 122 ? -4.246 16.766 12.305 1 98.94 122 VAL B CA 1
ATOM 2837 C C . VAL B 1 122 ? -2.789 17.203 12.234 1 98.94 122 VAL B C 1
ATOM 2839 O O . VAL B 1 122 ? -2.506 18.406 12.18 1 98.94 122 VAL B O 1
ATOM 2842 N N . ILE B 1 123 ? -1.914 16.281 12.289 1 98.94 123 ILE B N 1
ATOM 2843 C CA . ILE B 1 123 ? -0.502 16.484 11.992 1 98.94 123 ILE B CA 1
ATOM 2844 C C . ILE B 1 123 ? -0.036 15.477 10.953 1 98.94 123 ILE B C 1
ATOM 2846 O O . ILE B 1 123 ? -0.342 14.281 11.055 1 98.94 123 ILE B O 1
ATOM 2850 N N . ILE B 1 124 ? 0.672 15.961 9.961 1 98.94 124 ILE B N 1
ATOM 2851 C CA . ILE B 1 124 ? 1.146 15.117 8.867 1 98.94 124 ILE B CA 1
ATOM 2852 C C . ILE B 1 124 ? 2.668 15.195 8.781 1 98.94 124 ILE B C 1
ATOM 2854 O O . ILE B 1 124 ? 3.246 16.281 8.844 1 98.94 124 ILE B O 1
ATOM 2858 N N . ALA B 1 125 ? 3.309 14.117 8.727 1 98.88 125 ALA B N 1
ATOM 2859 C CA . ALA B 1 125 ? 4.703 13.977 8.312 1 98.88 125 ALA B CA 1
ATOM 2860 C C . ALA B 1 125 ? 4.832 13.047 7.113 1 98.88 125 ALA B C 1
ATOM 2862 O O . ALA B 1 125 ? 4.805 11.82 7.262 1 98.88 125 ALA B O 1
ATOM 2863 N N . TYR B 1 126 ? 4.941 13.625 5.973 1 98.56 126 TYR B N 1
ATOM 2864 C CA . TYR B 1 126 ? 4.957 12.891 4.715 1 98.56 126 TYR B CA 1
ATOM 2865 C C . TYR B 1 126 ? 6.379 12.742 4.188 1 98.56 126 TYR B C 1
ATOM 2867 O O . TYR B 1 126 ? 6.859 13.586 3.426 1 98.56 126 TYR B O 1
ATOM 2875 N N . TYR B 1 127 ? 7.008 11.555 4.598 1 97.88 127 TYR B N 1
ATOM 2876 C CA . TYR B 1 127 ? 8.383 11.211 4.258 1 97.88 127 TYR B CA 1
ATOM 2877 C C . TYR B 1 127 ? 9.359 12.234 4.816 1 97.88 127 TYR B C 1
ATOM 2879 O O . TYR B 1 127 ? 10.258 12.695 4.109 1 97.88 127 TYR B O 1
ATOM 2887 N N . THR B 1 128 ? 9.164 12.602 6.082 1 97.75 128 THR B N 1
ATOM 2888 C CA . THR B 1 128 ? 9.953 13.625 6.758 1 97.75 128 THR B CA 1
ATOM 2889 C C . THR B 1 128 ? 10.734 13.031 7.926 1 97.75 128 THR B C 1
ATOM 2891 O O . THR B 1 128 ? 11.93 13.281 8.078 1 97.75 128 THR B O 1
ATOM 2894 N N . VAL B 1 129 ? 10.109 12.188 8.758 1 97.69 129 VAL B N 1
ATOM 2895 C CA . VAL B 1 129 ? 10.68 11.672 9.992 1 97.69 129 VAL B CA 1
ATOM 2896 C C . VAL B 1 129 ? 11.914 10.836 9.688 1 97.69 129 VAL B C 1
ATOM 2898 O O . VAL B 1 129 ? 12.867 10.805 10.477 1 97.69 129 VAL B O 1
ATOM 2901 N N . GLN B 1 130 ? 11.953 10.25 8.523 1 95.88 130 GLN B N 1
ATOM 2902 C CA . GLN B 1 130 ? 13.07 9.422 8.086 1 95.88 130 GLN B CA 1
ATOM 2903 C C . GLN B 1 130 ? 14.359 10.234 8.008 1 95.88 130 GLN B C 1
ATOM 2905 O O . GLN B 1 130 ? 15.453 9.672 7.977 1 95.88 130 GLN B O 1
ATOM 2910 N N . PHE B 1 131 ? 14.281 11.547 8.016 1 94.44 131 PHE B N 1
ATOM 2911 C CA . PHE B 1 131 ? 15.453 12.414 7.934 1 94.44 131 PHE B CA 1
ATOM 2912 C C . PHE B 1 131 ? 15.812 12.977 9.305 1 94.44 131 PHE B C 1
ATOM 2914 O O . PHE B 1 131 ? 16.812 13.672 9.453 1 94.44 131 PHE B O 1
ATOM 2921 N N . VAL B 1 132 ? 14.992 12.711 10.312 1 95.38 132 VAL B N 1
ATOM 2922 C CA . VAL B 1 132 ? 15.297 13.078 11.688 1 95.38 132 VAL B CA 1
ATOM 2923 C C . VAL B 1 132 ? 16.266 12.055 12.297 1 95.38 132 VAL B C 1
ATOM 2925 O O . VAL B 1 132 ? 16.062 10.852 12.141 1 95.38 132 VAL B O 1
ATOM 2928 N N . LEU B 1 133 ? 17.234 12.508 12.953 1 92.69 133 LEU B N 1
ATOM 2929 C CA . LEU B 1 133 ? 18.203 11.609 13.57 1 92.69 133 LEU B CA 1
ATOM 2930 C C . LEU B 1 133 ? 17.531 10.641 14.523 1 92.69 133 LEU B C 1
ATOM 2932 O O . LEU B 1 133 ? 16.625 11.023 15.273 1 92.69 133 LEU B O 1
ATOM 2936 N N . PRO B 1 134 ? 18 9.406 14.523 1 94.19 134 PRO B N 1
ATOM 2937 C CA . PRO B 1 134 ? 17.375 8.391 15.383 1 94.19 134 PRO B CA 1
ATOM 2938 C C . PRO B 1 134 ? 17.359 8.789 16.859 1 94.19 134 PRO B C 1
ATOM 2940 O O . PRO B 1 134 ? 16.375 8.555 17.562 1 94.19 134 PRO B O 1
ATOM 2943 N N . ARG B 1 135 ? 18.344 9.43 17.328 1 94.38 135 ARG B N 1
ATOM 2944 C CA . ARG B 1 135 ? 18.5 9.719 18.75 1 94.38 135 ARG B CA 1
ATOM 2945 C C . ARG B 1 135 ? 17.406 10.664 19.234 1 94.38 135 ARG B C 1
ATOM 2947 O O . ARG B 1 135 ? 17.125 10.727 20.438 1 94.38 135 ARG B O 1
ATOM 2954 N N . VAL B 1 136 ? 16.734 11.422 18.312 1 96.5 136 VAL B N 1
ATOM 2955 C CA . VAL B 1 136 ? 15.727 12.383 18.75 1 96.5 136 VAL B CA 1
ATOM 2956 C C . VAL B 1 136 ? 14.383 12.055 18.094 1 96.5 136 VAL B C 1
ATOM 2958 O O . VAL B 1 136 ? 13.445 12.852 18.156 1 96.5 136 VAL B O 1
ATOM 2961 N N . ARG B 1 137 ? 14.242 11 17.453 1 97.5 137 ARG B N 1
ATOM 2962 C CA . ARG B 1 137 ? 13.023 10.672 16.719 1 97.5 137 ARG B CA 1
ATOM 2963 C C . ARG B 1 137 ? 11.859 10.43 17.688 1 97.5 137 ARG B C 1
ATOM 2965 O O . ARG B 1 137 ? 10.734 10.859 17.422 1 97.5 137 ARG B O 1
ATOM 2972 N N . GLN B 1 138 ? 12.195 9.68 18.75 1 98.44 138 GLN B N 1
ATOM 2973 C CA . GLN B 1 138 ? 11.133 9.445 19.734 1 98.44 138 GLN B CA 1
ATOM 2974 C C . GLN B 1 138 ? 10.641 10.758 20.328 1 98.44 138 GLN B C 1
ATOM 2976 O O . GLN B 1 138 ? 9.445 10.93 20.578 1 98.44 138 GLN B O 1
ATOM 2981 N N . GLN B 1 139 ? 11.539 11.672 20.562 1 98.31 139 GLN B N 1
ATOM 2982 C CA . GLN B 1 139 ? 11.172 12.984 21.062 1 98.31 139 GLN B CA 1
ATOM 2983 C C . GLN B 1 139 ? 10.18 13.68 20.125 1 98.31 139 GLN B C 1
ATOM 2985 O O . GLN B 1 139 ? 9.211 14.281 20.578 1 98.31 139 GLN B O 1
ATOM 2990 N N . LEU B 1 140 ? 10.438 13.625 18.859 1 98.69 140 LEU B N 1
ATOM 2991 C CA . LEU B 1 140 ? 9.547 14.234 17.891 1 98.69 140 LEU B CA 1
ATOM 2992 C C . LEU B 1 140 ? 8.164 13.586 17.922 1 98.69 140 LEU B C 1
ATOM 2994 O O . LEU B 1 140 ? 7.148 14.281 17.922 1 98.69 140 LEU B O 1
ATOM 2998 N N . ILE B 1 141 ? 8.141 12.25 17.938 1 98.88 141 ILE B N 1
ATOM 2999 C CA . ILE B 1 141 ? 6.867 11.539 17.938 1 98.88 141 ILE B CA 1
ATOM 3000 C C . ILE B 1 141 ? 6.105 11.844 19.234 1 98.88 141 ILE B C 1
ATOM 3002 O O . ILE B 1 141 ? 4.883 12 19.219 1 98.88 141 ILE B O 1
ATOM 3006 N N . ASP B 1 142 ? 6.809 11.953 20.375 1 98.75 142 ASP B N 1
ATOM 3007 C CA . ASP B 1 142 ? 6.184 12.359 21.625 1 98.75 142 ASP B CA 1
ATOM 3008 C C . ASP B 1 142 ? 5.555 13.742 21.5 1 98.75 142 ASP B C 1
ATOM 3010 O O . ASP B 1 142 ? 4.418 13.953 21.938 1 98.75 142 ASP B O 1
ATOM 3014 N N . ARG B 1 143 ? 6.301 14.648 20.922 1 98.69 143 ARG B N 1
ATOM 3015 C CA . ARG B 1 143 ? 5.828 16.016 20.719 1 98.69 143 ARG B CA 1
ATOM 3016 C C . ARG B 1 143 ? 4.57 16.031 19.859 1 98.69 143 ARG B C 1
ATOM 3018 O O . ARG B 1 143 ? 3.627 16.781 20.141 1 98.69 143 ARG B O 1
ATOM 3025 N N . ILE B 1 144 ? 4.562 15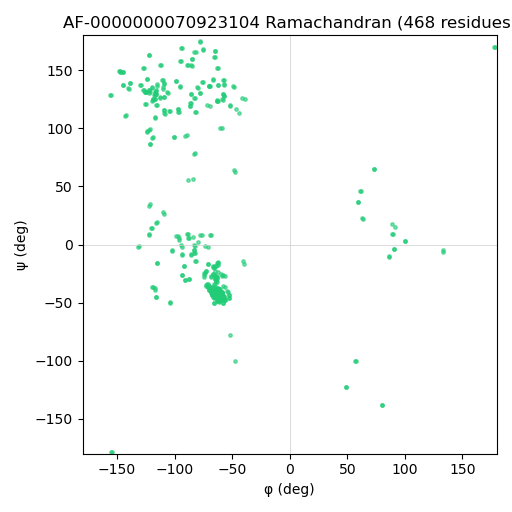.258 18.828 1 98.88 144 ILE B N 1
ATOM 3026 C CA . ILE B 1 144 ? 3.42 15.164 17.938 1 98.88 144 ILE B CA 1
ATOM 3027 C C . ILE B 1 144 ? 2.201 14.648 18.688 1 98.88 144 ILE B C 1
ATOM 3029 O O . ILE B 1 144 ? 1.12 15.242 18.625 1 98.88 144 ILE B O 1
ATOM 3033 N N . TYR B 1 145 ? 2.367 13.57 19.438 1 98.88 145 TYR B N 1
ATOM 3034 C CA . TYR B 1 145 ? 1.271 13.016 20.219 1 98.88 145 TYR B CA 1
ATOM 3035 C C . TYR B 1 145 ? 0.728 14.039 21.203 1 98.88 145 TYR B C 1
ATOM 3037 O O . TYR B 1 145 ? -0.488 14.219 21.328 1 98.88 145 TYR B O 1
ATOM 3045 N N . GLN B 1 146 ? 1.634 14.75 21.891 1 98.62 146 GLN B N 1
ATOM 3046 C CA . GLN B 1 146 ? 1.247 15.719 22.906 1 98.62 146 GLN B CA 1
ATOM 3047 C C . GLN B 1 146 ? 0.523 16.906 22.281 1 98.62 146 GLN B C 1
ATOM 3049 O O . GLN B 1 146 ? -0.334 17.531 22.922 1 98.62 146 GLN B O 1
ATOM 3054 N N . SER B 1 147 ? 0.801 17.156 21.031 1 98.75 147 SER B N 1
ATOM 3055 C CA . SER B 1 147 ? 0.267 18.344 20.375 1 98.75 147 SER B CA 1
ATOM 3056 C C . SER 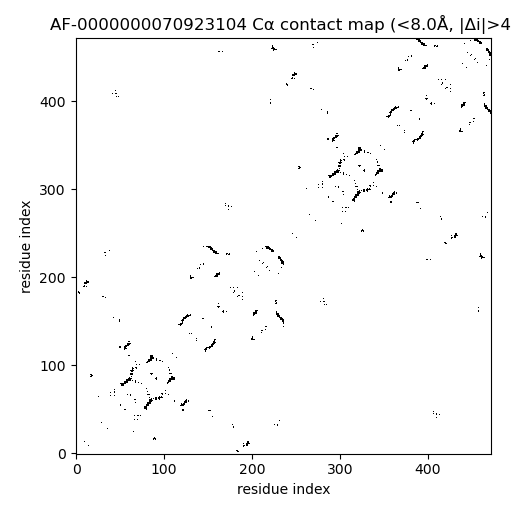B 1 147 ? -1.007 18.016 19.594 1 98.75 147 SER B C 1
ATOM 3058 O O . SER B 1 147 ? -1.514 18.844 18.844 1 98.75 147 SER B O 1
ATOM 3060 N N . LEU B 1 148 ? -1.457 16.812 19.719 1 98.81 148 LEU B N 1
ATOM 3061 C CA . LEU B 1 148 ? -2.717 16.422 19.094 1 98.81 148 LEU B CA 1
ATOM 3062 C C . LEU B 1 148 ? -3.869 16.531 20.078 1 98.81 148 LEU B C 1
ATOM 3064 O O . LEU B 1 148 ? -3.732 16.125 21.234 1 98.81 148 LEU B O 1
ATOM 3068 N N . ASN B 1 149 ? -4.969 17.078 19.625 1 98.5 149 ASN B N 1
ATOM 3069 C CA . ASN B 1 149 ? -6.211 16.953 20.391 1 98.5 149 ASN B CA 1
ATOM 3070 C C . ASN B 1 149 ? -6.648 15.492 20.5 1 98.5 149 ASN B C 1
ATOM 3072 O O . ASN B 1 149 ? -6.309 14.664 19.656 1 98.5 149 ASN B O 1
ATOM 3076 N N . TRP B 1 150 ? -7.355 15.203 21.594 1 98 150 TRP B N 1
ATOM 3077 C CA . TRP B 1 150 ? -7.941 13.875 21.688 1 98 150 TRP B CA 1
ATOM 3078 C C . TRP B 1 150 ? -8.844 13.594 20.5 1 98 150 TRP B C 1
ATOM 3080 O O . TRP B 1 150 ? -9.703 14.406 20.156 1 98 150 TRP B O 1
ATOM 3090 N N . GLY B 1 151 ? -8.633 12.523 19.859 1 97.56 151 GLY B N 1
ATOM 3091 C CA . GLY B 1 151 ? -9.367 12.195 18.641 1 97.56 151 GLY B CA 1
ATOM 3092 C C . GLY B 1 151 ? -8.695 12.695 17.375 1 97.56 151 GLY B C 1
ATOM 3093 O O . GLY B 1 151 ? -9.148 12.398 16.266 1 97.56 151 GLY B O 1
ATOM 3094 N N . GLY B 1 152 ? -7.586 13.43 17.562 1 98.56 152 GLY B N 1
ATOM 3095 C CA . GLY B 1 152 ? -6.836 13.922 16.422 1 98.56 152 GLY B CA 1
ATOM 3096 C C . GLY B 1 152 ? -6.02 12.844 15.734 1 98.56 152 GLY B C 1
ATOM 3097 O O . GLY B 1 152 ? -5.863 11.742 16.266 1 98.56 152 GLY B O 1
ATOM 3098 N N . ALA B 1 153 ? -5.504 13.164 14.531 1 98.81 153 ALA B N 1
ATOM 3099 C CA . ALA B 1 153 ? -4.84 12.156 13.711 1 98.81 153 ALA B CA 1
ATOM 3100 C C . ALA B 1 153 ? -3.418 12.578 13.359 1 98.81 153 ALA B C 1
ATOM 3102 O O . ALA B 1 153 ? -3.152 13.766 13.133 1 98.81 153 ALA B O 1
ATOM 3103 N N . PHE B 1 154 ? -2.588 11.594 13.367 1 98.94 154 PHE B N 1
ATOM 3104 C CA . PHE B 1 154 ? -1.24 11.727 12.828 1 98.94 154 PHE B CA 1
ATOM 3105 C C . PHE B 1 154 ? -1.045 10.82 11.617 1 98.94 154 PHE B C 1
ATOM 3107 O O . PHE B 1 154 ? -1.243 9.602 11.711 1 98.94 154 PHE B O 1
ATOM 3114 N N . PHE B 1 155 ? -0.718 11.414 10.445 1 98.94 155 PHE B N 1
ATOM 3115 C CA . PHE B 1 155 ? -0.339 10.672 9.25 1 98.94 155 PHE B CA 1
ATOM 3116 C C . PHE B 1 155 ? 1.177 10.602 9.117 1 98.94 155 PHE B C 1
ATOM 3118 O O . PHE B 1 155 ? 1.838 11.625 8.922 1 98.94 155 PHE B O 1
ATOM 3125 N N . LEU B 1 156 ? 1.668 9.398 9.18 1 98.94 156 LEU B N 1
ATOM 3126 C CA . LEU B 1 156 ? 3.104 9.164 9.07 1 98.94 156 LEU B CA 1
ATOM 3127 C C . LEU B 1 156 ? 3.418 8.328 7.832 1 98.94 156 LEU B C 1
ATOM 3129 O O . LEU B 1 156 ? 3.068 7.148 7.77 1 98.94 156 LEU B O 1
ATOM 3133 N N . PHE B 1 157 ? 4.004 8.883 6.84 1 98.81 157 PHE B N 1
ATOM 3134 C CA . PHE B 1 157 ? 4.512 8.172 5.676 1 98.81 157 PHE B CA 1
ATOM 3135 C C . PHE B 1 157 ? 6.031 8.086 5.711 1 98.81 157 PHE B C 1
ATOM 3137 O O . PHE B 1 157 ? 6.711 9.086 5.938 1 98.81 157 PHE B O 1
ATOM 3144 N N . GLU B 1 158 ? 6.582 6.848 5.5 1 98.31 158 GLU B N 1
ATOM 3145 C CA . GLU B 1 158 ? 8.016 6.594 5.652 1 98.31 158 GLU B CA 1
ATOM 3146 C C . GLU B 1 158 ? 8.492 5.531 4.664 1 98.31 158 GLU B C 1
ATOM 3148 O O . GLU B 1 158 ? 7.711 4.68 4.234 1 98.31 158 GLU B O 1
ATOM 3153 N N . LYS B 1 159 ? 9.734 5.68 4.266 1 97.69 159 LYS B N 1
ATOM 3154 C CA . LYS B 1 159 ? 10.414 4.477 3.789 1 97.69 159 LYS B CA 1
ATOM 3155 C C . LYS B 1 159 ? 10.703 3.516 4.938 1 97.69 159 LYS B C 1
ATOM 3157 O O . LYS B 1 159 ? 11.102 3.939 6.027 1 97.69 159 LYS B O 1
ATOM 3162 N N . VAL B 1 160 ? 10.477 2.201 4.762 1 98.12 160 VAL B N 1
ATOM 3163 C CA . VAL B 1 160 ? 10.648 1.266 5.867 1 98.12 160 VAL B CA 1
ATOM 3164 C C . VAL B 1 160 ? 11.578 0.128 5.441 1 98.12 160 VAL B C 1
ATOM 3166 O O . VAL B 1 160 ? 11.688 -0.181 4.254 1 98.12 160 VAL B O 1
ATOM 3169 N N . ARG B 1 161 ? 12.258 -0.422 6.422 1 95.88 161 ARG B N 1
ATOM 3170 C CA . ARG B 1 161 ? 13.07 -1.621 6.215 1 95.88 161 ARG B CA 1
ATOM 3171 C C . ARG B 1 161 ? 12.219 -2.881 6.34 1 95.88 161 ARG B C 1
ATOM 3173 O O . ARG B 1 161 ? 11.172 -2.869 7.004 1 95.88 161 ARG B O 1
ATOM 3180 N N . GLY B 1 162 ? 12.695 -3.982 5.633 1 95.69 162 GLY B N 1
ATOM 3181 C CA . GLY B 1 162 ? 12.047 -5.273 5.758 1 95.69 162 GLY B CA 1
ATOM 3182 C C . GLY B 1 162 ? 12.148 -5.863 7.152 1 95.69 162 GLY B C 1
ATOM 3183 O O . GLY B 1 162 ? 12.945 -5.398 7.973 1 95.69 162 GLY B O 1
ATOM 3184 N N . PRO B 1 163 ? 11.266 -6.832 7.426 1 95.06 163 PRO B N 1
ATOM 3185 C CA . PRO B 1 163 ? 11.227 -7.398 8.773 1 95.06 163 PRO B CA 1
ATOM 3186 C C . PRO B 1 163 ? 12.453 -8.258 9.086 1 95.06 163 PRO B C 1
ATOM 3188 O O . PRO B 1 163 ? 12.703 -8.586 10.25 1 95.06 163 PRO B O 1
ATOM 3191 N N . ASP B 1 164 ? 13.195 -8.68 8.117 1 93.81 164 ASP B N 1
ATOM 3192 C CA . ASP B 1 164 ? 14.453 -9.398 8.273 1 93.81 164 ASP B CA 1
ATOM 3193 C C . ASP B 1 164 ? 15.344 -9.219 7.047 1 93.81 164 ASP B C 1
ATOM 3195 O O . ASP B 1 164 ? 14.984 -8.5 6.113 1 93.81 164 ASP B O 1
ATOM 3199 N N . ALA B 1 165 ? 16.484 -9.844 7.082 1 92.94 165 ALA B N 1
ATOM 3200 C CA . ALA B 1 165 ? 17.484 -9.617 6.051 1 92.94 165 ALA B CA 1
ATOM 3201 C C . ALA B 1 165 ? 17.016 -10.125 4.691 1 92.94 165 ALA B C 1
ATOM 3203 O O . ALA B 1 165 ? 17.281 -9.5 3.662 1 92.94 165 ALA B O 1
ATOM 3204 N N . ARG B 1 166 ? 16.344 -11.211 4.633 1 94.38 166 ARG B N 1
ATOM 3205 C CA . ARG B 1 166 ? 15.883 -11.797 3.377 1 94.38 166 ARG B CA 1
ATOM 3206 C C . ARG B 1 166 ? 14.844 -10.898 2.705 1 94.38 166 ARG B C 1
ATOM 3208 O O . ARG B 1 166 ? 14.969 -10.578 1.521 1 94.38 166 ARG B O 1
ATOM 3215 N N . PHE B 1 167 ? 13.836 -10.484 3.428 1 95.81 167 PHE B N 1
ATOM 3216 C CA . PHE B 1 167 ? 12.828 -9.578 2.893 1 95.81 167 PHE B CA 1
ATOM 3217 C C . PHE B 1 167 ? 13.453 -8.242 2.488 1 95.81 167 PHE B C 1
ATOM 3219 O O . PHE B 1 167 ? 13.07 -7.652 1.479 1 95.81 167 PHE B O 1
ATOM 3226 N N . GLN B 1 168 ? 14.391 -7.797 3.295 1 95.81 168 GLN B N 1
ATOM 3227 C CA . GLN B 1 168 ? 15.047 -6.531 2.986 1 95.81 168 GLN B CA 1
ATOM 3228 C C . GLN B 1 168 ? 15.734 -6.586 1.628 1 95.81 168 GLN B C 1
ATOM 3230 O O . GLN B 1 168 ? 15.641 -5.645 0.837 1 95.81 168 GLN B O 1
ATOM 3235 N N . ASP B 1 169 ? 16.484 -7.645 1.371 1 93.75 169 ASP B N 1
ATOM 3236 C CA . ASP B 1 169 ? 17.141 -7.82 0.08 1 93.75 169 ASP B CA 1
ATOM 3237 C C . ASP B 1 169 ? 16.125 -7.805 -1.062 1 93.75 169 ASP B C 1
ATOM 3239 O O . ASP B 1 169 ? 16.344 -7.148 -2.082 1 93.75 169 ASP B O 1
ATOM 3243 N N . MET B 1 170 ? 15.047 -8.523 -0.907 1 95.25 170 MET B N 1
ATOM 3244 C CA . MET B 1 170 ? 14.008 -8.586 -1.932 1 95.25 170 MET B CA 1
ATOM 3245 C C . MET B 1 170 ? 13.383 -7.215 -2.168 1 95.25 170 MET B C 1
ATOM 3247 O O . MET B 1 170 ? 13.211 -6.801 -3.314 1 95.25 170 MET B O 1
ATOM 3251 N N . LEU B 1 171 ? 13.023 -6.531 -1.091 1 96.12 171 LEU B N 1
ATOM 3252 C CA . LEU B 1 171 ? 12.383 -5.223 -1.192 1 96.12 171 LEU B CA 1
ATOM 3253 C C . LEU B 1 171 ? 13.312 -4.219 -1.872 1 96.12 171 LEU B C 1
ATOM 3255 O O . LEU B 1 171 ? 12.859 -3.408 -2.686 1 96.12 171 LEU B O 1
ATOM 3259 N N . ASN B 1 172 ? 14.602 -4.254 -1.593 1 94.12 172 ASN B N 1
ATOM 3260 C CA . ASN B 1 172 ? 15.57 -3.393 -2.262 1 94.12 172 ASN B CA 1
ATOM 3261 C C . ASN B 1 172 ? 15.594 -3.645 -3.768 1 94.12 172 ASN B C 1
ATOM 3263 O O . ASN B 1 172 ? 15.633 -2.701 -4.559 1 94.12 172 ASN B O 1
ATOM 3267 N N . ALA B 1 173 ? 15.602 -4.879 -4.109 1 93.69 173 ALA B N 1
ATOM 3268 C CA . ALA B 1 173 ? 15.633 -5.238 -5.523 1 93.69 173 ALA B CA 1
ATOM 3269 C C . ALA B 1 173 ? 14.359 -4.797 -6.234 1 93.69 173 ALA B C 1
ATOM 3271 O O . ALA B 1 173 ? 14.414 -4.285 -7.355 1 93.69 173 ALA B O 1
ATOM 3272 N N . LEU B 1 174 ? 13.234 -5.023 -5.605 1 95 174 LEU B N 1
ATOM 3273 C CA . LEU B 1 174 ? 11.961 -4.625 -6.184 1 95 174 LEU B CA 1
ATOM 3274 C C . LEU B 1 174 ? 11.898 -3.113 -6.371 1 95 174 LEU B C 1
ATOM 3276 O O . LEU B 1 174 ? 11.359 -2.629 -7.371 1 95 174 LEU B O 1
ATOM 3280 N N . TYR B 1 175 ? 12.398 -2.375 -5.406 1 95.12 175 TYR B N 1
ATOM 3281 C CA . TYR B 1 175 ? 12.438 -0.921 -5.512 1 95.12 175 TYR B CA 1
ATOM 3282 C C . TYR B 1 175 ? 13.352 -0.486 -6.652 1 95.12 175 TYR B C 1
ATOM 3284 O O . TYR B 1 175 ? 13.055 0.479 -7.363 1 95.12 175 TYR B O 1
ATOM 3292 N N . THR B 1 176 ? 14.477 -1.17 -6.809 1 92.31 176 THR B N 1
ATOM 3293 C CA . THR B 1 176 ? 15.375 -0.901 -7.926 1 92.31 176 THR B CA 1
ATOM 3294 C C . THR B 1 176 ? 14.656 -1.112 -9.258 1 92.31 176 THR B C 1
ATOM 3296 O O . THR B 1 176 ? 14.789 -0.297 -10.172 1 92.31 176 THR B O 1
ATOM 3299 N N . GLU B 1 177 ? 13.875 -2.221 -9.328 1 90.94 177 GLU B N 1
ATOM 3300 C CA . GLU B 1 177 ? 13.094 -2.479 -10.531 1 90.94 177 GLU B CA 1
ATOM 3301 C C . GLU B 1 177 ? 12.094 -1.356 -10.797 1 90.94 177 GLU B C 1
ATOM 3303 O O . GLU B 1 177 ? 11.906 -0.945 -11.938 1 90.94 177 GLU B O 1
ATOM 3308 N N . TYR B 1 178 ? 11.453 -0.934 -9.758 1 93.12 178 TYR B N 1
ATOM 3309 C CA . TYR B 1 178 ? 10.523 0.18 -9.883 1 93.12 178 TYR B CA 1
ATOM 3310 C C . TYR B 1 178 ? 11.211 1.403 -10.477 1 93.12 178 TYR B C 1
ATOM 3312 O O . TYR B 1 178 ? 10.695 2.027 -11.406 1 93.12 178 TYR B O 1
ATOM 3320 N N . LYS B 1 179 ? 12.375 1.776 -9.969 1 91.5 179 LYS B N 1
ATOM 3321 C CA . LYS B 1 179 ? 13.102 2.959 -10.422 1 91.5 179 LYS B CA 1
ATOM 3322 C C . LYS B 1 179 ? 13.508 2.822 -11.891 1 91.5 179 LYS B C 1
ATOM 3324 O O . LYS B 1 179 ? 13.43 3.789 -12.648 1 91.5 179 LYS B O 1
ATOM 3329 N N . LEU B 1 180 ? 13.883 1.661 -12.266 1 88.06 180 LEU B N 1
ATOM 3330 C CA . LEU B 1 180 ? 14.25 1.423 -13.656 1 88.06 180 LEU B CA 1
ATOM 3331 C C . LEU B 1 180 ? 13.055 1.624 -14.578 1 88.06 180 LEU B C 1
ATOM 3333 O O . LEU B 1 180 ? 13.188 2.225 -15.648 1 88.06 180 LEU B O 1
ATOM 3337 N N . GLU B 1 181 ? 11.945 1.114 -14.117 1 88.12 181 GLU B N 1
ATOM 3338 C CA . GLU B 1 181 ? 10.727 1.263 -14.906 1 88.12 181 GLU B CA 1
ATOM 3339 C C . GLU B 1 181 ? 10.32 2.729 -15.031 1 88.12 181 GLU B C 1
ATOM 3341 O O . GLU B 1 181 ? 9.656 3.117 -15.992 1 88.12 181 GLU B O 1
ATOM 3346 N N . GLN B 1 182 ? 10.75 3.465 -14.008 1 87.44 182 GLN B N 1
ATOM 3347 C CA . GLN B 1 182 ? 10.453 4.895 -14.023 1 87.44 182 GLN B CA 1
ATOM 3348 C C . GLN B 1 182 ? 11.461 5.652 -14.875 1 87.44 182 GLN B C 1
ATOM 3350 O O . GLN B 1 182 ? 11.414 6.883 -14.961 1 87.44 182 GLN B O 1
ATOM 3355 N N . GLY B 1 183 ? 12.461 4.988 -15.453 1 83.12 183 GLY B N 1
ATOM 3356 C CA . GLY B 1 183 ? 13.391 5.605 -16.391 1 83.12 183 GLY B CA 1
ATOM 3357 C C . GLY B 1 183 ? 14.719 5.973 -15.758 1 83.12 183 GLY B C 1
ATOM 3358 O O . GLY B 1 183 ? 15.562 6.598 -16.406 1 83.12 183 GLY B O 1
ATOM 3359 N N . TYR B 1 184 ? 14.883 5.637 -14.484 1 82.19 184 TYR B N 1
ATOM 3360 C CA . TYR B 1 184 ? 16.188 5.883 -13.867 1 82.19 184 TYR B CA 1
ATOM 3361 C C . TYR B 1 184 ? 17.25 4.992 -14.484 1 82.19 184 TYR B C 1
ATOM 3363 O O . TYR B 1 184 ? 17 3.832 -14.812 1 82.19 184 TYR B O 1
ATOM 3371 N N . GLN B 1 185 ? 18.375 5.633 -14.617 1 80.56 185 GLN B N 1
ATOM 3372 C CA . GLN B 1 185 ? 19.531 4.844 -15.031 1 80.56 185 GLN B CA 1
ATOM 3373 C C . GLN B 1 185 ? 20.25 4.25 -13.82 1 80.56 185 GLN B C 1
ATOM 3375 O O . GLN B 1 185 ? 20.172 4.793 -12.719 1 80.56 185 GLN B O 1
ATOM 3380 N N . SER B 1 186 ? 20.922 3.172 -14.055 1 81.25 186 SER B N 1
ATOM 3381 C CA . SER B 1 186 ? 21.594 2.453 -12.984 1 81.25 186 SER B CA 1
ATOM 3382 C C . SER B 1 186 ? 22.531 3.377 -12.211 1 81.25 186 SER B C 1
ATOM 3384 O O . SER B 1 186 ? 22.594 3.318 -10.977 1 81.25 186 SER B O 1
ATOM 3386 N N . GLU B 1 187 ? 23.172 4.176 -12.891 1 75.31 187 GLU B N 1
ATOM 3387 C CA . GLU B 1 187 ? 24.125 5.086 -12.258 1 75.31 187 GLU B CA 1
ATOM 3388 C C . GLU B 1 187 ? 23.406 6.074 -11.344 1 75.31 187 GLU B C 1
ATOM 3390 O O . GLU B 1 187 ? 23.938 6.438 -10.281 1 75.31 187 GLU B O 1
ATOM 3395 N N . GLU B 1 188 ? 22.25 6.438 -11.734 1 74.44 188 GLU B N 1
ATOM 3396 C CA . GLU B 1 188 ? 21.469 7.367 -10.93 1 74.44 188 GLU B CA 1
ATOM 3397 C C . GLU B 1 188 ? 20.969 6.711 -9.648 1 74.44 188 GLU B C 1
ATOM 3399 O O . GLU B 1 188 ? 20.922 7.355 -8.594 1 74.44 188 GLU B O 1
ATOM 3404 N N . ILE B 1 189 ? 20.656 5.473 -9.828 1 78.56 189 ILE B N 1
ATOM 3405 C CA . ILE B 1 189 ? 20.156 4.723 -8.68 1 78.56 189 ILE B CA 1
ATOM 3406 C C . ILE B 1 189 ? 21.25 4.578 -7.633 1 78.56 189 ILE B C 1
ATOM 3408 O O . ILE B 1 189 ? 21.031 4.82 -6.445 1 78.56 189 ILE B O 1
ATOM 3412 N N . VAL B 1 190 ? 22.406 4.242 -8.078 1 73.19 190 VAL B N 1
ATOM 3413 C CA . VAL B 1 190 ? 23.547 4.078 -7.188 1 73.19 190 VAL B CA 1
ATOM 3414 C C . VAL B 1 190 ? 23.922 5.43 -6.582 1 73.19 190 VAL B C 1
ATOM 3416 O O . VAL B 1 190 ? 24.188 5.527 -5.383 1 73.19 190 VAL B O 1
ATOM 3419 N N . ALA B 1 191 ? 23.969 6.445 -7.359 1 70.75 191 ALA B N 1
ATOM 3420 C CA . ALA B 1 191 ? 24.312 7.789 -6.891 1 70.75 191 ALA B CA 1
ATOM 3421 C C . ALA B 1 191 ? 23.344 8.25 -5.801 1 70.75 191 ALA B C 1
ATOM 3423 O O . ALA B 1 191 ? 23.766 8.82 -4.793 1 70.75 191 ALA B O 1
ATOM 3424 N N . LYS B 1 192 ? 22.156 7.961 -5.984 1 74.06 192 LYS B N 1
ATOM 3425 C CA . LYS B 1 192 ? 21.156 8.344 -5 1 74.06 192 LYS B CA 1
ATOM 3426 C C . LYS B 1 192 ? 21.312 7.551 -3.705 1 74.06 192 LYS B C 1
ATOM 3428 O O . LYS B 1 192 ? 21.203 8.109 -2.611 1 74.06 192 LYS B O 1
ATOM 3433 N N . MET B 1 193 ? 21.609 6.324 -3.92 1 73.31 193 MET B N 1
ATOM 3434 C CA . MET B 1 193 ? 21.844 5.48 -2.754 1 73.31 193 MET B CA 1
ATOM 3435 C C . MET B 1 193 ? 23.031 5.996 -1.94 1 73.31 193 MET B C 1
ATOM 3437 O O . MET B 1 193 ? 22.953 6.07 -0.713 1 73.31 193 MET B O 1
ATOM 3441 N N . ARG B 1 194 ? 24.047 6.43 -2.598 1 66.88 194 ARG B N 1
ATOM 3442 C CA . ARG B 1 194 ? 25.25 6.922 -1.944 1 66.88 194 ARG B CA 1
ATOM 3443 C C . ARG B 1 194 ? 25 8.258 -1.263 1 66.88 194 ARG B C 1
ATOM 3445 O O . ARG B 1 194 ? 25.516 8.516 -0.171 1 66.88 194 ARG B O 1
ATOM 3452 N N . SER B 1 195 ? 24.203 9.047 -1.881 1 69.38 195 SER B N 1
ATOM 3453 C CA . SER B 1 195 ? 23.938 10.383 -1.36 1 69.38 195 SER B CA 1
ATOM 3454 C C . SER B 1 195 ? 23.062 10.328 -0.113 1 69.38 195 SER B C 1
ATOM 3456 O O . SER B 1 195 ? 23.156 11.195 0.76 1 69.38 195 SER B O 1
ATOM 3458 N N . LEU B 1 196 ? 22.359 9.297 0.003 1 73.94 196 LEU B N 1
ATOM 3459 C CA . LEU B 1 196 ? 21.375 9.203 1.077 1 73.94 196 LEU B CA 1
ATOM 3460 C C . LEU B 1 196 ? 21.969 8.508 2.297 1 73.94 196 LEU B C 1
ATOM 3462 O O . LEU B 1 196 ? 21.391 8.57 3.391 1 73.94 196 LEU B O 1
ATOM 3466 N N . LYS B 1 197 ? 23.109 7.992 2.088 1 66.5 197 LYS B N 1
ATOM 3467 C CA . LYS B 1 197 ? 23.75 7.281 3.195 1 66.5 197 LYS B CA 1
ATOM 3468 C C . LYS B 1 197 ? 24.047 8.227 4.359 1 66.5 197 LYS B C 1
ATOM 3470 O O . LYS B 1 197 ? 24.609 9.297 4.168 1 66.5 197 LYS B O 1
ATOM 3475 N N . GLY B 1 198 ? 23.531 7.867 5.48 1 70.88 198 GLY B N 1
ATOM 3476 C CA . GLY B 1 198 ? 23.75 8.664 6.676 1 70.88 198 GLY B CA 1
ATOM 3477 C C . GLY B 1 198 ? 22.75 9.789 6.844 1 70.88 198 GLY B C 1
ATOM 3478 O O . GLY B 1 198 ? 22.719 10.445 7.891 1 70.88 198 GLY B O 1
ATOM 3479 N N . VAL B 1 199 ? 21.984 10.055 5.867 1 76.44 199 VAL B N 1
ATOM 3480 C CA . VAL B 1 199 ? 21 11.141 5.895 1 76.44 199 VAL B CA 1
ATOM 3481 C C . VAL B 1 199 ? 19.594 10.57 6.09 1 76.44 199 VAL B C 1
ATOM 3483 O O . VAL B 1 199 ? 18.875 10.977 7.008 1 76.44 199 VAL B O 1
ATOM 3486 N N . LEU B 1 200 ? 19.281 9.641 5.328 1 86.06 200 LEU B N 1
ATOM 3487 C CA . LEU B 1 200 ? 18.016 8.922 5.426 1 86.06 200 LEU B CA 1
ATOM 3488 C C . LEU B 1 200 ? 18.172 7.637 6.234 1 86.06 200 LEU B C 1
ATOM 3490 O O . LEU B 1 200 ? 18.953 6.762 5.863 1 86.06 200 LEU B O 1
ATOM 3494 N N . GLU B 1 201 ? 17.547 7.57 7.363 1 90.5 201 GLU B N 1
ATOM 3495 C CA . GLU B 1 201 ? 17.625 6.387 8.211 1 90.5 201 GLU B CA 1
ATOM 3496 C C . GLU B 1 201 ? 16.25 5.77 8.422 1 90.5 201 GLU B C 1
ATOM 3498 O O . GLU B 1 201 ? 15.562 6.07 9.406 1 90.5 201 GLU B O 1
ATOM 3503 N N . PRO B 1 202 ? 15.891 4.852 7.598 1 95.19 202 PRO B N 1
ATOM 3504 C CA . PRO B 1 202 ? 14.578 4.227 7.73 1 95.19 202 PRO B CA 1
ATOM 3505 C C . PRO B 1 202 ? 14.508 3.234 8.891 1 95.19 202 PRO B C 1
ATOM 3507 O O . PRO B 1 202 ? 15.484 2.529 9.164 1 95.19 202 PRO B O 1
ATOM 3510 N N . PHE B 1 203 ? 13.414 3.215 9.609 1 96.38 203 PHE B N 1
ATOM 3511 C CA . PHE B 1 203 ? 13.07 2.15 10.539 1 96.38 203 PHE B CA 1
ATOM 3512 C C . PHE B 1 203 ? 12.172 1.116 9.875 1 96.38 203 PHE B C 1
ATOM 3514 O O . PHE B 1 203 ? 11.57 1.389 8.836 1 96.38 203 PHE B O 1
ATOM 3521 N N . SER B 1 204 ? 12.18 -0.063 10.445 1 97.5 204 SER B N 1
ATOM 3522 C CA . SER B 1 204 ? 11.219 -1.062 9.984 1 97.5 204 SER B CA 1
ATOM 3523 C C . SER B 1 204 ? 9.789 -0.627 10.289 1 97.5 204 SER B C 1
ATOM 3525 O O . SER B 1 204 ? 9.57 0.338 11.023 1 97.5 204 SER B O 1
ATOM 3527 N N . SER B 1 205 ? 8.812 -1.332 9.656 1 98.12 205 SER B N 1
ATOM 3528 C CA . SER B 1 205 ? 7.418 -1.108 10.008 1 98.12 205 SER B CA 1
ATOM 3529 C C . SER B 1 205 ? 7.199 -1.242 11.508 1 98.12 205 SER B C 1
ATOM 3531 O O . SER B 1 205 ? 6.551 -0.394 12.125 1 98.12 205 SER B O 1
ATOM 3533 N N . GLU B 1 206 ? 7.797 -2.25 12.055 1 97.56 206 GLU B N 1
ATOM 3534 C CA . GLU B 1 206 ? 7.664 -2.477 13.492 1 97.56 206 GLU B CA 1
ATOM 3535 C C . GLU B 1 206 ? 8.344 -1.368 14.297 1 97.56 206 GLU B C 1
ATOM 3537 O O . GLU B 1 206 ? 7.871 -0.986 15.367 1 97.56 206 GLU B O 1
ATOM 3542 N N . GLY B 1 207 ? 9.445 -0.9 13.781 1 97.88 207 GLY B N 1
ATOM 3543 C CA . GLY B 1 207 ? 10.117 0.219 14.43 1 97.88 207 GLY B CA 1
ATOM 3544 C C . GLY B 1 207 ? 9.258 1.472 14.484 1 97.88 207 GLY B C 1
ATOM 3545 O O . GLY B 1 207 ? 9.203 2.148 15.516 1 97.88 207 GLY B O 1
ATOM 3546 N N . ASN B 1 208 ? 8.633 1.797 13.406 1 98.62 208 ASN B N 1
ATOM 3547 C CA . ASN B 1 208 ? 7.758 2.961 13.367 1 98.62 208 ASN B CA 1
ATOM 3548 C C . ASN B 1 208 ? 6.539 2.771 14.266 1 98.62 208 ASN B C 1
ATOM 3550 O O . ASN B 1 208 ? 6.145 3.693 14.984 1 98.62 208 ASN B O 1
ATOM 3554 N N . LEU B 1 209 ? 5.965 1.562 14.219 1 98.44 209 LEU B N 1
ATOM 3555 C CA . LEU B 1 209 ? 4.848 1.258 15.109 1 98.44 209 LEU B CA 1
ATOM 3556 C C . LEU B 1 209 ? 5.262 1.403 16.562 1 98.44 209 LEU B C 1
ATOM 3558 O O . LEU B 1 209 ? 4.504 1.931 17.375 1 98.44 209 LEU B O 1
ATOM 3562 N N . GLY B 1 210 ? 6.461 0.952 16.875 1 98.56 210 GLY B N 1
ATOM 3563 C CA . GLY B 1 210 ? 6.988 1.1 18.234 1 98.56 210 GLY B CA 1
ATOM 3564 C C . GLY B 1 210 ? 7.105 2.547 18.672 1 98.56 210 GLY B C 1
ATOM 3565 O O . GLY B 1 210 ? 6.758 2.887 19.797 1 98.56 210 GLY B O 1
ATOM 3566 N N . LEU B 1 211 ? 7.598 3.422 17.75 1 98.56 211 LEU B N 1
ATOM 3567 C CA . LEU B 1 211 ? 7.68 4.848 18.047 1 98.56 211 LEU B CA 1
ATOM 3568 C C . LEU B 1 211 ? 6.305 5.41 18.406 1 98.56 211 LEU B C 1
ATOM 3570 O O . LEU B 1 211 ? 6.164 6.137 19.391 1 98.56 211 LEU B O 1
ATOM 3574 N N . LEU B 1 212 ? 5.324 5.043 17.578 1 98.88 212 LEU B N 1
ATOM 3575 C CA . LEU B 1 212 ? 3.971 5.551 17.766 1 98.88 212 LEU B CA 1
ATOM 3576 C C . LEU B 1 212 ? 3.375 5.051 19.078 1 98.88 212 LEU B C 1
ATOM 3578 O O . LEU B 1 212 ? 2.791 5.824 19.844 1 98.88 212 LEU B O 1
ATOM 3582 N N . GLN B 1 213 ? 3.574 3.807 19.359 1 98.75 213 GLN B N 1
ATOM 3583 C CA . GLN B 1 213 ? 3.008 3.191 20.562 1 98.75 213 GLN B CA 1
ATOM 3584 C C . GLN B 1 213 ? 3.65 3.754 21.828 1 98.75 213 GLN B C 1
ATOM 3586 O O . GLN B 1 213 ? 2.959 4.039 22.797 1 98.75 213 GLN B O 1
ATOM 3591 N N . ARG B 1 214 ? 4.934 3.932 21.812 1 98.69 214 ARG B N 1
ATOM 3592 C CA . ARG B 1 214 ? 5.637 4.473 22.969 1 98.69 214 ARG B CA 1
ATOM 3593 C C . ARG B 1 214 ? 5.18 5.898 23.266 1 98.69 214 ARG B C 1
ATOM 3595 O O . ARG B 1 214 ? 5.16 6.312 24.438 1 98.69 214 ARG B O 1
ATOM 3602 N N . ALA B 1 215 ? 4.777 6.609 22.219 1 98.81 215 ALA B N 1
ATOM 3603 C CA . ALA B 1 215 ? 4.301 7.977 22.406 1 98.81 215 ALA B CA 1
ATOM 3604 C C . ALA B 1 215 ? 2.906 7.988 23.031 1 98.81 215 ALA B C 1
ATOM 3606 O O . ALA B 1 215 ? 2.48 8.992 23.594 1 98.81 215 ALA B O 1
ATOM 3607 N N . GLY B 1 216 ? 2.098 6.902 22.797 1 98.75 216 GLY B N 1
ATOM 3608 C CA . GLY B 1 216 ? 0.779 6.82 23.406 1 98.75 216 GLY B CA 1
ATOM 3609 C C . GLY B 1 216 ? -0.306 6.414 22.422 1 98.75 216 GLY B C 1
ATOM 3610 O O . GLY B 1 216 ? -1.445 6.16 22.828 1 98.75 216 GLY B O 1
ATOM 3611 N N . PHE B 1 217 ? 0.043 6.316 21.125 1 98.69 217 PHE B N 1
ATOM 3612 C CA . PHE B 1 217 ? -0.962 5.926 20.156 1 98.69 217 PHE B CA 1
ATOM 3613 C C . PHE B 1 217 ? -1.365 4.469 20.344 1 98.69 217 PHE B C 1
ATOM 3615 O O . PHE B 1 217 ? -0.508 3.592 20.469 1 98.69 217 PHE B O 1
ATOM 3622 N N . THR B 1 218 ? -2.645 4.207 20.281 1 97.62 218 THR B N 1
ATOM 3623 C CA . THR B 1 218 ? -3.172 2.85 20.359 1 97.62 218 THR B CA 1
ATOM 3624 C C . THR B 1 218 ? -3.893 2.479 19.062 1 97.62 218 THR B C 1
ATOM 3626 O O . THR B 1 218 ? -3.781 1.348 18.594 1 97.62 218 THR B O 1
ATOM 3629 N N . ASP B 1 219 ? -4.594 3.463 18.562 1 97.69 219 ASP B N 1
ATOM 3630 C CA . ASP B 1 219 ? -5.336 3.25 17.328 1 97.69 219 ASP B CA 1
ATOM 3631 C C . ASP B 1 219 ? -4.48 3.584 16.109 1 97.69 219 ASP B C 1
ATOM 3633 O O . ASP B 1 219 ? -4.422 4.738 15.68 1 97.69 219 ASP B O 1
ATOM 3637 N N . ILE B 1 220 ? -3.867 2.586 15.586 1 98.44 220 ILE B N 1
ATOM 3638 C CA . ILE B 1 220 ? -2.945 2.752 14.469 1 98.44 220 ILE B CA 1
ATOM 3639 C C . ILE B 1 220 ? -3.291 1.759 13.359 1 98.44 220 ILE B C 1
ATOM 3641 O O . ILE B 1 220 ? -3.609 0.599 13.641 1 98.44 220 ILE B O 1
ATOM 3645 N N . THR B 1 221 ? -3.279 2.15 12.094 1 97.88 221 THR B N 1
ATOM 3646 C CA . THR B 1 221 ? -3.43 1.233 10.969 1 97.88 221 THR B CA 1
ATOM 3647 C C . THR B 1 221 ? -2.58 1.688 9.789 1 97.88 221 THR B C 1
ATOM 3649 O O . THR B 1 221 ? -2.244 2.867 9.672 1 97.88 221 THR B O 1
ATOM 3652 N N . THR B 1 222 ? -2.1 0.729 9 1 98.38 222 THR B N 1
ATOM 3653 C CA . THR B 1 222 ? -1.457 1.038 7.73 1 98.38 222 THR B CA 1
ATOM 3654 C C . THR B 1 222 ? -2.5 1.358 6.66 1 98.38 222 THR B C 1
ATOM 3656 O O . THR B 1 222 ? -3.455 0.604 6.473 1 98.38 222 THR B O 1
ATOM 3659 N N . VAL B 1 223 ? -2.314 2.488 5.953 1 98.31 223 VAL B N 1
ATOM 3660 C CA . VAL B 1 223 ? -3.291 2.887 4.945 1 98.31 223 VAL B CA 1
ATOM 3661 C C . VAL B 1 223 ? -2.648 2.846 3.559 1 98.31 223 VAL B C 1
ATOM 3663 O O . VAL B 1 223 ? -3.348 2.881 2.543 1 98.31 223 VAL B O 1
ATOM 3666 N N . PHE B 1 224 ? -1.377 2.805 3.543 1 98.56 224 PHE B N 1
ATOM 3667 C CA . PHE B 1 224 ? -0.626 2.746 2.295 1 98.56 224 PHE B CA 1
ATOM 3668 C C . PHE B 1 224 ? 0.622 1.886 2.451 1 98.56 224 PHE B C 1
ATOM 3670 O O . PHE B 1 224 ? 1.303 1.951 3.479 1 98.56 224 PHE B O 1
ATOM 3677 N N . LYS B 1 225 ? 0.892 1.061 1.474 1 98.62 225 LYS B N 1
ATOM 3678 C CA . LYS B 1 225 ? 2.141 0.31 1.392 1 98.62 225 LYS B CA 1
ATOM 3679 C C . LYS B 1 225 ? 2.457 -0.076 -0.051 1 98.62 225 LYS B C 1
ATOM 3681 O O . LYS B 1 225 ? 1.589 -0.575 -0.77 1 98.62 225 LYS B O 1
ATOM 3686 N N . TYR B 1 226 ? 3.553 0.199 -0.468 1 98.5 226 TYR B N 1
ATOM 3687 C CA . TYR B 1 226 ? 4.113 -0.337 -1.704 1 98.5 226 TYR B CA 1
ATOM 3688 C C . TYR B 1 226 ? 5.602 -0.612 -1.554 1 98.5 226 TYR B C 1
ATOM 3690 O O . TYR B 1 226 ? 6.398 0.317 -1.401 1 98.5 226 TYR B O 1
ATOM 3698 N N . ILE B 1 227 ? 5.992 -1.876 -1.56 1 97.31 227 ILE B N 1
ATOM 3699 C CA . ILE B 1 227 ? 7.367 -2.328 -1.39 1 97.31 227 ILE B CA 1
ATOM 3700 C C . ILE B 1 227 ? 7.926 -1.799 -0.072 1 97.31 227 ILE B C 1
ATOM 3702 O O . ILE B 1 227 ? 7.574 -2.293 1.002 1 97.31 227 ILE B O 1
ATOM 3706 N N . CYS B 1 228 ? 8.734 -0.716 -0.094 1 97.62 228 CYS B N 1
ATOM 3707 C CA . CYS B 1 228 ? 9.383 -0.236 1.118 1 97.62 228 CYS B CA 1
ATOM 3708 C C . CYS B 1 228 ? 8.875 1.15 1.498 1 97.62 228 CYS B C 1
ATOM 3710 O O . CYS B 1 228 ? 9.531 1.868 2.258 1 97.62 228 CYS B O 1
ATOM 3712 N N . PHE B 1 229 ? 7.766 1.58 1.03 1 98.5 229 PHE B N 1
ATOM 3713 C CA . PHE B 1 229 ? 7.129 2.834 1.414 1 98.5 229 PHE B CA 1
ATOM 3714 C C . PHE B 1 229 ? 5.793 2.578 2.098 1 98.5 229 PHE B C 1
ATOM 3716 O O . PHE B 1 229 ? 4.953 1.841 1.574 1 98.5 229 PHE B O 1
ATOM 3723 N N . GLU B 1 230 ? 5.633 3.168 3.201 1 98.75 230 GLU B N 1
ATOM 3724 C CA . GLU B 1 230 ? 4.484 2.834 4.035 1 98.75 230 GLU B CA 1
ATOM 3725 C C . GLU B 1 230 ? 3.865 4.086 4.652 1 98.75 230 GLU B C 1
ATOM 3727 O O . GLU B 1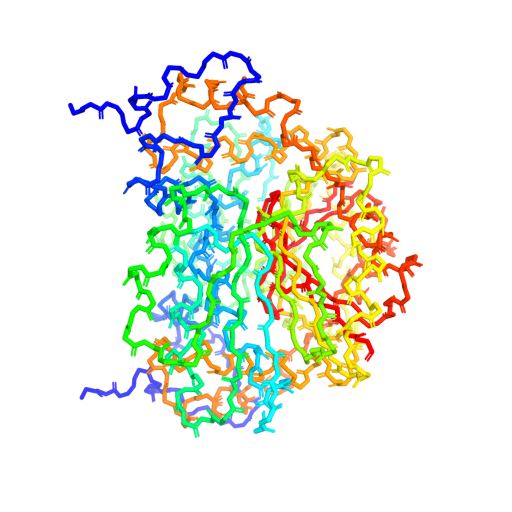 230 ? 4.578 5.027 5 1 98.75 230 GLU B O 1
ATOM 3732 N N . GLY B 1 231 ? 2.537 4.125 4.684 1 98.81 231 GLY B N 1
ATOM 3733 C CA . GLY B 1 231 ? 1.785 5.176 5.348 1 98.81 231 GLY B CA 1
ATOM 3734 C C . GLY B 1 231 ? 0.932 4.668 6.496 1 98.81 231 GLY B C 1
ATOM 3735 O O . GLY B 1 231 ? 0.169 3.715 6.332 1 98.81 231 GLY B O 1
ATOM 3736 N N . PHE B 1 232 ? 1.071 5.316 7.66 1 98.75 232 PHE B N 1
ATOM 3737 C CA . PHE B 1 232 ? 0.309 4.992 8.859 1 98.75 232 PHE B CA 1
ATOM 3738 C C . PHE B 1 232 ? -0.686 6.098 9.188 1 98.75 232 PHE B C 1
ATOM 3740 O O . PHE B 1 232 ? -0.387 7.281 9.016 1 98.75 232 PHE B O 1
ATOM 3747 N N . LEU B 1 233 ? -1.859 5.707 9.633 1 98.88 233 LEU B N 1
ATOM 3748 C CA . LEU B 1 233 ? -2.812 6.582 10.305 1 98.88 233 LEU B CA 1
ATOM 3749 C C . LEU B 1 233 ? -2.916 6.234 11.789 1 98.88 233 LEU B C 1
ATOM 3751 O O . LEU B 1 233 ? -3.266 5.109 12.141 1 98.88 233 LEU B O 1
ATOM 3755 N N . ALA B 1 234 ? -2.533 7.133 12.625 1 98.88 234 ALA B N 1
ATOM 3756 C CA . ALA B 1 234 ? -2.625 6.977 14.07 1 98.88 234 ALA B CA 1
ATOM 3757 C C . ALA B 1 234 ? -3.586 8 14.672 1 98.88 234 ALA B C 1
ATOM 3759 O O . ALA B 1 234 ? -3.496 9.195 14.383 1 98.88 234 ALA B O 1
ATOM 3760 N N . ILE B 1 235 ? -4.469 7.531 15.531 1 98.56 235 ILE B N 1
ATOM 3761 C CA . ILE B 1 235 ? -5.457 8.414 16.141 1 98.56 235 ILE B CA 1
ATOM 3762 C C . ILE B 1 235 ? -5.242 8.453 17.656 1 98.56 235 ILE B C 1
ATOM 3764 O O . ILE B 1 235 ? -5.047 7.414 18.297 1 98.56 235 ILE B O 1
ATOM 3768 N N . LYS B 1 236 ? -5.195 9.625 18.172 1 98.12 236 LYS B N 1
ATOM 3769 C CA . LYS B 1 236 ? -5.078 9.82 19.625 1 98.12 236 LYS B CA 1
ATOM 3770 C C . LYS B 1 236 ? -6.418 9.594 20.312 1 98.12 236 LYS B C 1
ATOM 3772 O O . LYS B 1 236 ? -7.438 10.156 19.906 1 98.12 236 LYS B O 1
#